Protein AF-A0A961F2M5-F1 (afdb_monomer_lite)

Secondary structure (DSSP, 8-state):
--HHHHHHHHHHHHHHHHHTT--SPPP---S--------SSSSPPPPPEESS-TT-EEEEESSS-GGGGTT-BTTTTB---S-BB---EES---S-SS-PPBP-----EESSSSEE--PPTTSTTTT-GGGS--B---EEE-SSSEEEETTT--EEESSSGGG--B-HHHHHHHHTT--GGG----BPPPHHHHHHTB-TT-BGGGTB-SB-TTTS------GGGT--TT--EEEEEEE-SS-BTTTB--EEEEETTTTEEEEE-SB-TTSPBP-BB---EES-S-TT---EEE-SSSEEEETTTS-EEESB--SS-B-HHHHHHHHHT--BTTB---BPPPHHHHHHTB-TT--TT-SSGGG-S-SB-TTSB-S-SS-EEEEEEEES---TTS-GGGEEEEEESS--EE------

Sequence (416 aa):
MKTKKNFSRMLFVLIAALMLGIDCMPPEAEENAPPLFPFGPEGPPRELHNVHGAGAQRSDPKTGNPADYAFGFGPQGDDIRIYNYARCVRGSSAPANDYTIVDTGVSTFYDNADTIGAPVSGADFYGQDATYSGNAPDYTDNGDGTVTDNNTGLMWQKTPNSNVKVSYADAVNGAATQTTGGYSDWRLPTVKELYSLMDFNGSSQSEIGYIDTTYFDFQFGNEAAGERLIDSQYWTATEYVGTVMDNRSAVFGVNFADGRIKGYPDSLPDGSRKLNFVRYVRGTAGYGINDFTDNGDGTISDNATGLMWMQADNGGAISWQGALAYCENLSFAGQSDWRLPDPKELHSIVDYTRAPDASDPDKQTAAIDPIFTVTETESYFWTGTTLLEAPPFLASGSHAVYIAFGRAMGFGPSFP

Structure (mmCIF, N/CA/C/O backbone):
data_AF-A0A961F2M5-F1
#
_entry.id   AF-A0A961F2M5-F1
#
loop_
_atom_site.group_PDB
_atom_site.id
_atom_site.type_symbol
_atom_site.label_atom_id
_atom_site.label_alt_id
_atom_site.label_comp_id
_atom_site.label_asym_id
_atom_site.label_entity_id
_atom_site.label_seq_id
_atom_site.pdbx_PDB_ins_code
_atom_site.Cartn_x
_atom_site.Cartn_y
_atom_site.Cartn_z
_atom_site.occupancy
_atom_site.B_iso_or_equiv
_atom_site.auth_seq_id
_atom_site.auth_comp_id
_atom_site.auth_asym_id
_atom_site.auth_atom_id
_atom_site.pdbx_PDB_model_num
ATOM 1 N N . MET A 1 1 ? -1.742 30.264 27.195 1.00 39.69 1 MET A N 1
ATOM 2 C CA . MET A 1 1 ? -2.496 30.571 25.953 1.00 39.69 1 MET A CA 1
ATOM 3 C C . MET A 1 1 ? -2.694 29.361 25.022 1.00 39.69 1 MET A C 1
ATOM 5 O O . MET A 1 1 ? -3.499 29.468 24.109 1.00 39.69 1 MET A O 1
ATOM 9 N N . LYS A 1 2 ? -2.047 28.204 25.268 1.00 35.59 2 LYS A N 1
ATOM 10 C CA . LYS A 1 2 ? -2.239 26.952 24.500 1.00 35.59 2 LYS A CA 1
ATOM 11 C C . LYS A 1 2 ? -3.469 26.118 24.918 1.00 35.59 2 LYS A C 1
ATOM 13 O O . LYS A 1 2 ? -4.011 25.390 24.104 1.00 35.59 2 LYS A O 1
ATOM 18 N N . THR A 1 3 ? -3.986 26.295 26.133 1.00 34.78 3 THR A N 1
ATOM 19 C CA . THR A 1 3 ? -5.098 25.494 26.687 1.00 34.78 3 THR A CA 1
ATOM 20 C C . THR A 1 3 ? -6.490 25.841 26.142 1.00 34.78 3 THR A C 1
ATOM 22 O O . THR A 1 3 ? -7.372 24.993 26.145 1.00 34.78 3 THR A O 1
ATOM 25 N N . LYS A 1 4 ? -6.706 27.053 25.608 1.00 32.34 4 LYS A N 1
ATOM 26 C CA . LYS A 1 4 ? -8.015 27.452 25.046 1.00 32.34 4 LYS A CA 1
ATOM 27 C C . LYS A 1 4 ? -8.252 26.972 23.606 1.00 32.34 4 LYS A C 1
ATOM 29 O O . LYS A 1 4 ? -9.402 26.868 23.199 1.00 32.34 4 LYS A O 1
ATOM 34 N N . LYS A 1 5 ? -7.192 26.666 22.843 1.00 37.50 5 LYS A N 1
ATOM 35 C CA . LYS A 1 5 ? -7.313 26.190 21.450 1.00 37.50 5 LYS A CA 1
ATOM 36 C C . LYS A 1 5 ? -7.726 24.711 21.386 1.00 37.50 5 LYS A C 1
ATOM 38 O O . LYS A 1 5 ? -8.573 24.367 20.569 1.00 37.50 5 LYS A O 1
ATOM 43 N N . ASN A 1 6 ? -7.222 23.885 22.306 1.00 35.88 6 ASN A N 1
ATOM 44 C CA . ASN A 1 6 ? -7.578 22.461 22.392 1.00 35.88 6 ASN A CA 1
ATOM 45 C C . ASN A 1 6 ? -9.010 22.257 22.904 1.00 35.88 6 ASN A C 1
ATOM 47 O O . ASN A 1 6 ? -9.742 21.445 22.353 1.00 35.88 6 ASN A O 1
ATOM 51 N N . PHE A 1 7 ? -9.455 23.077 23.864 1.00 34.91 7 PHE A N 1
ATOM 52 C CA . PHE A 1 7 ? -10.832 23.018 24.368 1.00 34.91 7 PHE A CA 1
ATOM 53 C C . PHE A 1 7 ? -11.870 23.362 23.285 1.00 34.91 7 PHE A C 1
ATOM 55 O O . PHE A 1 7 ? -12.947 22.784 23.249 1.00 34.91 7 PHE A O 1
ATOM 62 N N . SER A 1 8 ? -11.532 24.268 22.360 1.00 38.81 8 SER A N 1
ATOM 63 C CA . SER A 1 8 ? -12.416 24.624 21.245 1.00 38.81 8 SER A CA 1
ATOM 64 C C . SER A 1 8 ? -12.462 23.550 20.152 1.00 38.81 8 SER A C 1
ATOM 66 O O . SER A 1 8 ? -13.502 23.402 19.526 1.00 38.81 8 SER A O 1
ATOM 68 N N . ARG A 1 9 ? -11.370 22.805 19.914 1.00 47.03 9 ARG A N 1
ATOM 69 C CA . ARG A 1 9 ? -11.332 21.703 18.931 1.00 47.03 9 ARG A CA 1
ATOM 70 C C . ARG A 1 9 ? -12.075 20.465 19.433 1.00 47.03 9 ARG A C 1
ATOM 72 O O . ARG A 1 9 ? -12.901 19.923 18.712 1.00 47.03 9 ARG A O 1
ATOM 79 N N . MET A 1 10 ? -11.861 20.103 20.695 1.00 39.03 10 MET A N 1
ATOM 80 C CA . MET A 1 10 ? -12.570 19.008 21.360 1.00 39.03 10 MET A CA 1
ATOM 81 C C . MET A 1 10 ? -14.079 19.282 21.443 1.00 39.03 10 MET A C 1
ATOM 83 O O . MET A 1 10 ? -14.878 18.374 21.258 1.00 39.03 10 MET A O 1
ATOM 87 N N . LEU A 1 11 ? -14.479 20.549 21.615 1.00 37.25 11 LEU A N 1
ATOM 88 C CA . LEU A 1 11 ? -15.882 20.964 21.570 1.00 37.25 11 LEU A CA 1
ATOM 89 C C . LEU A 1 11 ? -16.490 20.869 20.158 1.00 37.25 11 LEU A C 1
ATOM 91 O O . LEU A 1 11 ? -17.663 20.546 20.047 1.00 37.25 11 LEU A O 1
ATOM 95 N N . PHE A 1 12 ? -15.727 21.104 19.084 1.00 42.25 12 PHE A N 1
ATOM 96 C CA . PHE A 1 12 ? -16.218 20.923 17.708 1.00 42.25 12 PHE A CA 1
ATOM 97 C C . PHE A 1 12 ? -16.430 19.444 17.362 1.00 42.25 12 PHE A C 1
ATOM 99 O O . PHE A 1 12 ? -17.456 19.109 16.777 1.00 42.25 12 PHE A O 1
ATOM 106 N N . VAL A 1 13 ? -15.517 18.565 17.788 1.00 41.75 13 VAL A N 1
ATOM 107 C CA . VAL A 1 13 ? -15.667 17.107 17.638 1.00 41.75 13 VAL A CA 1
ATOM 108 C C . VAL A 1 13 ? -16.830 16.590 18.494 1.00 41.75 13 VAL A C 1
ATOM 110 O O . VAL A 1 13 ? -17.653 15.827 17.999 1.00 41.75 13 VAL A O 1
ATOM 113 N N . LEU A 1 14 ? -16.985 17.077 19.735 1.00 40.22 14 LEU A N 1
ATOM 114 C CA . LEU A 1 14 ? -18.137 16.736 20.580 1.00 40.22 14 LEU A CA 1
ATOM 115 C C . LEU A 1 14 ? -19.464 17.234 19.998 1.00 40.22 14 LEU A C 1
ATOM 117 O O . LEU A 1 14 ? -20.456 16.520 20.068 1.00 40.22 14 LEU A O 1
ATOM 121 N N . ILE A 1 15 ? -19.510 18.453 19.451 1.00 42.88 15 ILE A N 1
ATOM 122 C CA . ILE A 1 15 ? -20.731 19.014 18.856 1.00 42.88 15 ILE A CA 1
ATOM 123 C C . ILE A 1 15 ? -21.092 18.264 17.568 1.00 42.88 15 ILE A C 1
ATOM 125 O O . ILE A 1 15 ? -22.269 17.989 17.361 1.00 42.88 15 ILE A O 1
ATOM 129 N N . ALA A 1 16 ? -20.114 17.872 16.746 1.00 42.03 16 ALA A N 1
ATOM 130 C CA . ALA A 1 16 ? -20.356 17.015 15.586 1.00 42.03 16 ALA A CA 1
ATOM 131 C C . ALA A 1 16 ? -20.870 15.624 16.006 1.00 42.03 16 ALA A C 1
ATOM 133 O O . ALA A 1 16 ? -21.863 15.154 15.458 1.00 42.03 16 ALA A O 1
ATOM 134 N N . ALA A 1 17 ? -20.285 15.015 17.045 1.00 41.97 17 ALA A N 1
ATOM 135 C CA . ALA A 1 17 ? -20.734 13.727 17.577 1.00 41.97 17 ALA A CA 1
ATOM 136 C C . ALA A 1 17 ? -22.152 13.781 18.188 1.00 41.97 17 ALA A C 1
ATOM 138 O O . ALA A 1 17 ? -22.964 12.886 17.959 1.00 41.97 17 ALA A O 1
ATOM 139 N N . LEU A 1 18 ? -22.487 14.866 18.899 1.00 41.50 18 LEU A N 1
ATOM 140 C CA . LEU A 1 18 ? -23.822 15.108 19.466 1.00 41.50 18 LEU A CA 1
ATOM 141 C C . LEU A 1 18 ? -24.882 15.456 18.408 1.00 41.50 18 LEU A C 1
ATOM 143 O O . LEU A 1 18 ? -26.060 15.188 18.634 1.00 41.50 18 LEU A O 1
ATOM 147 N N . MET A 1 19 ? -24.498 16.047 17.271 1.00 42.31 19 MET A N 1
ATOM 148 C CA . MET A 1 19 ? -25.428 16.350 16.172 1.00 42.31 19 MET A CA 1
ATOM 149 C C . MET A 1 19 ? -25.662 15.166 15.218 1.00 42.31 19 MET A C 1
ATOM 151 O O . MET A 1 19 ? -26.666 15.176 14.511 1.00 42.31 19 MET A O 1
ATOM 155 N N . LEU A 1 20 ? -24.789 14.150 15.220 1.00 47.22 20 LEU A N 1
ATOM 156 C CA . LEU A 1 20 ? -24.846 12.988 14.316 1.00 47.22 20 LEU A CA 1
ATOM 157 C C . LEU A 1 20 ? -25.327 11.681 14.979 1.00 47.22 20 LEU A C 1
ATOM 159 O O . LEU A 1 20 ? -25.345 10.642 14.329 1.00 47.22 20 LEU A O 1
ATOM 163 N N . GLY A 1 2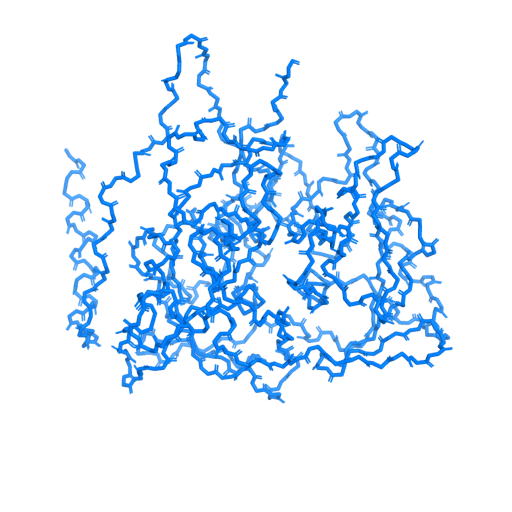1 ? -25.743 11.709 16.251 1.00 38.38 21 GLY A N 1
ATOM 164 C CA . GLY A 1 21 ? -26.285 10.521 16.929 1.00 38.38 21 GLY A CA 1
ATOM 165 C C . GLY A 1 21 ? -25.258 9.403 17.146 1.00 38.38 21 GLY A C 1
ATOM 166 O O . GLY A 1 21 ? -25.615 8.229 17.107 1.00 38.38 21 GLY A O 1
ATOM 167 N N . ILE A 1 22 ? -23.985 9.760 17.348 1.00 48.03 22 ILE A N 1
ATOM 168 C CA . ILE A 1 22 ? -22.902 8.801 17.587 1.00 48.03 22 ILE A CA 1
ATOM 169 C C . ILE A 1 22 ? -23.016 8.275 19.025 1.00 48.03 22 ILE A C 1
ATOM 171 O O . ILE A 1 22 ? -22.654 8.975 19.968 1.00 48.03 22 ILE A O 1
ATOM 175 N N . ASP A 1 23 ? -23.503 7.043 19.198 1.00 42.47 23 ASP A N 1
ATOM 176 C CA . ASP A 1 23 ? -23.617 6.375 20.512 1.00 42.47 23 ASP A CA 1
ATOM 177 C C . ASP A 1 23 ? -22.275 5.808 21.028 1.00 42.47 23 ASP A C 1
ATOM 179 O O . ASP A 1 23 ? -22.208 5.224 22.110 1.00 42.47 23 ASP A O 1
ATOM 183 N N . CYS A 1 24 ? -21.180 6.012 20.290 1.00 46.06 24 CYS A N 1
ATOM 184 C CA . CYS A 1 24 ? -19.834 5.623 20.695 1.00 46.06 24 CYS A CA 1
ATOM 185 C C . CYS A 1 24 ? -18.967 6.875 20.871 1.00 46.06 24 CYS A C 1
ATOM 187 O O . CYS A 1 24 ? -18.689 7.592 19.908 1.00 46.06 24 CYS A O 1
ATOM 189 N N . MET A 1 25 ? -18.530 7.164 22.102 1.00 44.09 25 MET A N 1
ATOM 190 C CA . MET A 1 25 ? -17.482 8.169 22.302 1.00 44.09 25 MET A CA 1
ATOM 191 C C . MET A 1 25 ? -16.250 7.756 21.478 1.00 44.09 25 MET A C 1
ATOM 193 O O . MET A 1 25 ? -15.928 6.563 21.464 1.00 44.09 25 MET A O 1
ATOM 197 N N . PRO A 1 26 ? -15.553 8.693 20.799 1.00 48.09 26 PRO A N 1
ATOM 198 C CA . PRO A 1 26 ? -14.232 8.382 20.271 1.00 48.09 26 PRO A CA 1
ATOM 199 C C . PRO A 1 26 ? -13.386 7.835 21.431 1.00 48.09 26 PRO A C 1
ATOM 201 O O . PRO A 1 26 ? -13.516 8.356 22.548 1.00 48.09 26 PRO A O 1
ATOM 204 N N . PRO A 1 27 ? -12.587 6.774 21.216 1.00 50.53 27 PRO A N 1
ATOM 205 C CA . PRO A 1 27 ? -11.728 6.247 22.266 1.00 50.53 27 PRO A CA 1
ATOM 206 C C . PRO A 1 27 ? -10.911 7.404 22.843 1.00 50.53 27 PRO A C 1
ATOM 208 O O . PRO A 1 27 ? -10.477 8.285 22.093 1.00 50.53 27 PRO A O 1
ATOM 211 N N . GLU A 1 28 ? -10.747 7.443 24.170 1.00 46.16 28 GLU A N 1
ATOM 212 C CA . GLU A 1 28 ? -9.814 8.392 24.773 1.00 46.16 28 GLU A CA 1
ATOM 213 C C . GLU A 1 28 ? -8.473 8.184 24.069 1.00 46.16 28 GLU A C 1
ATOM 215 O O . GLU A 1 28 ? -7.915 7.087 24.118 1.00 46.16 28 GLU A O 1
ATOM 220 N N . ALA A 1 29 ? -8.004 9.205 23.341 1.00 51.09 29 ALA A N 1
ATOM 221 C CA . ALA A 1 29 ? -6.658 9.191 22.794 1.00 51.09 29 ALA A CA 1
ATOM 222 C C . ALA A 1 29 ? -5.735 8.847 23.961 1.00 51.09 29 ALA A C 1
ATOM 224 O O . ALA A 1 29 ? -5.799 9.540 24.980 1.00 51.09 29 ALA A O 1
ATOM 225 N N . GLU A 1 30 ? -4.947 7.773 23.848 1.00 48.41 30 GLU A N 1
ATOM 226 C CA . GLU A 1 30 ? -4.031 7.400 24.923 1.00 48.41 30 GLU A CA 1
ATOM 227 C C . GLU A 1 30 ? -3.145 8.621 25.203 1.00 48.41 30 GLU A C 1
ATOM 229 O O . GLU A 1 30 ? -2.412 9.108 24.337 1.00 48.41 30 GLU A O 1
ATOM 234 N N . GLU A 1 31 ? -3.364 9.225 26.375 1.00 38.72 31 GLU A N 1
ATOM 235 C CA . GLU A 1 31 ? -2.962 10.596 26.651 1.00 38.72 31 GLU A CA 1
ATOM 236 C C . GLU A 1 31 ? -1.430 10.674 26.621 1.00 38.72 31 GLU A C 1
ATOM 238 O O . GLU A 1 31 ? -0.746 10.233 27.544 1.00 38.72 31 GLU A O 1
ATOM 243 N N . ASN A 1 32 ? -0.907 11.308 25.569 1.00 37.62 32 ASN A N 1
ATOM 244 C CA . ASN A 1 32 ? 0.507 11.574 25.301 1.00 37.62 32 ASN A CA 1
ATOM 245 C C . ASN A 1 32 ? 1.318 10.371 24.785 1.00 37.62 32 ASN A C 1
ATOM 247 O O . ASN A 1 32 ? 2.141 9.810 25.507 1.00 37.62 32 ASN A O 1
ATOM 251 N N . ALA A 1 33 ? 1.297 10.152 23.467 1.00 39.41 33 ALA A N 1
ATOM 252 C CA . ALA A 1 33 ? 2.589 10.001 22.802 1.00 39.41 33 ALA A CA 1
ATOM 253 C C . ALA A 1 33 ? 3.332 11.334 23.028 1.00 39.41 33 ALA A C 1
ATOM 255 O O . ALA A 1 33 ? 2.863 12.374 22.543 1.00 39.41 33 ALA A O 1
ATOM 256 N N . PRO A 1 34 ? 4.402 11.385 23.844 1.00 33.12 34 PRO A N 1
ATOM 257 C CA . PRO A 1 34 ? 5.150 12.621 23.989 1.00 33.12 34 PRO A CA 1
ATOM 258 C C . PRO A 1 34 ? 5.610 13.051 22.588 1.00 33.12 34 PRO A C 1
ATOM 260 O O . PRO A 1 34 ? 5.965 12.188 21.783 1.00 33.12 34 PRO A O 1
ATOM 263 N N . PRO A 1 35 ? 5.631 14.356 22.258 1.00 38.06 35 PRO A N 1
ATOM 264 C CA . PRO A 1 35 ? 6.434 14.796 21.124 1.00 38.06 35 PRO A CA 1
ATOM 265 C C . PRO A 1 35 ? 7.821 14.167 21.277 1.00 38.06 35 PRO A C 1
ATOM 267 O O . PRO A 1 35 ? 8.398 14.247 22.366 1.00 38.06 35 PRO A O 1
ATOM 270 N N . LEU A 1 36 ? 8.307 13.508 20.222 1.00 42.84 36 LEU A N 1
ATOM 271 C CA . LEU A 1 36 ? 9.654 12.950 20.146 1.00 42.84 36 LEU A CA 1
ATOM 272 C C . LEU A 1 36 ? 10.647 14.089 20.418 1.00 42.84 36 LEU A C 1
ATOM 274 O O . LEU A 1 36 ? 11.032 14.840 19.525 1.00 42.84 36 LEU A O 1
ATOM 278 N N . PHE A 1 37 ? 10.992 14.291 21.688 1.00 38.09 37 PHE A N 1
ATOM 279 C CA . PHE A 1 37 ? 12.021 15.226 22.097 1.00 38.09 37 PHE A CA 1
ATOM 280 C C . PHE A 1 37 ? 13.345 14.459 22.119 1.00 38.09 37 PHE A C 1
ATOM 282 O O . PHE A 1 37 ? 13.445 13.431 22.792 1.00 38.09 37 PHE A O 1
ATOM 289 N N . PRO A 1 38 ? 14.373 14.946 21.410 1.00 41.97 38 PRO A N 1
ATOM 290 C CA . PRO A 1 38 ? 15.635 14.249 21.268 1.00 41.97 38 PRO A CA 1
ATOM 291 C C . PRO A 1 38 ? 16.466 14.523 22.514 1.00 41.97 38 PRO A C 1
ATOM 293 O O . PRO A 1 38 ? 17.204 15.501 22.573 1.00 41.97 38 PRO A O 1
ATOM 296 N N . PHE A 1 39 ? 16.333 13.688 23.537 1.00 38.88 39 PHE A N 1
ATOM 297 C CA . PHE A 1 39 ? 17.234 13.737 24.684 1.00 38.88 39 PHE A CA 1
ATOM 298 C C . PHE A 1 39 ? 17.711 12.328 25.042 1.00 38.88 39 PHE A C 1
ATOM 300 O O . PHE A 1 39 ? 17.288 11.734 26.027 1.00 38.88 39 PHE A O 1
ATOM 307 N N . GLY A 1 40 ? 18.632 11.814 24.222 1.00 38.41 40 GLY A N 1
ATOM 308 C CA . GLY A 1 40 ? 19.710 10.930 24.673 1.00 38.41 40 GLY A CA 1
ATOM 309 C C . GLY A 1 40 ? 20.962 11.769 24.987 1.00 38.41 40 GLY A C 1
ATOM 310 O O . GLY A 1 40 ? 21.071 12.893 24.488 1.00 38.41 40 GLY A O 1
ATOM 311 N N . PRO A 1 41 ? 21.883 11.292 25.844 1.00 42.59 41 PRO A N 1
ATOM 312 C CA . PRO A 1 41 ? 22.985 12.102 26.345 1.00 42.59 41 PRO A CA 1
ATOM 313 C C . PRO A 1 41 ? 23.981 12.416 25.218 1.00 42.59 41 PRO A C 1
ATOM 315 O O . PRO A 1 41 ? 24.507 11.517 24.575 1.00 42.59 41 PRO A O 1
ATOM 318 N N . GLU A 1 42 ? 24.221 13.711 25.018 1.00 43.88 42 GLU A N 1
ATOM 319 C CA . GLU A 1 42 ? 25.260 14.319 24.172 1.00 43.88 42 GLU A CA 1
ATOM 320 C C . GLU A 1 42 ? 25.223 14.004 22.662 1.00 43.88 42 GLU A C 1
ATOM 322 O O . GLU A 1 42 ? 26.013 13.238 22.120 1.00 43.88 42 GLU A O 1
ATOM 327 N N . GLY A 1 43 ? 24.350 14.726 21.954 1.00 48.00 43 GLY A N 1
ATOM 328 C CA . GLY A 1 43 ? 24.393 14.943 20.505 1.00 48.00 43 GLY A CA 1
ATOM 329 C C . GLY A 1 43 ? 23.399 16.042 20.097 1.00 48.00 43 GLY A C 1
ATOM 330 O O . GLY A 1 43 ? 22.461 16.307 20.855 1.00 48.00 43 GLY A O 1
ATOM 331 N N . PRO A 1 44 ? 23.581 16.740 18.956 1.00 45.28 44 PRO A N 1
ATOM 332 C CA . PRO A 1 44 ? 22.567 17.672 18.469 1.00 45.28 44 PRO A CA 1
ATOM 333 C C . PRO A 1 44 ? 21.249 16.928 18.160 1.00 45.28 44 PRO A C 1
ATOM 335 O O . PRO A 1 44 ? 21.293 15.747 17.808 1.00 45.28 44 PRO A O 1
ATOM 338 N N . PRO A 1 45 ? 20.084 17.599 18.259 1.00 53.25 45 PRO A N 1
ATOM 339 C CA . PRO A 1 45 ? 18.798 17.056 17.818 1.00 53.25 45 PRO A CA 1
ATOM 340 C C . PRO A 1 45 ? 18.902 16.470 16.403 1.00 53.25 45 PRO A C 1
ATOM 342 O O . PRO A 1 45 ? 19.298 17.193 15.489 1.00 53.25 45 PRO A O 1
ATOM 345 N N . ARG A 1 46 ? 18.552 15.191 16.200 1.00 65.00 46 ARG A N 1
ATOM 346 C CA . ARG A 1 46 ? 18.346 14.668 14.839 1.00 65.00 46 ARG A CA 1
ATOM 347 C C . ARG A 1 46 ? 17.000 15.158 14.320 1.00 65.00 46 ARG A C 1
ATOM 349 O O . ARG A 1 46 ? 15.989 15.050 15.010 1.00 65.00 46 ARG A O 1
ATOM 356 N N . GLU A 1 47 ? 17.017 15.715 13.120 1.00 79.56 47 GLU A N 1
ATOM 357 C CA . GLU A 1 47 ? 15.830 16.211 12.434 1.00 79.56 47 GLU A CA 1
ATOM 358 C C . GLU A 1 47 ? 15.112 15.047 11.735 1.00 79.56 47 GLU A C 1
ATOM 360 O O . GLU A 1 47 ? 15.747 14.126 11.220 1.00 79.56 47 GLU A O 1
ATOM 365 N N . LEU A 1 48 ? 13.778 15.055 11.767 1.00 86.69 48 LEU A N 1
ATOM 366 C CA . LEU A 1 48 ? 12.970 14.111 11.002 1.00 86.69 48 LEU A CA 1
ATOM 367 C C . LEU A 1 48 ? 12.845 14.617 9.565 1.00 86.69 48 LEU A C 1
ATOM 369 O O . LEU A 1 48 ? 12.452 15.759 9.324 1.00 86.69 48 LEU A O 1
ATOM 373 N N . HIS A 1 49 ? 13.102 13.732 8.612 1.00 90.31 49 HIS A N 1
ATOM 374 C CA . HIS A 1 49 ? 13.003 13.981 7.183 1.00 90.31 49 HIS A CA 1
ATOM 375 C C . HIS A 1 49 ? 11.955 13.067 6.559 1.00 90.31 49 HIS A C 1
ATOM 377 O O . HIS A 1 49 ? 11.758 11.937 7.000 1.00 90.31 49 HIS A O 1
ATOM 383 N N . ASN A 1 50 ? 11.316 13.532 5.489 1.00 93.94 50 ASN A N 1
ATOM 384 C CA . ASN A 1 50 ? 10.508 12.663 4.647 1.00 93.94 50 ASN A CA 1
ATOM 385 C C . ASN A 1 50 ? 11.434 11.672 3.925 1.00 93.94 50 ASN A C 1
ATOM 387 O O . ASN A 1 50 ? 12.285 12.086 3.134 1.00 93.94 50 ASN A O 1
ATOM 391 N N . VAL A 1 51 ? 11.314 10.378 4.214 1.00 94.06 51 VAL A N 1
ATOM 392 C CA . VAL A 1 51 ? 12.206 9.342 3.664 1.00 94.06 51 VAL A CA 1
ATOM 393 C C . VAL A 1 51 ? 11.500 8.404 2.691 1.00 94.06 51 VAL A C 1
ATOM 395 O O . VAL A 1 51 ? 12.177 7.866 1.820 1.00 94.06 51 VAL A O 1
ATOM 398 N N . HIS A 1 52 ? 10.168 8.256 2.772 1.00 95.81 52 HIS A N 1
ATOM 399 C CA . HIS A 1 52 ? 9.411 7.391 1.846 1.00 95.81 52 HIS A CA 1
ATOM 400 C C . HIS A 1 52 ? 8.254 8.079 1.112 1.00 95.81 52 HIS A C 1
ATOM 402 O O . HIS A 1 52 ? 7.706 7.463 0.205 1.00 95.81 52 HIS A O 1
ATOM 408 N N . GLY A 1 53 ? 7.898 9.322 1.444 1.00 97.50 53 GLY A N 1
ATOM 409 C CA . GLY A 1 53 ? 6.800 10.055 0.804 1.00 97.50 53 GLY A CA 1
ATOM 410 C C . GLY A 1 53 ? 5.419 9.764 1.400 1.00 97.50 53 GLY A C 1
ATOM 411 O O . GLY A 1 53 ? 5.189 8.713 2.000 1.00 97.50 53 GLY A O 1
ATOM 412 N N . ALA A 1 54 ? 4.494 10.713 1.246 1.00 98.44 54 ALA A N 1
ATOM 413 C CA . ALA A 1 54 ? 3.081 10.514 1.563 1.00 98.44 54 ALA A CA 1
ATOM 414 C C . ALA A 1 54 ? 2.406 9.602 0.528 1.00 98.44 54 ALA A C 1
ATOM 416 O O . ALA A 1 54 ? 2.572 9.786 -0.673 1.00 98.44 54 ALA A O 1
ATOM 417 N N . GLY A 1 55 ? 1.676 8.600 1.006 1.00 98.31 55 GLY A N 1
ATOM 418 C CA . GLY A 1 55 ? 1.168 7.459 0.244 1.00 98.31 55 GLY A CA 1
ATOM 419 C C . GLY A 1 55 ? 2.035 6.199 0.365 1.00 98.31 55 GLY A C 1
ATOM 420 O O . GLY A 1 55 ? 1.773 5.208 -0.318 1.00 98.31 55 GLY A O 1
ATOM 421 N N . ALA A 1 56 ? 3.079 6.206 1.202 1.00 98.50 56 ALA A N 1
ATOM 422 C CA . ALA A 1 56 ? 3.879 5.014 1.475 1.00 98.50 56 ALA A CA 1
ATOM 423 C C . ALA A 1 56 ? 3.120 3.996 2.344 1.00 98.50 56 ALA A C 1
ATOM 425 O O . ALA A 1 56 ? 2.392 4.360 3.270 1.00 98.50 56 ALA A O 1
ATOM 426 N N . GLN A 1 57 ? 3.378 2.712 2.093 1.00 98.06 57 GLN A N 1
ATOM 427 C CA . GLN A 1 57 ? 2.972 1.610 2.961 1.00 98.06 57 GLN A CA 1
ATOM 428 C C . GLN A 1 57 ? 4.158 1.165 3.796 1.00 98.06 57 GLN A C 1
ATOM 430 O O . GLN A 1 57 ? 5.204 0.786 3.258 1.00 98.06 57 GLN A O 1
ATOM 435 N N . ARG A 1 58 ? 3.956 1.121 5.107 1.00 96.31 58 ARG A N 1
ATOM 436 C CA . ARG A 1 58 ? 4.967 0.757 6.092 1.00 96.31 58 ARG A CA 1
ATOM 437 C C . ARG A 1 58 ? 4.345 -0.159 7.150 1.00 96.31 58 ARG A C 1
ATOM 439 O O . ARG A 1 58 ? 3.258 -0.697 6.969 1.00 96.31 58 ARG A O 1
ATOM 446 N N . SER A 1 59 ? 5.074 -0.380 8.232 1.00 96.88 59 SER A N 1
ATOM 447 C CA . SER A 1 59 ? 4.640 -1.226 9.332 1.00 96.88 59 SER A CA 1
ATOM 448 C C . SER A 1 59 ? 5.241 -0.736 10.632 1.00 96.88 59 SER A C 1
ATOM 450 O O . SER A 1 59 ? 6.402 -0.327 10.626 1.00 96.88 59 SER A O 1
ATOM 452 N N . ASP A 1 60 ? 4.494 -0.874 11.716 1.00 97.31 60 ASP A N 1
ATOM 453 C CA . ASP A 1 60 ? 4.927 -0.547 13.073 1.00 97.31 60 ASP A CA 1
ATOM 454 C C . ASP A 1 60 ? 4.667 -1.741 14.005 1.00 97.31 60 ASP A C 1
ATOM 456 O O . ASP A 1 60 ? 3.789 -2.561 13.705 1.00 97.31 60 ASP A O 1
ATOM 460 N N . PRO A 1 61 ? 5.389 -1.851 15.138 1.00 97.62 61 PRO A N 1
ATOM 461 C CA . PRO A 1 61 ? 5.040 -2.783 16.201 1.00 97.62 61 PRO A CA 1
ATOM 462 C C . PRO A 1 61 ? 3.597 -2.564 16.670 1.00 97.62 61 PRO A C 1
ATOM 464 O O . PRO A 1 61 ? 3.154 -1.426 16.825 1.00 97.62 61 PRO A O 1
ATOM 467 N N . LYS A 1 62 ? 2.870 -3.650 16.942 1.00 97.88 62 LYS A N 1
ATOM 468 C CA . LYS A 1 62 ? 1.468 -3.603 17.403 1.00 97.88 62 LYS A CA 1
ATOM 469 C C . LYS A 1 62 ? 1.305 -3.058 18.827 1.00 97.88 62 LYS A C 1
ATOM 471 O O . LYS A 1 62 ? 0.224 -2.600 19.195 1.00 97.88 62 LYS A O 1
ATOM 476 N N . THR A 1 63 ? 2.370 -3.139 19.622 1.00 96.69 63 THR A N 1
ATOM 477 C CA . THR A 1 63 ? 2.444 -2.731 21.029 1.00 96.69 63 THR A CA 1
ATOM 478 C C . THR A 1 63 ? 3.870 -2.297 21.380 1.00 96.69 63 THR A C 1
ATOM 480 O O . THR A 1 63 ? 4.821 -2.642 20.673 1.00 96.69 63 THR A O 1
ATOM 483 N N . GLY A 1 64 ? 4.036 -1.570 22.484 1.00 93.75 64 GLY A N 1
ATOM 484 C CA . GLY A 1 64 ? 5.332 -1.130 23.001 1.00 93.75 64 GLY A CA 1
ATOM 485 C C . GLY A 1 64 ? 5.354 0.356 23.341 1.00 93.75 64 GLY A C 1
ATOM 486 O O . GLY A 1 64 ? 4.313 1.003 23.423 1.00 93.75 64 GLY A O 1
ATOM 487 N N . ASN A 1 65 ? 6.555 0.899 23.546 1.00 92.50 65 ASN A N 1
ATOM 488 C CA . ASN A 1 65 ? 6.760 2.314 23.832 1.00 92.50 65 ASN A CA 1
ATOM 489 C C . ASN A 1 65 ? 7.537 2.983 22.682 1.00 92.50 65 ASN A C 1
ATOM 491 O O . ASN A 1 65 ? 8.674 2.587 22.421 1.00 92.50 65 ASN A O 1
ATOM 495 N N . PRO A 1 66 ? 6.992 4.022 22.019 1.00 90.00 66 PRO A N 1
ATOM 496 C CA . PRO A 1 66 ? 7.693 4.728 20.939 1.00 90.00 66 PRO A CA 1
ATOM 497 C C . PRO A 1 66 ? 9.052 5.298 21.364 1.00 90.00 66 PRO A C 1
ATOM 499 O O . PRO A 1 66 ? 9.965 5.414 20.551 1.00 90.00 66 PRO A O 1
ATOM 502 N N . ALA A 1 67 ? 9.225 5.607 22.656 1.00 88.31 67 ALA A N 1
ATOM 503 C CA . ALA A 1 67 ? 10.494 6.087 23.197 1.00 88.31 67 ALA A CA 1
ATOM 504 C C . ALA A 1 67 ? 11.641 5.066 23.070 1.00 88.31 67 ALA A C 1
ATOM 506 O O . ALA A 1 67 ? 12.803 5.472 23.022 1.00 88.31 67 ALA A O 1
ATOM 507 N N . ASP A 1 68 ? 11.337 3.769 22.954 1.00 87.94 68 ASP A N 1
ATOM 508 C CA . ASP A 1 68 ? 12.339 2.720 22.718 1.00 87.94 68 ASP A CA 1
ATOM 509 C C . ASP A 1 68 ? 12.944 2.812 21.302 1.00 87.94 68 ASP A C 1
ATOM 511 O O . ASP A 1 68 ? 14.009 2.256 21.033 1.00 87.94 68 ASP A O 1
ATOM 515 N N . TYR A 1 69 ? 12.306 3.581 20.416 1.00 87.88 69 TYR A N 1
ATOM 516 C CA . TYR A 1 69 ? 12.709 3.830 19.035 1.00 87.88 69 TYR A CA 1
ATOM 517 C C . TYR A 1 69 ? 13.080 5.299 18.802 1.00 87.88 69 TYR A C 1
ATOM 519 O O . TYR A 1 69 ? 12.892 5.828 17.709 1.00 87.88 69 TYR A O 1
ATOM 527 N N . ALA A 1 70 ? 13.666 5.969 19.801 1.00 84.81 70 ALA A N 1
ATOM 528 C CA . ALA A 1 70 ? 14.046 7.386 19.720 1.00 84.81 70 ALA A CA 1
ATOM 529 C C . ALA A 1 70 ? 14.980 7.752 18.540 1.00 84.81 70 ALA A C 1
ATOM 531 O O . ALA A 1 70 ? 15.157 8.933 18.244 1.00 84.81 70 ALA A O 1
ATOM 532 N N . PHE A 1 71 ? 15.585 6.760 17.876 1.00 81.94 71 PHE A N 1
ATOM 533 C CA . PHE A 1 71 ? 16.454 6.922 16.703 1.00 81.94 71 PHE A CA 1
ATOM 534 C C . PHE A 1 71 ? 15.891 6.286 15.422 1.00 81.94 71 PHE A C 1
ATOM 536 O O . PHE A 1 71 ? 16.603 6.200 14.418 1.00 81.94 71 PHE A O 1
ATOM 543 N N . GLY A 1 72 ? 14.633 5.846 15.457 1.00 88.31 72 GLY A N 1
ATOM 544 C CA . GLY A 1 72 ? 13.982 5.106 14.386 1.00 88.31 72 GLY A CA 1
ATOM 545 C C . GLY A 1 72 ? 14.564 3.708 14.185 1.00 88.31 72 GLY A C 1
ATOM 546 O O . GLY A 1 72 ? 15.395 3.230 14.963 1.00 88.31 72 GLY A O 1
ATOM 547 N N . PHE A 1 73 ? 14.122 3.036 13.125 1.00 87.44 73 PHE A N 1
ATOM 548 C CA . PHE A 1 73 ? 14.570 1.691 12.783 1.00 87.44 73 PHE A CA 1
ATOM 549 C C . PHE A 1 73 ? 14.921 1.550 11.297 1.00 87.44 73 PHE A C 1
ATOM 551 O O . PHE A 1 73 ? 14.295 2.132 10.414 1.00 87.44 73 PHE A O 1
ATOM 558 N N . GLY A 1 74 ? 15.926 0.726 11.006 1.00 86.19 74 GLY A N 1
ATOM 559 C CA . GLY A 1 74 ? 16.361 0.448 9.642 1.00 86.19 74 GLY A CA 1
ATOM 560 C C . GLY A 1 74 ? 17.267 1.529 9.033 1.00 86.19 74 GLY A C 1
ATOM 561 O O . GLY A 1 74 ? 17.649 2.488 9.702 1.00 86.19 74 GLY A O 1
ATOM 562 N N . PRO A 1 75 ? 17.656 1.369 7.754 1.00 83.00 75 PRO A N 1
ATOM 563 C CA . PRO A 1 75 ? 18.727 2.162 7.140 1.00 83.00 75 PRO A CA 1
ATOM 564 C C . PRO A 1 75 ? 18.445 3.665 7.043 1.00 83.00 75 PRO A C 1
ATOM 566 O O . PRO A 1 75 ? 19.381 4.459 7.041 1.00 83.00 75 PRO A O 1
ATOM 569 N N . GLN A 1 76 ? 17.172 4.051 6.933 1.00 86.44 76 GLN A N 1
ATOM 570 C CA . GLN A 1 76 ? 16.724 5.445 6.865 1.00 86.44 76 GLN A CA 1
ATOM 571 C C . GLN A 1 76 ? 16.277 5.998 8.233 1.00 86.44 76 GLN A C 1
ATOM 573 O O . GLN A 1 76 ? 15.770 7.120 8.296 1.00 86.44 76 GLN A O 1
ATOM 578 N N . GLY A 1 77 ? 16.454 5.217 9.310 1.00 89.31 77 GLY A N 1
ATOM 579 C CA . GLY A 1 77 ? 15.994 5.568 10.651 1.00 89.31 77 GLY A CA 1
ATOM 580 C C . GLY A 1 77 ? 14.493 5.821 10.672 1.00 89.31 77 GLY A C 1
ATOM 581 O O . GLY A 1 77 ? 14.072 6.886 11.111 1.00 89.31 77 GLY A O 1
ATOM 582 N N . ASP A 1 78 ? 13.704 4.891 10.136 1.00 91.69 78 ASP A N 1
ATOM 583 C CA . ASP A 1 78 ? 12.262 5.057 9.969 1.00 91.69 78 ASP A CA 1
ATOM 584 C C . ASP A 1 78 ? 11.604 5.308 11.321 1.00 91.69 78 ASP A C 1
ATOM 586 O O . ASP A 1 78 ? 11.877 4.600 12.291 1.00 91.69 78 ASP A O 1
ATOM 590 N N . ASP A 1 79 ? 10.771 6.340 11.384 1.00 93.12 79 ASP A N 1
ATOM 591 C CA . ASP A 1 79 ? 10.086 6.728 12.609 1.00 93.12 79 ASP A CA 1
ATOM 592 C C . ASP A 1 79 ? 9.061 5.656 13.009 1.00 93.12 79 ASP A C 1
ATOM 594 O O . ASP A 1 79 ? 8.256 5.236 12.172 1.00 93.12 79 ASP A O 1
ATOM 598 N N . ILE A 1 80 ? 9.099 5.225 14.272 1.00 93.62 80 ILE A N 1
ATOM 599 C CA . ILE A 1 80 ? 8.259 4.152 14.818 1.00 93.62 80 ILE A CA 1
ATOM 600 C C . ILE A 1 80 ? 7.287 4.763 15.821 1.00 93.62 80 ILE A C 1
ATOM 602 O O . ILE A 1 80 ? 7.693 5.274 16.866 1.00 93.62 80 ILE A O 1
ATOM 606 N N . ARG A 1 81 ? 5.992 4.706 15.505 1.00 91.94 81 ARG A N 1
ATOM 607 C CA . ARG A 1 81 ? 4.944 5.414 16.249 1.00 91.94 81 ARG A CA 1
ATOM 608 C C . ARG A 1 81 ? 4.197 4.513 17.206 1.00 91.94 81 ARG A C 1
ATOM 610 O O . ARG A 1 81 ? 3.765 5.020 18.234 1.00 91.94 81 ARG A O 1
ATOM 617 N N . ILE A 1 82 ? 4.003 3.230 16.870 1.00 96.12 82 ILE A N 1
ATOM 618 C CA . ILE A 1 82 ? 3.213 2.216 17.622 1.00 96.12 82 ILE A CA 1
ATOM 619 C C . ILE A 1 82 ? 1.719 2.574 17.769 1.00 96.12 82 ILE A C 1
ATOM 621 O O . ILE A 1 82 ? 0.867 1.707 17.935 1.00 96.12 82 ILE A O 1
ATOM 625 N N . TYR A 1 83 ? 1.378 3.851 17.662 1.00 97.06 83 TYR A N 1
ATOM 626 C CA . TYR A 1 83 ? 0.044 4.401 17.708 1.00 97.06 83 TYR A CA 1
ATOM 627 C C . TYR A 1 83 ? -0.227 5.095 16.379 1.00 97.06 83 TYR A C 1
ATOM 629 O O . TYR A 1 83 ? 0.473 6.036 16.001 1.00 97.06 83 TYR A O 1
ATOM 637 N N . ASN A 1 84 ? -1.262 4.642 15.682 1.00 98.25 84 ASN A N 1
ATOM 638 C CA . ASN A 1 84 ? -1.691 5.181 14.396 1.00 98.25 84 ASN A CA 1
ATOM 639 C C . ASN A 1 84 ? -3.210 5.420 14.434 1.00 98.25 84 ASN A C 1
ATOM 641 O O . ASN A 1 84 ? -3.914 4.920 15.313 1.00 98.25 84 ASN A O 1
ATOM 645 N N . TYR A 1 85 ? -3.719 6.240 13.522 1.00 98.62 85 TYR A N 1
ATOM 646 C CA . TYR A 1 85 ? -5.147 6.527 13.395 1.00 98.62 85 TYR A CA 1
ATOM 647 C C . TYR A 1 85 ? -5.900 5.324 12.819 1.00 98.62 85 TYR A C 1
ATOM 649 O O . TYR A 1 85 ? -5.309 4.417 12.231 1.00 98.62 85 TYR A O 1
ATOM 657 N N . ALA A 1 86 ? -7.221 5.340 12.949 1.00 98.62 86 ALA A N 1
ATOM 658 C CA . ALA A 1 86 ? -8.106 4.375 12.316 1.00 98.62 86 ALA A CA 1
ATOM 659 C C . ALA A 1 86 ? -9.170 5.094 11.482 1.00 98.62 86 ALA A C 1
ATOM 661 O O . ALA A 1 86 ? -9.702 6.135 11.877 1.00 98.62 86 ALA A O 1
ATOM 662 N N . ARG A 1 87 ? -9.497 4.510 10.328 1.00 98.62 87 ARG A N 1
ATOM 663 C CA . ARG A 1 87 ? -10.644 4.887 9.501 1.00 98.62 87 ARG A CA 1
ATOM 664 C C . ARG A 1 87 ? -11.381 3.614 9.141 1.00 98.62 87 ARG A C 1
ATOM 666 O O . ARG A 1 87 ? -10.826 2.770 8.448 1.00 98.62 87 ARG A O 1
ATOM 673 N N . CYS A 1 88 ? -12.604 3.487 9.631 1.00 98.75 88 CYS A N 1
ATOM 674 C CA . CYS A 1 88 ? -13.380 2.280 9.416 1.00 98.75 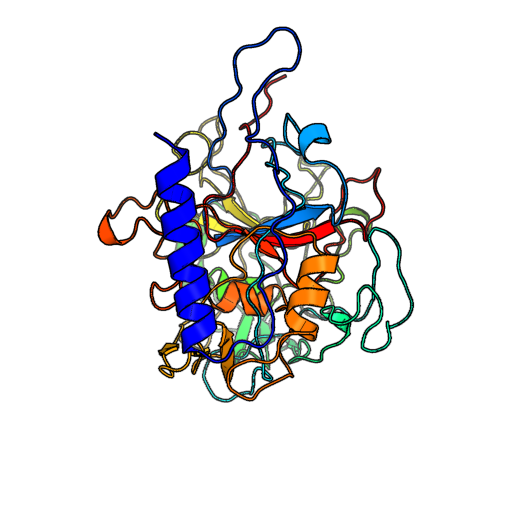88 CYS A CA 1
ATOM 675 C C . CYS A 1 88 ? -14.001 2.269 8.020 1.00 98.75 88 CYS A C 1
ATOM 677 O O . CYS A 1 88 ? -14.392 3.310 7.476 1.00 98.75 88 CYS A O 1
ATOM 679 N N . VAL A 1 89 ? -14.102 1.067 7.475 1.00 98.50 89 VAL A N 1
ATOM 680 C CA . VAL A 1 89 ? -14.723 0.756 6.193 1.00 98.50 89 VAL A CA 1
ATOM 681 C C . VAL A 1 89 ? -15.831 -0.263 6.415 1.00 98.50 89 VAL A C 1
ATOM 683 O O . VAL A 1 89 ? -15.871 -0.937 7.445 1.00 98.50 89 VAL A O 1
ATOM 686 N N . ARG A 1 90 ? -16.742 -0.381 5.456 1.00 96.00 90 ARG A N 1
ATOM 687 C CA . ARG A 1 90 ? -17.743 -1.442 5.416 1.00 96.00 90 ARG A CA 1
ATOM 688 C C . ARG A 1 90 ? -18.088 -1.829 3.985 1.00 96.00 90 ARG A C 1
ATOM 690 O O . ARG A 1 90 ? -17.790 -1.105 3.033 1.00 96.00 90 ARG A O 1
ATOM 697 N N . GLY A 1 91 ? -18.792 -2.951 3.871 1.00 90.00 91 GLY A N 1
ATOM 698 C CA . GLY A 1 91 ? -19.154 -3.566 2.602 1.00 90.00 91 GLY A CA 1
ATOM 699 C C . GLY A 1 91 ? -18.096 -4.549 2.100 1.00 90.00 91 GLY A C 1
ATOM 700 O O . GLY A 1 91 ? -17.023 -4.719 2.685 1.00 90.00 91 GLY A O 1
ATOM 701 N N . SER A 1 92 ? -18.449 -5.225 1.015 1.00 72.00 92 SER A N 1
ATOM 702 C CA . SER A 1 92 ? -17.542 -6.038 0.210 1.00 72.00 92 SER A CA 1
ATOM 703 C C . SER A 1 92 ? -17.182 -5.249 -1.039 1.00 72.00 92 SER A C 1
ATOM 705 O O . SER A 1 92 ? -18.082 -4.646 -1.631 1.00 72.00 92 SER A O 1
ATOM 707 N N . SER A 1 93 ? -15.927 -5.309 -1.482 1.00 61.31 93 SER A N 1
ATOM 708 C CA . SER A 1 93 ? -15.534 -4.808 -2.798 1.00 61.31 93 SER A CA 1
ATOM 709 C C . SER A 1 93 ? -16.211 -5.650 -3.888 1.00 61.31 93 SER A C 1
ATOM 711 O O . SER A 1 93 ? -15.707 -6.682 -4.329 1.00 61.31 93 SER A O 1
ATOM 713 N N . ALA A 1 94 ? -17.438 -5.280 -4.255 1.00 57.38 94 ALA A N 1
ATOM 714 C CA . ALA A 1 94 ? -18.200 -5.978 -5.278 1.00 57.38 94 ALA A CA 1
ATOM 715 C C . ALA A 1 94 ? -17.609 -5.668 -6.667 1.00 57.38 94 ALA A C 1
ATOM 717 O O . ALA A 1 94 ? -17.135 -4.554 -6.880 1.00 57.38 94 ALA A O 1
ATOM 718 N N . PRO A 1 95 ? -17.711 -6.582 -7.651 1.00 55.19 95 PRO A N 1
ATOM 719 C CA . PRO A 1 95 ? -17.243 -6.371 -9.027 1.00 55.19 95 PRO A CA 1
ATOM 720 C C . PRO A 1 95 ? -18.144 -5.413 -9.832 1.00 55.19 95 PRO A C 1
ATOM 722 O O . PRO A 1 95 ? -18.439 -5.630 -11.008 1.00 55.19 95 PRO A O 1
ATOM 725 N N . ALA A 1 96 ? -18.644 -4.359 -9.196 1.00 48.38 96 ALA A N 1
ATOM 726 C CA . ALA A 1 96 ? -19.311 -3.266 -9.868 1.00 48.38 96 ALA A CA 1
ATOM 727 C C . ALA A 1 96 ? -18.276 -2.149 -10.033 1.00 48.38 96 ALA A C 1
ATOM 729 O O . ALA A 1 96 ? -18.067 -1.394 -9.093 1.00 48.38 96 ALA A O 1
ATOM 730 N N . ASN A 1 97 ? -17.674 -2.078 -11.231 1.00 64.31 97 ASN A N 1
ATOM 731 C CA . ASN A 1 97 ? -16.754 -1.049 -11.763 1.00 64.31 97 ASN A CA 1
ATOM 732 C C . ASN A 1 97 ? -15.283 -1.492 -11.937 1.00 64.31 97 ASN A C 1
ATOM 734 O O . ASN A 1 97 ? -14.859 -2.541 -11.459 1.00 64.31 97 ASN A O 1
ATOM 738 N N . ASP A 1 98 ? -14.517 -0.696 -12.698 1.00 79.81 98 ASP A N 1
ATOM 739 C CA . ASP A 1 98 ? -13.155 -0.983 -13.197 1.00 79.81 98 ASP A CA 1
ATOM 740 C C . ASP A 1 98 ? -12.057 -1.069 -12.100 1.00 79.81 98 ASP A C 1
ATOM 742 O O . ASP A 1 98 ? -10.872 -1.136 -12.431 1.00 79.81 98 ASP A O 1
ATOM 746 N N . TYR A 1 99 ? -12.411 -1.059 -10.803 1.00 91.50 99 TYR A N 1
ATOM 747 C CA . TYR 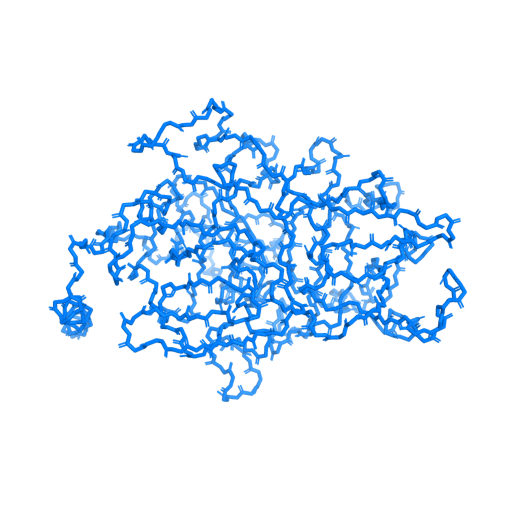A 1 99 ? -11.468 -1.069 -9.674 1.00 91.50 99 TYR A CA 1
ATOM 748 C C . TYR A 1 99 ? -11.820 -2.120 -8.599 1.00 91.50 99 TYR A C 1
ATOM 750 O O . TYR A 1 99 ? -12.038 -1.816 -7.427 1.00 91.50 99 TYR A O 1
ATOM 758 N N . THR A 1 100 ? -11.827 -3.394 -8.996 1.00 93.56 100 THR A N 1
ATOM 759 C CA . THR A 1 100 ? -11.987 -4.522 -8.060 1.00 93.56 100 THR A CA 1
ATOM 760 C C . THR A 1 100 ? -10.731 -4.706 -7.207 1.00 93.56 100 THR A C 1
ATOM 762 O O . THR A 1 100 ? -9.663 -5.019 -7.728 1.00 93.56 100 THR A O 1
ATOM 765 N N . ILE A 1 101 ? -10.851 -4.546 -5.888 1.00 95.38 101 ILE A N 1
ATOM 766 C CA . ILE A 1 101 ? -9.731 -4.740 -4.959 1.00 95.38 101 ILE A CA 1
ATOM 767 C C . ILE A 1 101 ? -9.479 -6.237 -4.768 1.00 95.38 101 ILE A C 1
ATOM 769 O O . ILE A 1 101 ? -10.361 -6.964 -4.304 1.00 95.38 101 ILE A O 1
ATOM 773 N N . VAL A 1 102 ? -8.271 -6.675 -5.125 1.00 95.88 102 VAL A N 1
ATOM 774 C CA . VAL A 1 102 ? -7.767 -8.031 -4.867 1.00 95.88 102 VAL A CA 1
ATOM 775 C C . VAL A 1 102 ? -7.478 -8.180 -3.377 1.00 95.88 102 VAL A C 1
ATOM 777 O O . VAL A 1 102 ? -6.851 -7.304 -2.798 1.00 95.88 102 VAL A O 1
ATOM 780 N N . ASP A 1 103 ? -7.883 -9.289 -2.774 1.00 95.38 103 ASP A N 1
ATOM 781 C CA . ASP A 1 103 ? -7.654 -9.614 -1.364 1.00 95.38 103 ASP A CA 1
ATOM 782 C C . ASP A 1 103 ? -6.156 -9.763 -1.032 1.00 95.38 103 ASP A C 1
ATOM 784 O O . ASP A 1 103 ? -5.308 -9.944 -1.917 1.00 95.38 103 ASP A O 1
ATOM 788 N N . THR A 1 104 ? -5.801 -9.668 0.247 1.00 96.56 104 THR A N 1
ATOM 789 C CA . THR A 1 104 ? -4.418 -9.816 0.726 1.00 96.56 104 THR A CA 1
ATOM 790 C C . THR A 1 104 ? -3.950 -11.272 0.766 1.00 96.56 104 THR A C 1
ATOM 792 O O . THR A 1 104 ? -2.740 -11.511 0.778 1.00 96.56 104 THR A O 1
ATOM 795 N N . GLY A 1 105 ? -4.887 -12.226 0.790 1.00 94.44 105 GLY A N 1
ATOM 796 C CA . GLY A 1 105 ? -4.646 -13.657 0.950 1.00 94.44 105 GLY A CA 1
ATOM 797 C C . GLY A 1 105 ? -4.387 -14.086 2.396 1.00 94.44 105 GLY A C 1
ATOM 798 O O . GLY A 1 105 ? -4.075 -15.256 2.633 1.00 94.44 105 GLY A O 1
ATOM 799 N N . VAL A 1 106 ? -4.461 -13.179 3.374 1.00 95.88 106 VAL A N 1
ATOM 800 C CA . VAL A 1 106 ? -4.118 -13.490 4.768 1.00 95.88 106 VAL A CA 1
ATOM 801 C C . VAL A 1 106 ? -5.239 -14.280 5.428 1.00 95.88 106 VAL A C 1
ATOM 803 O O . VAL A 1 106 ? -6.355 -13.807 5.577 1.00 95.88 106 VAL A O 1
ATOM 806 N N . SER A 1 107 ? -4.915 -15.478 5.914 1.00 96.19 107 SER A N 1
ATOM 807 C CA . SER A 1 107 ? -5.848 -16.325 6.675 1.00 96.19 107 SER A CA 1
ATOM 808 C C . SER A 1 107 ? -5.383 -16.626 8.103 1.00 96.19 107 SER A C 1
ATOM 810 O O . SER A 1 107 ? -6.045 -17.365 8.833 1.00 96.19 107 SER A O 1
ATOM 812 N N . THR A 1 108 ? -4.208 -16.127 8.492 1.00 97.25 108 THR A N 1
ATOM 813 C CA . THR A 1 108 ? -3.601 -16.396 9.803 1.00 97.25 108 THR A CA 1
ATOM 814 C C . THR A 1 108 ? -3.889 -15.246 10.759 1.00 97.25 108 THR A C 1
ATOM 816 O O . THR A 1 108 ? -3.669 -14.085 10.423 1.00 97.25 108 THR A O 1
ATOM 819 N N . PHE A 1 109 ? -4.343 -15.577 11.966 1.00 98.38 109 PHE A N 1
ATOM 820 C CA . PHE A 1 109 ? -4.605 -14.604 13.021 1.00 98.38 109 PHE A CA 1
ATOM 821 C C . PHE A 1 109 ? -3.393 -14.445 13.926 1.00 98.38 109 PHE A C 1
ATOM 823 O O . PHE A 1 109 ? -2.706 -15.421 14.239 1.00 98.38 109 PHE A O 1
ATOM 830 N N . TYR A 1 110 ? -3.178 -13.222 14.396 1.00 98.31 110 TYR A N 1
ATOM 831 C CA . TYR A 1 110 ? -2.096 -12.899 15.315 1.00 98.31 110 TYR A CA 1
ATOM 832 C C . TYR A 1 110 ? -2.611 -12.087 16.500 1.00 98.31 110 TYR A C 1
ATOM 834 O O . TYR A 1 110 ? -3.540 -11.292 16.355 1.00 98.31 110 TYR A O 1
ATOM 842 N N . ASP A 1 111 ? -1.980 -12.257 17.657 1.00 98.06 111 ASP A N 1
ATOM 843 C CA . ASP A 1 111 ? -2.055 -11.263 18.724 1.00 98.06 111 ASP A CA 1
ATOM 844 C C . ASP A 1 111 ? -1.003 -10.156 18.481 1.00 98.06 111 ASP A C 1
ATOM 846 O O . ASP A 1 111 ? -0.718 -9.779 17.335 1.00 98.06 111 ASP A O 1
ATOM 850 N N . ASN A 1 112 ? -0.419 -9.613 19.549 1.00 97.62 112 ASN A N 1
ATOM 851 C CA . ASN A 1 112 ? 0.668 -8.643 19.480 1.00 97.62 112 ASN A CA 1
ATOM 852 C C . ASN A 1 112 ? 1.994 -9.203 18.940 1.00 97.62 112 ASN A C 1
ATOM 854 O O . ASN A 1 112 ? 2.878 -8.403 18.642 1.00 97.62 112 ASN A O 1
ATOM 858 N N . ALA A 1 113 ? 2.172 -10.522 18.848 1.00 96.44 113 ALA A N 1
ATOM 859 C CA . ALA A 1 113 ? 3.423 -11.150 18.429 1.00 96.44 113 ALA A CA 1
ATOM 860 C C . ALA A 1 113 ? 3.236 -12.533 17.787 1.00 96.44 113 ALA A C 1
ATOM 862 O O . ALA A 1 113 ? 3.874 -12.825 16.772 1.00 96.44 113 ALA A O 1
ATOM 863 N N . ASP A 1 114 ? 2.380 -13.367 18.368 1.00 97.19 114 ASP A N 1
ATOM 864 C CA . ASP A 1 114 ? 2.272 -14.792 18.087 1.00 97.19 114 ASP A CA 1
ATOM 865 C C . ASP A 1 114 ? 1.022 -15.118 17.265 1.00 97.19 114 ASP A C 1
ATOM 867 O O . ASP A 1 114 ? 0.028 -14.389 17.257 1.00 97.19 114 ASP A O 1
ATOM 871 N N . THR A 1 115 ? 1.067 -16.247 16.556 1.00 97.69 115 THR A N 1
ATOM 872 C CA . THR A 1 115 ? -0.111 -16.798 15.880 1.00 97.69 115 THR A CA 1
ATOM 873 C C . THR A 1 115 ? -1.128 -17.288 16.907 1.00 97.69 115 THR A C 1
ATOM 875 O O . THR A 1 115 ? -0.787 -18.021 17.836 1.00 97.69 115 THR A O 1
ATOM 878 N N . ILE A 1 116 ? -2.396 -16.952 16.688 1.00 98.38 116 ILE A N 1
ATOM 879 C CA . ILE A 1 116 ? -3.526 -17.372 17.520 1.00 98.38 116 ILE A CA 1
ATOM 880 C C . ILE A 1 116 ? -4.575 -18.116 16.686 1.00 98.38 116 ILE A C 1
ATOM 882 O O . ILE A 1 116 ? -4.568 -18.088 15.456 1.00 98.38 116 ILE A O 1
ATOM 886 N N . GLY A 1 117 ? -5.492 -18.811 17.362 1.00 98.25 117 GLY A N 1
ATOM 887 C CA . GLY A 1 117 ? -6.708 -19.301 16.709 1.00 98.25 117 GLY A CA 1
ATOM 888 C C . GLY A 1 117 ? -7.640 -18.143 16.343 1.00 98.25 117 GLY A C 1
ATOM 889 O O . GLY A 1 117 ? -7.539 -17.074 16.939 1.00 98.25 117 GLY A O 1
ATOM 890 N N . ALA A 1 118 ? -8.564 -18.375 15.404 1.00 98.25 118 ALA A N 1
ATOM 891 C CA . ALA A 1 118 ? -9.560 -17.383 14.996 1.00 98.25 118 ALA A CA 1
ATOM 892 C C . ALA A 1 118 ? -10.299 -16.802 16.222 1.00 98.25 118 ALA A C 1
ATOM 894 O O . ALA A 1 118 ? -11.000 -17.555 16.914 1.00 98.25 118 ALA A O 1
ATOM 895 N N . PRO A 1 119 ? -10.140 -15.498 16.519 1.00 98.12 119 PRO A N 1
ATOM 896 C CA . PRO A 1 119 ? -10.839 -14.860 17.622 1.00 98.12 119 PRO A CA 1
ATOM 897 C C . PRO A 1 119 ? -12.348 -14.889 17.386 1.00 98.12 119 PRO A C 1
ATOM 899 O O . PRO A 1 119 ? -12.825 -14.801 16.255 1.00 98.12 119 PRO A O 1
ATOM 902 N N . VAL A 1 120 ? -13.117 -15.008 18.463 1.00 97.19 120 VAL A N 1
ATOM 903 C CA . VAL A 1 120 ? -14.576 -14.868 18.405 1.00 97.19 120 VAL A CA 1
ATOM 904 C C . VAL A 1 120 ? -14.967 -13.393 18.477 1.00 97.19 120 VAL A C 1
ATOM 906 O O . VAL A 1 120 ? -14.247 -12.595 19.072 1.00 97.19 120 VAL A O 1
ATOM 909 N N . SER A 1 121 ? -16.122 -13.033 17.914 1.00 96.19 121 SER A N 1
ATOM 910 C CA . SER A 1 121 ? -16.642 -11.661 17.980 1.00 96.19 121 SER A CA 1
ATOM 911 C C . SER A 1 121 ? -16.676 -11.133 19.421 1.00 96.19 121 SER A C 1
ATOM 913 O O . SER A 1 121 ? -17.129 -11.826 20.336 1.00 96.19 121 SER A O 1
ATOM 915 N N . GLY A 1 122 ? -16.155 -9.918 19.615 1.00 93.44 122 GLY A N 1
ATOM 916 C CA . GLY A 1 122 ? -16.015 -9.260 20.917 1.00 93.44 122 GLY A CA 1
ATOM 917 C C . GLY A 1 122 ? -14.781 -9.667 21.735 1.00 93.44 122 GLY A C 1
ATOM 918 O O . GLY A 1 122 ? -14.556 -9.082 22.792 1.00 93.44 122 GLY A O 1
ATOM 919 N N . ALA A 1 123 ? -13.985 -10.643 21.284 1.00 97.69 123 ALA A N 1
ATOM 920 C CA . ALA A 1 123 ? -12.692 -10.953 21.891 1.00 97.69 123 ALA A CA 1
ATOM 921 C C . ALA A 1 123 ? -11.584 -10.022 21.374 1.00 97.69 123 ALA A C 1
ATOM 923 O O . ALA A 1 123 ? -11.695 -9.426 20.301 1.00 97.69 123 ALA A O 1
ATOM 924 N N . ASP A 1 124 ? -10.484 -9.953 22.124 1.00 97.94 124 ASP A N 1
ATOM 925 C CA . ASP A 1 124 ? -9.275 -9.261 21.684 1.00 97.94 124 ASP A CA 1
ATOM 926 C C . ASP A 1 124 ? -8.805 -9.786 20.322 1.00 97.94 124 ASP A C 1
ATOM 928 O O . ASP A 1 124 ? -8.840 -10.989 20.049 1.00 97.94 124 ASP A O 1
ATOM 932 N N . PHE A 1 125 ? -8.348 -8.860 19.478 1.00 98.38 125 PHE A N 1
ATOM 933 C CA . PHE A 1 125 ? -7.853 -9.122 18.125 1.00 98.38 125 PHE A CA 1
ATOM 934 C C . PHE A 1 125 ? -8.886 -9.695 17.135 1.00 98.38 125 PHE A C 1
ATOM 936 O O . PHE A 1 125 ? -8.503 -10.099 16.037 1.00 98.38 125 PHE A O 1
ATOM 943 N N . TYR A 1 126 ? -10.180 -9.722 17.466 1.00 98.50 126 TYR A N 1
ATOM 944 C CA . TYR A 1 126 ? -11.233 -9.923 16.464 1.00 98.50 126 TYR A CA 1
ATOM 945 C C . TYR A 1 126 ? -11.283 -8.741 15.479 1.00 98.50 126 TYR A C 1
ATOM 947 O O . TYR A 1 126 ? -10.967 -7.617 15.861 1.00 98.50 126 TYR A O 1
ATOM 955 N N . GLY A 1 127 ? -11.667 -8.990 14.222 1.00 97.75 127 GLY A N 1
ATOM 956 C CA . GLY A 1 127 ? -11.755 -7.948 13.188 1.00 97.75 127 GLY A CA 1
ATOM 957 C C . GLY A 1 127 ? -10.469 -7.721 12.387 1.00 97.75 127 GLY A C 1
ATOM 958 O O . GLY A 1 127 ? -10.354 -6.737 11.662 1.00 97.75 127 GLY A O 1
ATOM 959 N N . GLN A 1 128 ? -9.478 -8.609 12.523 1.00 98.12 128 GLN A N 1
ATOM 960 C CA . GLN A 1 128 ? -8.302 -8.637 11.643 1.00 98.12 128 GLN A CA 1
ATOM 961 C C . GLN A 1 128 ? -8.706 -8.928 10.198 1.00 98.12 128 GLN A C 1
ATOM 963 O O . GLN A 1 128 ? -9.764 -9.504 9.964 1.00 98.12 128 GLN A O 1
ATOM 968 N N . ASP A 1 129 ? -7.804 -8.646 9.265 1.00 97.56 129 ASP A N 1
ATOM 969 C CA . ASP A 1 129 ? -7.907 -8.995 7.843 1.00 97.56 129 ASP A CA 1
ATOM 970 C C . ASP A 1 129 ? -8.384 -10.443 7.624 1.00 97.56 129 ASP A C 1
ATOM 972 O O . ASP A 1 129 ? -9.426 -10.671 7.021 1.00 97.56 129 ASP A O 1
ATOM 976 N N . ALA A 1 130 ? -7.755 -11.408 8.311 1.00 97.44 130 ALA A N 1
ATOM 977 C CA . ALA A 1 130 ? -8.119 -12.831 8.267 1.00 97.44 130 ALA A CA 1
ATOM 978 C C . ALA A 1 130 ? -9.563 -13.168 8.705 1.00 97.44 130 ALA A C 1
ATOM 980 O O . ALA A 1 130 ? -10.018 -14.298 8.515 1.00 97.44 130 ALA A O 1
ATOM 981 N N . THR A 1 131 ? -10.284 -12.231 9.332 1.00 97.25 131 THR A N 1
ATOM 982 C CA . THR A 1 131 ? -11.710 -12.377 9.686 1.00 97.25 131 THR A CA 1
ATOM 983 C C . THR A 1 131 ? -12.601 -12.259 8.450 1.00 97.25 131 THR A C 1
ATOM 985 O O . THR A 1 131 ? -13.690 -12.835 8.411 1.00 97.25 131 THR A O 1
ATOM 988 N N . TYR A 1 132 ? -12.152 -11.489 7.463 1.00 95.00 132 TYR A N 1
ATOM 989 C CA . TYR A 1 132 ? -12.923 -11.061 6.311 1.00 95.00 132 TYR A CA 1
ATOM 990 C C . TYR A 1 132 ? -12.523 -11.846 5.065 1.00 95.00 132 TYR A C 1
ATOM 992 O O . TYR A 1 132 ? -11.474 -12.476 4.998 1.00 95.00 132 TYR A O 1
ATOM 1000 N N . SER A 1 133 ? -13.418 -11.880 4.084 1.00 89.44 133 SER A N 1
ATOM 1001 C CA . SER A 1 133 ? -13.144 -12.493 2.787 1.00 89.44 133 SER A CA 1
ATOM 1002 C C . SER A 1 133 ? -13.310 -11.432 1.714 1.00 89.44 133 SER A C 1
ATOM 1004 O O . SER A 1 133 ? -14.404 -10.882 1.573 1.00 89.44 133 SER A O 1
ATOM 1006 N N . GLY A 1 134 ? -12.247 -11.156 0.969 1.00 90.12 134 GLY A N 1
ATOM 1007 C CA . GLY A 1 134 ? -12.280 -10.338 -0.234 1.00 90.12 134 GLY A CA 1
ATOM 1008 C C . GLY A 1 134 ? -12.219 -11.169 -1.516 1.00 90.12 134 GLY A C 1
ATOM 1009 O O . GLY A 1 134 ? -12.476 -12.378 -1.540 1.00 90.12 134 GLY A O 1
ATOM 1010 N N . ASN A 1 135 ? -11.866 -10.498 -2.611 1.00 93.62 135 ASN A N 1
ATOM 1011 C CA . ASN A 1 135 ? -11.657 -11.132 -3.910 1.00 93.62 135 ASN A CA 1
ATOM 1012 C C . ASN A 1 135 ? -10.294 -11.833 -3.927 1.00 93.62 135 ASN A C 1
ATOM 1014 O O . ASN A 1 135 ? -9.285 -11.213 -4.270 1.00 93.62 135 ASN A O 1
ATOM 1018 N N . ALA A 1 136 ? -10.259 -13.105 -3.518 1.00 94.25 136 ALA A N 1
ATOM 1019 C CA . ALA A 1 136 ? -9.038 -13.912 -3.504 1.00 94.25 136 ALA A CA 1
ATOM 1020 C C . ALA A 1 136 ? -8.250 -13.759 -4.823 1.00 94.25 136 ALA A C 1
ATOM 1022 O O . ALA A 1 136 ? -8.880 -13.723 -5.887 1.00 94.25 136 ALA A O 1
ATOM 1023 N N . PRO A 1 137 ? -6.904 -13.669 -4.786 1.00 95.62 137 PRO A N 1
ATOM 1024 C CA . PRO A 1 137 ? -6.102 -13.582 -6.001 1.00 95.62 137 PRO A CA 1
ATOM 1025 C C . PRO A 1 137 ? -6.460 -14.696 -6.992 1.00 95.62 137 PRO A C 1
ATOM 1027 O O . PRO A 1 137 ? -6.451 -15.876 -6.640 1.00 95.62 137 PRO A O 1
ATOM 1030 N N . ASP A 1 138 ? -6.788 -14.315 -8.225 1.00 97.00 138 ASP A N 1
ATOM 1031 C CA . ASP A 1 138 ? -7.179 -15.237 -9.288 1.00 97.00 138 ASP A CA 1
ATOM 1032 C C . ASP A 1 138 ? -6.426 -14.872 -10.568 1.00 97.00 138 ASP A C 1
ATOM 1034 O O . ASP A 1 138 ? -6.588 -13.783 -11.125 1.00 97.00 138 ASP A O 1
ATOM 1038 N N . TYR A 1 139 ? -5.569 -15.788 -11.012 1.00 98.56 139 TYR A N 1
ATOM 1039 C CA . TYR A 1 139 ? -4.634 -15.564 -12.103 1.00 98.56 139 TYR A CA 1
ATOM 1040 C C . TYR A 1 139 ? -4.735 -16.665 -13.157 1.00 98.56 139 TYR A C 1
ATOM 1042 O O . TYR A 1 139 ? -4.890 -17.847 -12.853 1.00 98.56 139 TYR A O 1
ATOM 1050 N N . THR A 1 140 ? -4.560 -16.279 -14.419 1.00 98.69 140 THR A N 1
ATOM 1051 C CA . THR A 1 140 ? -4.429 -17.197 -15.553 1.00 98.69 140 THR A CA 1
ATOM 1052 C C . THR A 1 140 ? -3.048 -17.033 -16.181 1.00 98.69 140 THR A C 1
ATOM 1054 O O . THR A 1 140 ? -2.750 -15.979 -16.740 1.00 98.69 140 THR A O 1
ATOM 1057 N N . ASP A 1 141 ? -2.205 -18.069 -16.137 1.00 98.62 141 ASP A N 1
ATOM 1058 C CA . ASP A 1 141 ? -0.997 -18.129 -16.972 1.00 98.62 141 ASP A CA 1
ATOM 1059 C C . ASP A 1 141 ? -1.406 -18.426 -18.421 1.00 98.62 141 ASP A C 1
ATOM 1061 O O . ASP A 1 141 ? -1.968 -19.484 -18.717 1.00 98.62 141 ASP A O 1
ATOM 1065 N N . ASN A 1 142 ? -1.133 -17.491 -19.331 1.00 98.56 142 ASN A N 1
ATOM 1066 C CA . ASN A 1 142 ? -1.532 -17.603 -20.734 1.00 98.56 142 ASN A CA 1
ATOM 1067 C C . ASN A 1 142 ? -0.576 -18.488 -21.559 1.00 98.56 142 ASN A C 1
ATOM 1069 O O . ASN A 1 142 ? -0.831 -18.748 -22.736 1.00 98.56 142 ASN A O 1
ATOM 1073 N N . GLY A 1 143 ? 0.533 -18.957 -20.973 1.00 98.19 143 GLY A N 1
ATOM 1074 C CA . GLY A 1 143 ? 1.509 -19.825 -21.638 1.00 98.19 143 GLY A CA 1
ATOM 1075 C C . GLY A 1 143 ? 2.374 -19.125 -22.694 1.00 98.19 143 GLY A C 1
ATOM 1076 O O . GLY A 1 143 ? 3.124 -19.786 -23.412 1.00 98.19 143 GLY A O 1
ATOM 1077 N N . ASP A 1 144 ? 2.294 -17.798 -22.792 1.00 97.94 144 ASP A N 1
ATOM 1078 C CA . ASP A 1 144 ? 2.996 -16.956 -23.772 1.00 97.94 144 ASP A CA 1
ATOM 1079 C C . ASP A 1 144 ? 3.936 -15.919 -23.117 1.00 97.94 144 ASP A C 1
ATOM 1081 O O . ASP A 1 144 ? 4.418 -14.983 -23.765 1.00 97.94 144 ASP A O 1
ATOM 1085 N N . GLY A 1 145 ? 4.206 -16.095 -21.819 1.00 97.69 145 GLY A N 1
ATOM 1086 C CA . GLY A 1 145 ? 4.972 -15.160 -20.994 1.00 97.69 145 GLY A CA 1
ATOM 1087 C C . GLY A 1 145 ? 4.128 -14.060 -20.345 1.00 97.69 145 GLY A C 1
ATOM 1088 O O . GLY A 1 145 ? 4.700 -13.152 -19.736 1.00 97.69 145 GLY A O 1
ATOM 1089 N N . THR A 1 146 ? 2.797 -14.124 -20.452 1.00 98.62 146 THR A N 1
ATOM 1090 C CA . THR A 1 146 ? 1.868 -13.212 -19.774 1.00 98.62 146 THR A CA 1
ATOM 1091 C C . THR A 1 146 ? 0.992 -13.925 -18.742 1.00 98.62 146 THR A C 1
ATOM 1093 O O . THR A 1 146 ? 0.717 -15.119 -18.854 1.00 98.62 146 THR A O 1
ATOM 1096 N N . VAL A 1 147 ? 0.541 -13.169 -17.742 1.00 98.81 147 VAL A N 1
ATOM 1097 C CA . VAL A 1 147 ? -0.417 -13.601 -16.718 1.00 98.81 147 VAL A CA 1
ATOM 1098 C C . VAL A 1 147 ? -1.592 -12.633 -16.723 1.00 98.81 147 VAL A C 1
ATOM 1100 O O . VAL A 1 147 ? -1.387 -11.424 -16.633 1.00 98.81 147 VAL A O 1
ATOM 1103 N N . THR A 1 148 ? -2.814 -13.141 -16.826 1.00 98.44 148 THR A N 1
ATOM 1104 C CA . THR A 1 148 ? -4.034 -12.345 -16.641 1.00 98.44 148 THR A CA 1
ATOM 1105 C C . THR A 1 148 ? -4.444 -12.381 -15.175 1.00 98.44 148 THR A C 1
ATOM 1107 O O . THR A 1 148 ? -4.532 -13.459 -14.599 1.00 98.44 148 THR A O 1
ATOM 1110 N N . ASP A 1 149 ? -4.714 -11.220 -14.590 1.00 97.75 149 ASP A N 1
ATOM 1111 C CA . ASP A 1 149 ? -5.393 -11.073 -13.304 1.00 97.75 149 ASP A CA 1
ATOM 1112 C C . ASP A 1 149 ? -6.903 -11.001 -13.560 1.00 97.75 149 ASP A C 1
ATOM 1114 O O . ASP A 1 149 ? -7.406 -10.052 -14.169 1.00 97.75 149 ASP A O 1
ATOM 1118 N N . ASN A 1 150 ? -7.618 -12.046 -13.146 1.00 96.06 150 ASN A N 1
ATOM 1119 C CA . ASN A 1 150 ? -9.042 -12.219 -13.423 1.00 96.06 150 ASN A CA 1
ATOM 1120 C C . ASN A 1 150 ? -9.919 -11.286 -12.567 1.00 96.06 150 ASN A C 1
ATOM 1122 O O . ASN A 1 150 ? -11.064 -11.035 -12.942 1.00 96.06 150 ASN A O 1
ATOM 1126 N N . ASN A 1 151 ? -9.387 -10.740 -11.466 1.00 94.50 151 ASN A N 1
ATOM 1127 C CA . ASN A 1 151 ? -10.091 -9.770 -10.627 1.00 94.50 151 ASN A CA 1
ATOM 1128 C C . ASN A 1 151 ? -10.002 -8.363 -11.223 1.00 94.50 151 ASN A C 1
ATOM 1130 O O . ASN A 1 151 ? -11.008 -7.669 -11.345 1.00 94.50 151 ASN A O 1
ATOM 1134 N N . THR A 1 152 ? -8.798 -7.933 -11.607 1.00 94.88 152 THR A N 1
ATOM 1135 C CA . THR A 1 152 ? -8.568 -6.558 -12.087 1.00 94.88 152 THR A CA 1
ATOM 1136 C C . THR A 1 152 ? -8.784 -6.402 -13.593 1.00 94.88 152 THR A C 1
ATOM 1138 O O . THR A 1 152 ? -8.915 -5.285 -14.095 1.00 94.88 152 THR A O 1
ATOM 1141 N N . GLY A 1 153 ? -8.794 -7.511 -14.339 1.00 94.44 153 GLY A N 1
ATOM 1142 C CA . GLY A 1 153 ? -8.817 -7.512 -15.802 1.00 94.44 153 GLY A CA 1
ATOM 1143 C C . GLY A 1 153 ? -7.505 -7.031 -16.436 1.00 94.44 153 GLY A C 1
ATOM 1144 O O . GLY A 1 153 ? -7.436 -6.857 -17.658 1.00 94.44 153 GLY A O 1
ATOM 1145 N N . LEU A 1 154 ? -6.466 -6.793 -15.630 1.00 97.19 154 LEU A N 1
ATOM 1146 C CA . LEU A 1 154 ? -5.135 -6.432 -16.099 1.00 97.19 154 LEU A CA 1
ATOM 1147 C C . LEU A 1 154 ? -4.381 -7.677 -16.566 1.00 97.19 154 LEU A C 1
ATOM 1149 O O . LEU A 1 154 ? -4.550 -8.780 -16.052 1.00 97.19 154 LEU A O 1
ATOM 1153 N N . MET A 1 155 ? -3.500 -7.488 -17.540 1.00 98.44 155 MET A N 1
ATOM 1154 C CA . MET A 1 155 ? -2.578 -8.519 -17.998 1.00 98.44 155 MET A CA 1
ATOM 1155 C C . MET A 1 155 ? -1.148 -8.041 -17.790 1.00 98.44 155 MET A C 1
ATOM 1157 O O . MET A 1 155 ? -0.778 -6.918 -18.130 1.00 98.44 155 MET A O 1
ATOM 1161 N N . TRP A 1 156 ? -0.333 -8.927 -17.248 1.00 98.50 156 TRP A N 1
ATOM 1162 C CA . TRP A 1 156 ? 0.994 -8.647 -16.737 1.00 98.50 156 TRP A CA 1
ATOM 1163 C C . TRP A 1 156 ? 2.035 -9.470 -17.474 1.00 98.50 156 TRP A C 1
ATOM 1165 O O . TRP A 1 156 ? 1.772 -10.586 -17.924 1.00 98.50 156 TRP A O 1
ATOM 1175 N N . GLN A 1 157 ? 3.260 -8.959 -17.547 1.00 98.25 157 GLN A N 1
ATOM 1176 C CA . GLN A 1 157 ? 4.396 -9.829 -17.835 1.00 98.25 157 GLN A CA 1
ATOM 1177 C C . GLN A 1 157 ? 4.574 -10.849 -16.707 1.00 98.25 157 GLN A C 1
ATOM 1179 O O . GLN A 1 157 ? 4.520 -10.475 -15.534 1.00 98.25 157 GLN A O 1
ATOM 1184 N N . LYS A 1 158 ? 4.863 -12.109 -17.054 1.00 98.19 158 LYS A N 1
ATOM 1185 C CA . LYS A 1 158 ? 5.202 -13.171 -16.092 1.00 98.19 158 LYS A CA 1
ATOM 1186 C C . LYS A 1 158 ? 6.589 -12.990 -15.473 1.00 98.19 158 LYS A C 1
ATOM 1188 O O . LYS A 1 158 ? 6.739 -13.118 -14.259 1.00 98.19 158 LYS A O 1
ATOM 1193 N N . THR A 1 159 ? 7.579 -12.619 -16.280 1.00 96.88 159 THR A N 1
ATOM 1194 C CA . THR A 1 159 ? 8.962 -12.371 -15.841 1.00 96.88 159 THR A CA 1
ATOM 1195 C C . THR A 1 159 ? 9.273 -10.874 -15.872 1.00 96.88 159 THR A C 1
ATOM 1197 O O . THR A 1 159 ? 9.043 -10.238 -16.905 1.00 96.88 159 THR A O 1
ATOM 1200 N N . PRO A 1 160 ? 9.828 -10.279 -14.803 1.00 91.69 160 PRO A N 1
ATOM 1201 C CA . PRO A 1 160 ? 10.124 -8.851 -14.786 1.00 91.69 160 PRO A CA 1
ATOM 1202 C C . PRO A 1 160 ? 11.379 -8.520 -15.599 1.00 91.69 160 PRO A C 1
ATOM 1204 O O . PRO A 1 160 ? 12.483 -8.876 -15.200 1.00 91.69 160 PRO A O 1
ATOM 1207 N N . ASN A 1 161 ? 11.225 -7.838 -16.740 1.00 83.12 161 ASN A N 1
ATOM 1208 C CA . ASN A 1 161 ? 12.309 -7.340 -17.605 1.00 83.12 161 ASN A CA 1
ATOM 1209 C C . ASN A 1 161 ? 13.503 -8.312 -17.775 1.00 83.12 161 ASN A C 1
ATOM 1211 O O . ASN A 1 161 ? 14.663 -7.948 -17.574 1.00 83.12 161 ASN A O 1
ATOM 1215 N N . SER A 1 162 ? 13.221 -9.577 -18.110 1.00 79.44 162 SER A N 1
ATOM 1216 C CA . SER A 1 162 ? 14.239 -10.641 -18.232 1.00 79.44 162 SER A CA 1
ATOM 1217 C C . SER A 1 162 ? 15.147 -10.792 -16.998 1.00 79.44 162 SER A C 1
ATOM 1219 O O . SER A 1 162 ? 16.313 -11.159 -17.126 1.00 79.44 162 SER A O 1
ATOM 1221 N N . ASN A 1 163 ? 14.624 -10.490 -15.809 1.00 80.19 163 ASN A N 1
ATOM 1222 C CA . ASN A 1 163 ? 15.320 -10.505 -14.523 1.00 80.19 163 ASN A CA 1
ATOM 1223 C C . ASN A 1 163 ? 16.480 -9.498 -14.405 1.00 80.19 163 ASN A C 1
ATOM 1225 O O . ASN A 1 163 ? 17.384 -9.684 -13.590 1.00 80.19 163 ASN A O 1
ATOM 1229 N N . VAL A 1 164 ? 16.443 -8.399 -15.170 1.00 89.69 164 VAL A N 1
ATOM 1230 C CA . VAL A 1 164 ? 17.453 -7.329 -15.129 1.00 89.69 164 VAL A CA 1
ATOM 1231 C C . VAL A 1 164 ? 16.858 -6.031 -14.581 1.00 89.69 164 VAL A C 1
ATOM 1233 O O . VAL A 1 164 ? 15.816 -5.557 -15.043 1.00 89.69 164 VAL A O 1
ATOM 1236 N N . LYS A 1 165 ? 17.554 -5.423 -13.614 1.00 95.38 165 LYS A N 1
ATOM 1237 C CA . LYS A 1 165 ? 17.213 -4.099 -13.077 1.00 95.38 165 LYS A CA 1
ATOM 1238 C C . LYS A 1 165 ? 17.613 -2.998 -14.053 1.00 95.38 165 LYS A C 1
ATOM 1240 O O . LYS A 1 165 ? 18.679 -3.057 -14.662 1.00 95.38 165 LYS A O 1
ATOM 1245 N N . VAL A 1 166 ? 16.785 -1.969 -14.159 1.00 96.69 166 VAL A N 1
ATOM 1246 C CA . VAL A 1 166 ? 16.988 -0.835 -15.067 1.00 96.69 166 VAL A CA 1
ATOM 1247 C C . VAL A 1 166 ? 16.746 0.492 -14.358 1.00 96.69 166 VAL A C 1
ATOM 1249 O O . VAL A 1 166 ? 16.135 0.546 -13.286 1.00 96.69 166 VAL A O 1
ATOM 1252 N N . SER A 1 167 ? 17.255 1.577 -14.943 1.00 97.31 167 SER A N 1
ATOM 1253 C CA . SER A 1 167 ? 16.964 2.924 -14.451 1.00 97.31 167 SER A CA 1
ATOM 1254 C C . SER A 1 167 ? 15.505 3.297 -14.719 1.00 97.31 167 SER A C 1
ATOM 1256 O O . SER A 1 167 ? 14.870 2.709 -15.594 1.00 97.31 167 SER A O 1
ATOM 1258 N N . TYR A 1 168 ? 14.968 4.287 -14.002 1.00 97.50 168 TYR A N 1
ATOM 1259 C CA . TYR A 1 168 ? 13.588 4.735 -14.222 1.00 97.50 168 TYR A CA 1
ATOM 1260 C C . TYR A 1 168 ? 13.354 5.212 -15.667 1.00 97.50 168 TYR A C 1
ATOM 1262 O O . TYR A 1 168 ? 12.380 4.819 -16.302 1.00 97.50 168 TYR A O 1
ATOM 1270 N N . ALA A 1 169 ? 14.297 5.963 -16.244 1.00 96.38 169 ALA A N 1
ATOM 1271 C CA . ALA A 1 169 ? 14.210 6.397 -17.640 1.00 96.38 169 ALA A CA 1
ATOM 1272 C C . ALA A 1 169 ? 14.158 5.212 -18.624 1.00 96.38 169 ALA A C 1
ATOM 1274 O O . ALA A 1 169 ? 13.394 5.234 -19.589 1.00 96.38 169 ALA A O 1
ATOM 1275 N N . ASP A 1 170 ? 14.942 4.161 -18.375 1.00 97.00 170 ASP A N 1
ATOM 1276 C CA . ASP A 1 170 ? 14.927 2.951 -19.203 1.00 97.00 170 ASP A CA 1
ATOM 1277 C C . ASP A 1 170 ? 13.640 2.136 -18.993 1.00 97.00 170 ASP A C 1
ATOM 1279 O O . ASP A 1 170 ? 13.146 1.539 -19.945 1.00 97.00 170 ASP A O 1
ATOM 1283 N N . ALA A 1 171 ? 13.059 2.152 -17.787 1.00 97.12 171 ALA A N 1
ATOM 1284 C CA . ALA A 1 171 ? 11.750 1.564 -17.503 1.00 97.12 171 ALA A CA 1
ATOM 1285 C C . ALA A 1 171 ? 10.630 2.259 -18.295 1.00 97.12 171 ALA A C 1
ATOM 1287 O O . ALA A 1 171 ? 9.811 1.609 -18.934 1.00 97.12 171 ALA A O 1
ATOM 1288 N N . VAL A 1 172 ? 10.612 3.593 -18.312 1.00 96.69 172 VAL A N 1
ATOM 1289 C CA . VAL A 1 172 ? 9.616 4.359 -19.077 1.00 96.69 172 VAL A CA 1
ATOM 1290 C C . VAL A 1 172 ? 9.762 4.094 -20.579 1.00 96.69 172 VAL A C 1
ATOM 1292 O O . VAL A 1 172 ? 8.784 3.776 -21.254 1.00 96.69 172 VAL A O 1
ATOM 1295 N N . ASN A 1 173 ? 10.987 4.163 -21.107 1.00 95.88 173 ASN A N 1
ATOM 1296 C CA . ASN A 1 173 ? 11.245 3.944 -22.533 1.00 95.88 173 ASN A CA 1
ATOM 1297 C C . ASN A 1 173 ? 11.033 2.483 -22.959 1.00 95.88 173 ASN A C 1
ATOM 1299 O O . ASN A 1 173 ? 10.612 2.215 -24.086 1.00 95.88 173 ASN A O 1
ATOM 1303 N N . GLY A 1 174 ? 11.320 1.534 -22.067 1.00 94.81 174 GLY A N 1
ATOM 1304 C CA . GLY A 1 174 ? 11.239 0.108 -22.345 1.00 94.81 174 GLY A CA 1
ATOM 1305 C C . GLY A 1 174 ? 9.814 -0.374 -22.607 1.00 94.81 174 GLY A C 1
ATOM 1306 O O . GLY A 1 174 ? 9.653 -1.298 -23.407 1.00 94.81 174 GLY A O 1
ATOM 1307 N N . ALA A 1 175 ? 8.797 0.277 -22.027 1.00 94.62 175 ALA A N 1
ATOM 1308 C CA . ALA A 1 175 ? 7.384 -0.060 -22.218 1.00 94.62 175 ALA A CA 1
ATOM 1309 C C . ALA A 1 175 ? 6.985 -0.103 -23.704 1.00 94.62 175 ALA A C 1
ATOM 1311 O O . ALA A 1 175 ? 6.451 -1.103 -24.177 1.00 94.62 175 ALA A O 1
ATOM 1312 N N . ALA A 1 176 ? 7.358 0.930 -24.469 1.00 93.94 176 ALA A N 1
ATOM 1313 C CA . ALA A 1 176 ? 7.025 1.060 -25.891 1.00 93.94 176 ALA A CA 1
ATOM 1314 C C . ALA A 1 176 ? 7.700 0.009 -26.795 1.00 93.94 176 ALA A C 1
ATOM 1316 O O . ALA A 1 176 ? 7.343 -0.127 -27.964 1.00 93.94 176 ALA A O 1
ATOM 1317 N N . THR A 1 177 ? 8.695 -0.714 -26.275 1.00 93.75 177 THR A N 1
ATOM 1318 C CA . THR A 1 177 ? 9.443 -1.745 -27.015 1.00 93.75 177 THR A CA 1
ATOM 1319 C C . THR A 1 177 ? 9.036 -3.170 -26.646 1.00 93.75 177 THR A C 1
ATOM 1321 O O . THR A 1 177 ? 9.514 -4.121 -27.267 1.00 93.75 177 THR A O 1
ATOM 1324 N N . GLN A 1 178 ? 8.171 -3.342 -25.642 1.00 95.25 178 GLN A N 1
ATOM 1325 C CA . GLN A 1 178 ? 7.760 -4.669 -25.204 1.00 95.25 178 GLN A CA 1
ATOM 1326 C C . GLN A 1 178 ? 6.877 -5.354 -26.240 1.00 95.25 178 GLN A C 1
ATOM 1328 O O . GLN A 1 178 ? 5.999 -4.744 -26.845 1.00 95.25 178 GLN A O 1
ATOM 1333 N N . THR A 1 179 ? 7.116 -6.654 -26.399 1.00 96.44 179 THR A N 1
ATOM 1334 C CA . THR A 1 179 ? 6.382 -7.536 -27.318 1.00 96.44 179 THR A CA 1
ATOM 1335 C C . THR A 1 179 ? 5.963 -8.855 -26.661 1.00 96.44 179 THR A C 1
ATOM 1337 O O . THR A 1 179 ? 5.604 -9.809 -27.351 1.00 96.44 179 THR A O 1
ATOM 1340 N N . THR A 1 180 ? 6.019 -8.943 -25.324 1.00 96.31 180 THR A N 1
ATOM 1341 C CA . THR A 1 180 ? 5.642 -10.145 -24.559 1.00 96.31 180 THR A CA 1
ATOM 1342 C C . THR A 1 180 ? 4.219 -10.582 -24.920 1.00 96.31 180 THR A C 1
ATOM 1344 O O . THR A 1 180 ? 3.340 -9.734 -25.084 1.00 96.31 180 THR A O 1
ATOM 1347 N N . GLY A 1 181 ? 4.001 -11.887 -25.119 1.00 96.94 181 GLY A N 1
ATOM 1348 C CA . GLY A 1 181 ? 2.722 -12.431 -25.599 1.00 96.94 181 GLY A CA 1
ATOM 1349 C C . GLY A 1 181 ? 2.298 -11.972 -27.005 1.00 96.94 181 GLY A C 1
ATOM 1350 O O . GLY A 1 181 ? 1.168 -12.203 -27.416 1.00 96.94 181 GLY A O 1
ATOM 1351 N N . GLY A 1 182 ? 3.170 -11.294 -27.764 1.00 97.62 182 GLY A N 1
ATOM 1352 C CA . GLY A 1 182 ? 2.835 -10.710 -29.069 1.00 97.62 182 GLY A CA 1
ATOM 1353 C C . GLY A 1 182 ? 2.087 -9.371 -29.002 1.00 97.62 182 GLY A C 1
ATOM 1354 O O . GLY A 1 182 ? 1.640 -8.881 -30.040 1.00 97.62 182 GLY A O 1
ATOM 1355 N N . TYR A 1 183 ? 1.960 -8.765 -27.818 1.00 97.38 183 TYR A N 1
ATOM 1356 C CA . TYR A 1 183 ? 1.269 -7.487 -27.609 1.00 97.38 183 TYR A CA 1
ATOM 1357 C C . TYR A 1 183 ? 2.226 -6.296 -27.637 1.00 97.38 183 TYR A C 1
ATOM 1359 O O . TYR A 1 183 ? 3.366 -6.427 -27.213 1.00 97.38 183 TYR A O 1
ATOM 1367 N N . SER A 1 184 ? 1.761 -5.127 -28.087 1.00 96.25 184 SER A N 1
ATOM 1368 C CA . SER A 1 184 ? 2.580 -3.908 -28.241 1.00 96.25 184 SER A CA 1
ATOM 1369 C C . SER A 1 184 ? 2.035 -2.684 -27.493 1.00 96.25 184 SER A C 1
ATOM 1371 O O . SER A 1 184 ? 2.494 -1.569 -27.714 1.00 96.25 184 SER A O 1
ATOM 1373 N N . ASP A 1 185 ? 1.014 -2.870 -26.663 1.00 96.38 185 ASP A N 1
ATOM 1374 C CA . ASP A 1 185 ? 0.307 -1.849 -25.878 1.00 96.38 185 ASP A CA 1
ATOM 1375 C C . ASP A 1 185 ? 0.708 -1.881 -24.392 1.00 96.38 185 ASP A C 1
ATOM 1377 O O . ASP A 1 185 ? -0.058 -1.488 -23.513 1.00 96.38 185 ASP A O 1
ATOM 1381 N N . TRP A 1 186 ? 1.916 -2.368 -24.107 1.00 97.69 186 TRP A N 1
ATOM 1382 C CA . TRP A 1 186 ? 2.478 -2.424 -22.763 1.00 97.69 186 TRP A CA 1
ATOM 1383 C C . TRP A 1 186 ? 2.775 -1.028 -22.212 1.00 97.69 186 TRP A C 1
ATOM 1385 O O . TRP A 1 186 ? 3.268 -0.141 -22.912 1.00 97.69 186 TRP A O 1
ATOM 1395 N N . ARG A 1 187 ? 2.537 -0.862 -20.913 1.00 97.44 187 ARG A N 1
ATOM 1396 C CA . ARG A 1 187 ? 2.822 0.357 -20.153 1.00 97.44 187 ARG A CA 1
ATOM 1397 C C . ARG A 1 187 ? 3.446 0.025 -18.804 1.00 97.44 187 ARG A C 1
ATOM 1399 O O . ARG A 1 187 ? 3.348 -1.098 -18.308 1.00 97.44 187 ARG A O 1
ATOM 1406 N N . LEU A 1 188 ? 4.106 1.015 -18.212 1.00 97.31 188 LEU A N 1
ATOM 1407 C CA . LEU A 1 188 ? 4.536 0.941 -16.820 1.00 97.31 188 LEU A CA 1
ATOM 1408 C C . LEU A 1 188 ? 3.282 1.007 -15.918 1.00 97.31 188 LEU A C 1
ATOM 1410 O O . LEU A 1 188 ? 2.409 1.838 -16.186 1.00 97.31 188 LEU A O 1
ATOM 1414 N N . PRO A 1 189 ? 3.144 0.137 -14.903 1.00 98.06 189 PRO A N 1
ATOM 1415 C CA . PRO A 1 189 ? 1.983 0.143 -14.020 1.00 98.06 189 PRO A CA 1
ATOM 1416 C C . PRO A 1 189 ? 2.030 1.345 -13.083 1.00 98.06 189 PRO A C 1
ATOM 1418 O O . PRO A 1 189 ? 3.106 1.760 -12.656 1.00 98.06 189 PRO A O 1
ATOM 1421 N N . THR A 1 190 ? 0.877 1.878 -12.702 1.00 98.12 190 THR A N 1
ATOM 1422 C CA . THR A 1 190 ? 0.777 2.748 -11.526 1.00 98.12 190 THR A CA 1
ATOM 1423 C C . THR A 1 190 ? 1.090 1.954 -10.255 1.00 98.12 190 THR A C 1
ATOM 1425 O O . THR A 1 190 ? 1.073 0.720 -10.247 1.00 98.12 190 THR A O 1
ATOM 1428 N N . VAL A 1 191 ? 1.354 2.645 -9.147 1.00 98.50 191 VAL A N 1
ATOM 1429 C CA . VAL A 1 191 ? 1.569 1.976 -7.858 1.00 98.50 191 VAL A CA 1
ATOM 1430 C C . VAL A 1 191 ? 0.332 1.208 -7.386 1.00 98.50 191 VAL A C 1
ATOM 1432 O O . VAL A 1 191 ? 0.498 0.121 -6.852 1.00 98.50 191 VAL A O 1
ATOM 1435 N N . LYS A 1 192 ? -0.891 1.703 -7.643 1.00 97.94 192 LYS A N 1
ATOM 1436 C CA . LYS A 1 192 ? -2.148 0.997 -7.317 1.00 97.94 192 LYS A CA 1
ATOM 1437 C C . LYS A 1 192 ? -2.283 -0.311 -8.094 1.00 97.94 192 LYS A C 1
ATOM 1439 O O . LYS A 1 192 ? -2.656 -1.325 -7.518 1.00 97.94 192 LYS A O 1
ATOM 1444 N N . GLU A 1 193 ? -1.918 -0.306 -9.373 1.00 98.25 193 GLU A N 1
ATOM 1445 C CA . GLU A 1 193 ? -1.926 -1.520 -10.194 1.00 98.25 193 GLU A CA 1
ATOM 1446 C C . GLU A 1 193 ? -0.857 -2.509 -9.745 1.00 98.25 193 GLU A C 1
ATOM 1448 O O . GLU A 1 193 ? -1.163 -3.667 -9.512 1.00 98.25 193 GLU A O 1
ATOM 1453 N N . LEU A 1 194 ? 0.402 -2.085 -9.588 1.00 98.62 194 LEU A N 1
ATOM 1454 C CA . LEU A 1 194 ? 1.461 -3.034 -9.227 1.00 98.62 194 LEU A CA 1
ATOM 1455 C C . LEU A 1 194 ? 1.240 -3.632 -7.833 1.00 98.62 194 LEU A C 1
ATOM 1457 O O . LEU A 1 194 ? 1.571 -4.790 -7.587 1.00 98.62 194 LEU A O 1
ATOM 1461 N N . TYR A 1 195 ? 0.673 -2.843 -6.927 1.00 98.56 195 TYR A N 1
ATOM 1462 C CA . TYR A 1 195 ? 0.364 -3.265 -5.573 1.00 98.56 195 TYR A CA 1
ATOM 1463 C C . TYR A 1 195 ? -0.833 -4.233 -5.490 1.00 98.56 195 TYR A C 1
ATOM 1465 O O . TYR A 1 195 ? -0.918 -4.988 -4.521 1.00 98.56 195 TYR A O 1
ATOM 1473 N N . SER A 1 196 ? -1.696 -4.315 -6.517 1.00 97.88 196 SER A N 1
ATOM 1474 C CA . SER A 1 196 ? -2.779 -5.317 -6.556 1.00 97.88 196 SER A CA 1
ATOM 1475 C C . SER A 1 196 ? -2.241 -6.753 -6.498 1.00 97.88 196 SER A C 1
ATOM 1477 O O . SER A 1 196 ? -2.883 -7.620 -5.904 1.00 97.88 196 SER A O 1
ATOM 1479 N N . LEU A 1 197 ? -1.027 -6.972 -7.021 1.00 98.56 197 LEU A N 1
ATOM 1480 C CA . LEU A 1 197 ? -0.328 -8.261 -7.030 1.00 98.56 197 LEU A CA 1
ATOM 1481 C C . LEU A 1 197 ? 0.275 -8.668 -5.674 1.00 98.56 197 LEU A C 1
ATOM 1483 O O . LEU A 1 197 ? 0.780 -9.783 -5.554 1.00 98.56 197 LEU A O 1
ATOM 1487 N N . MET A 1 198 ? 0.285 -7.778 -4.675 1.00 98.19 198 MET A N 1
ATOM 1488 C CA . MET A 1 198 ? 0.905 -8.047 -3.373 1.00 98.19 198 MET A CA 1
ATOM 1489 C C . MET A 1 198 ? 0.170 -9.179 -2.638 1.00 98.19 198 MET A C 1
ATOM 1491 O O . MET A 1 198 ? -1.025 -9.069 -2.381 1.00 98.19 198 MET A O 1
ATOM 1495 N N . ASP A 1 199 ? 0.880 -10.234 -2.257 1.00 96.31 199 ASP A N 1
ATOM 1496 C CA . ASP A 1 199 ? 0.398 -11.299 -1.367 1.00 96.31 199 ASP A CA 1
ATOM 1497 C C . ASP A 1 199 ? 1.016 -11.100 0.017 1.00 96.31 199 ASP A C 1
ATOM 1499 O O . ASP A 1 199 ? 2.237 -11.057 0.157 1.00 96.31 199 ASP A O 1
ATOM 1503 N N . PHE A 1 200 ? 0.190 -10.963 1.050 1.00 96.75 200 PHE A N 1
ATOM 1504 C CA . PHE A 1 200 ? 0.646 -10.639 2.402 1.00 96.75 200 PHE A CA 1
ATOM 1505 C C . PHE A 1 200 ? 1.139 -11.837 3.224 1.00 96.75 200 PHE A C 1
ATOM 1507 O O . PHE A 1 200 ? 1.500 -11.667 4.389 1.00 96.75 200 PHE A O 1
ATOM 1514 N N . ASN A 1 201 ? 1.249 -13.020 2.616 1.00 94.38 201 ASN A N 1
ATOM 1515 C CA . ASN A 1 201 ? 1.857 -14.201 3.234 1.00 94.38 201 ASN A CA 1
ATOM 1516 C C . ASN A 1 201 ? 3.384 -14.309 3.017 1.00 94.38 201 ASN A C 1
ATOM 1518 O O . ASN A 1 201 ? 4.002 -15.284 3.452 1.00 94.38 201 ASN A O 1
ATOM 1522 N N . GLY A 1 202 ? 4.007 -13.322 2.361 1.00 95.06 202 GLY A N 1
ATOM 1523 C CA . GLY A 1 202 ? 5.459 -13.258 2.170 1.00 95.06 202 GLY A CA 1
ATOM 1524 C C . GLY A 1 202 ? 6.250 -12.891 3.434 1.00 95.06 202 GLY A C 1
ATOM 1525 O O . GLY A 1 202 ? 5.704 -12.397 4.422 1.00 95.06 202 GLY A O 1
ATOM 1526 N N . SER A 1 203 ? 7.564 -13.121 3.395 1.00 94.81 203 SER A N 1
ATOM 1527 C CA . SER A 1 203 ? 8.566 -12.596 4.334 1.00 94.81 203 SER A CA 1
ATOM 1528 C C . SER A 1 203 ? 9.972 -12.826 3.779 1.00 94.81 203 SER A C 1
ATOM 1530 O O . SER A 1 203 ? 10.288 -13.919 3.298 1.00 94.81 203 SER A O 1
ATOM 1532 N N . SER A 1 204 ? 10.856 -11.835 3.911 1.00 93.94 204 SER A N 1
ATOM 1533 C CA . SER A 1 204 ? 12.269 -12.005 3.560 1.00 93.94 204 SER A CA 1
ATOM 1534 C C . SER A 1 204 ? 12.971 -13.019 4.471 1.00 93.94 204 SER A C 1
ATOM 1536 O O . SER A 1 204 ? 13.893 -13.701 4.034 1.00 93.94 204 SER A O 1
ATOM 1538 N N . GLN A 1 205 ? 12.498 -13.190 5.712 1.00 91.06 205 GLN A N 1
ATOM 1539 C CA . GLN A 1 205 ? 13.076 -14.133 6.675 1.00 91.06 205 GLN A CA 1
ATOM 1540 C C . GLN A 1 205 ? 12.853 -15.598 6.281 1.00 91.06 205 GLN A C 1
ATOM 1542 O O . GLN A 1 205 ? 13.673 -16.453 6.607 1.00 91.06 205 GLN A O 1
ATOM 1547 N N . SER A 1 206 ? 11.741 -15.892 5.601 1.00 92.19 206 SER A N 1
ATOM 1548 C CA . SER A 1 206 ? 11.433 -17.218 5.057 1.00 92.19 206 SER A CA 1
ATOM 1549 C C . SER A 1 206 ? 11.730 -17.336 3.562 1.00 92.19 206 SER A C 1
ATOM 1551 O O . SER A 1 206 ? 11.431 -18.376 2.981 1.00 92.19 206 SER A O 1
ATOM 1553 N N . GLU A 1 207 ? 12.300 -16.294 2.946 1.00 94.38 207 GLU A N 1
ATOM 1554 C CA . GLU A 1 207 ? 12.536 -16.204 1.501 1.00 94.38 207 GLU A CA 1
ATOM 1555 C C . GLU A 1 207 ? 11.270 -16.500 0.673 1.00 94.38 207 GLU A C 1
ATOM 1557 O O . GLU A 1 207 ? 11.313 -17.133 -0.382 1.00 94.38 207 GLU A O 1
ATOM 1562 N N . ILE A 1 208 ? 10.119 -16.016 1.147 1.00 95.81 208 ILE A N 1
ATOM 1563 C CA . ILE A 1 208 ? 8.850 -16.064 0.415 1.00 95.81 208 ILE A CA 1
ATOM 1564 C C . ILE A 1 208 ? 8.534 -14.646 -0.049 1.00 95.81 208 ILE A C 1
ATOM 1566 O O . ILE A 1 208 ? 8.381 -13.738 0.766 1.00 95.81 208 ILE A O 1
ATOM 1570 N N . GLY A 1 209 ? 8.464 -14.437 -1.363 1.00 96.75 209 GLY A N 1
ATOM 1571 C CA . GLY A 1 209 ? 8.072 -13.144 -1.917 1.00 96.75 209 GLY A CA 1
ATOM 1572 C C . GLY A 1 209 ? 6.623 -12.810 -1.568 1.00 96.75 209 GLY A C 1
ATOM 1573 O O . GLY A 1 209 ? 5.770 -13.689 -1.519 1.00 96.75 209 GLY A O 1
ATOM 1574 N N . TYR A 1 210 ? 6.333 -11.528 -1.388 1.00 97.81 210 TYR A N 1
ATOM 1575 C CA . TYR A 1 210 ? 4.984 -10.989 -1.241 1.00 97.81 210 TYR A CA 1
ATOM 1576 C C . TYR A 1 210 ? 4.236 -10.942 -2.590 1.00 97.81 210 TYR A C 1
ATOM 1578 O O . TYR A 1 210 ? 3.659 -9.926 -2.968 1.00 97.81 210 TYR A O 1
ATOM 1586 N N . ILE A 1 211 ? 4.323 -12.009 -3.380 1.00 97.94 211 ILE A N 1
ATOM 1587 C CA . ILE A 1 211 ? 3.695 -12.163 -4.695 1.00 97.94 211 ILE A CA 1
ATOM 1588 C C . ILE A 1 211 ? 3.504 -13.658 -4.966 1.00 97.94 211 ILE A C 1
ATOM 1590 O O . ILE A 1 211 ? 4.364 -14.462 -4.601 1.00 97.94 211 ILE A O 1
ATOM 1594 N N . ASP A 1 212 ? 2.414 -14.039 -5.632 1.00 97.69 212 ASP A N 1
ATOM 1595 C CA . ASP A 1 212 ? 2.156 -15.444 -5.960 1.00 97.69 212 ASP A CA 1
ATOM 1596 C C . ASP A 1 212 ? 3.164 -15.972 -6.996 1.00 97.69 212 ASP A C 1
ATOM 1598 O O . ASP A 1 212 ? 3.043 -15.773 -8.211 1.00 97.69 212 ASP A O 1
ATOM 1602 N N . THR A 1 213 ? 4.176 -16.679 -6.492 1.00 96.88 213 THR A N 1
ATOM 1603 C CA . THR A 1 213 ? 5.264 -17.254 -7.297 1.00 96.88 213 THR A CA 1
ATOM 1604 C C . THR A 1 213 ? 4.850 -18.460 -8.143 1.00 96.88 213 THR A C 1
ATOM 1606 O O . THR A 1 213 ? 5.637 -18.934 -8.962 1.00 96.88 213 THR A O 1
ATOM 1609 N N . THR A 1 214 ? 3.609 -18.935 -8.013 1.00 97.25 214 THR A N 1
ATOM 1610 C CA . THR A 1 214 ? 3.034 -19.923 -8.938 1.00 97.25 214 THR A CA 1
ATOM 1611 C C . THR A 1 214 ? 2.831 -19.311 -10.323 1.00 97.25 214 THR A C 1
ATOM 1613 O O . THR A 1 214 ? 3.047 -19.975 -11.341 1.00 97.25 214 THR A O 1
ATOM 1616 N N . TYR A 1 215 ? 2.444 -18.032 -10.368 1.00 98.44 215 TYR A N 1
ATOM 1617 C CA . TYR A 1 215 ? 2.132 -17.317 -11.604 1.00 98.44 215 TYR A CA 1
ATOM 1618 C C . TYR A 1 215 ? 3.213 -16.325 -12.007 1.00 98.44 215 TYR A C 1
ATOM 1620 O O . TYR A 1 215 ? 3.470 -16.177 -13.200 1.00 98.44 215 TYR A O 1
ATOM 1628 N N . PHE A 1 216 ? 3.864 -15.664 -11.051 1.00 98.38 216 PHE A N 1
ATOM 1629 C CA . PHE A 1 216 ? 4.832 -14.609 -11.327 1.00 98.38 216 PHE A CA 1
ATOM 1630 C C . PHE A 1 216 ? 6.251 -15.034 -10.978 1.00 98.38 216 PHE A C 1
ATOM 1632 O O . PHE A 1 216 ? 6.543 -15.399 -9.842 1.00 98.38 216 PHE A O 1
ATOM 1639 N N . ASP A 1 217 ? 7.174 -14.878 -11.926 1.00 97.81 217 ASP A N 1
ATOM 1640 C CA . ASP A 1 217 ? 8.585 -15.045 -11.604 1.00 97.81 217 ASP A CA 1
ATOM 1641 C C . ASP A 1 217 ? 9.019 -13.895 -10.693 1.00 97.81 217 ASP A C 1
ATOM 1643 O O . ASP A 1 217 ? 8.748 -12.716 -10.966 1.00 97.81 217 ASP A O 1
ATOM 1647 N N . PHE A 1 218 ? 9.719 -14.243 -9.621 1.00 96.44 218 PHE A N 1
ATOM 1648 C CA . PHE A 1 218 ? 10.225 -13.315 -8.627 1.00 96.44 218 PHE A CA 1
ATOM 1649 C C . PHE A 1 218 ? 11.649 -13.707 -8.238 1.00 96.44 218 PHE A C 1
ATOM 1651 O O . PHE A 1 218 ? 12.002 -14.885 -8.218 1.00 96.44 218 PHE A O 1
ATOM 1658 N N . GLN A 1 219 ? 12.466 -12.706 -7.926 1.00 94.12 219 GLN A N 1
ATOM 1659 C CA . GLN A 1 219 ? 13.807 -12.910 -7.402 1.00 94.12 219 GLN A CA 1
ATOM 1660 C C . GLN A 1 219 ? 14.088 -11.919 -6.279 1.00 94.12 219 GLN A C 1
ATOM 1662 O O . GLN A 1 219 ? 13.748 -10.737 -6.387 1.00 94.12 219 GLN A O 1
ATOM 1667 N N . PHE A 1 220 ? 14.736 -12.424 -5.233 1.00 95.62 220 PHE A N 1
ATOM 1668 C CA . PHE A 1 220 ? 15.370 -11.608 -4.209 1.00 95.62 220 PHE A CA 1
ATOM 1669 C C . PHE A 1 220 ? 16.641 -10.932 -4.751 1.00 95.62 220 PHE A C 1
ATOM 1671 O O . PHE A 1 220 ? 17.101 -11.215 -5.863 1.00 95.62 220 PHE A O 1
ATOM 1678 N N . GLY A 1 221 ? 17.215 -10.024 -3.961 1.00 94.19 221 GLY A N 1
ATOM 1679 C CA . GLY A 1 221 ? 18.471 -9.364 -4.293 1.00 94.19 221 GLY A CA 1
ATOM 1680 C C . GLY A 1 221 ? 19.634 -10.353 -4.351 1.00 94.19 221 GLY A C 1
ATOM 1681 O O . GLY A 1 221 ? 19.668 -11.356 -3.639 1.00 94.19 221 GLY A O 1
ATOM 1682 N N . ASN A 1 222 ? 20.603 -10.068 -5.216 1.00 91.69 222 ASN A N 1
ATOM 1683 C CA . ASN A 1 222 ? 21.764 -10.916 -5.442 1.00 91.69 222 ASN A CA 1
ATOM 1684 C C . ASN A 1 222 ? 22.912 -10.563 -4.482 1.00 91.69 222 ASN A C 1
ATOM 1686 O O . ASN A 1 222 ? 23.739 -9.692 -4.767 1.00 91.69 222 ASN A O 1
ATOM 1690 N N . GLU A 1 223 ? 23.013 -11.292 -3.373 1.00 92.31 223 GLU A N 1
ATOM 1691 C CA . GLU A 1 223 ? 24.072 -11.089 -2.373 1.00 92.31 223 GLU A CA 1
ATOM 1692 C C . GLU A 1 223 ? 25.481 -11.359 -2.918 1.00 92.31 223 GLU A C 1
ATOM 1694 O O . GLU A 1 223 ? 26.439 -10.689 -2.528 1.00 92.31 223 GLU A O 1
ATOM 1699 N N . ALA A 1 224 ? 25.624 -12.258 -3.900 1.00 93.12 224 ALA A N 1
ATOM 1700 C CA . ALA A 1 224 ? 26.904 -12.488 -4.573 1.00 93.12 224 ALA A CA 1
ATOM 1701 C C . ALA A 1 224 ? 27.351 -11.281 -5.424 1.00 93.12 224 ALA A C 1
ATOM 1703 O O . ALA A 1 224 ? 28.538 -11.148 -5.725 1.00 93.12 224 ALA A O 1
ATOM 1704 N N . ALA A 1 225 ? 26.420 -10.394 -5.786 1.00 90.12 225 ALA A N 1
ATOM 1705 C CA . ALA A 1 225 ? 26.686 -9.110 -6.431 1.00 90.12 225 ALA A CA 1
ATOM 1706 C C . ALA A 1 225 ? 26.740 -7.930 -5.436 1.00 90.12 225 ALA A C 1
ATOM 1708 O O . ALA A 1 225 ? 26.847 -6.782 -5.865 1.00 90.12 225 ALA A O 1
ATOM 1709 N N . GLY A 1 226 ? 26.698 -8.195 -4.124 1.00 91.12 226 GLY A N 1
ATOM 1710 C CA . GLY A 1 226 ? 26.764 -7.179 -3.069 1.00 91.12 226 GLY A CA 1
ATOM 1711 C C . GLY A 1 226 ? 25.429 -6.507 -2.736 1.00 91.12 226 GLY A C 1
ATOM 1712 O O . GLY A 1 226 ? 25.420 -5.495 -2.037 1.00 91.12 226 GLY A O 1
ATOM 1713 N N . GLU A 1 227 ? 24.312 -7.039 -3.230 1.00 92.75 227 GLU A N 1
ATOM 1714 C CA . GLU A 1 227 ? 22.972 -6.569 -2.875 1.00 92.75 227 GLU A CA 1
ATOM 1715 C C . GLU A 1 227 ? 22.514 -7.185 -1.547 1.00 92.75 227 GLU A C 1
ATOM 1717 O O . GLU A 1 227 ? 22.994 -8.238 -1.141 1.00 92.75 227 GLU A O 1
ATOM 1722 N N . ARG A 1 228 ? 21.559 -6.561 -0.859 1.00 93.00 228 ARG A N 1
ATOM 1723 C CA . ARG A 1 228 ? 20.837 -7.214 0.243 1.00 93.00 228 ARG A CA 1
ATOM 1724 C C . ARG A 1 228 ? 19.721 -8.076 -0.331 1.00 93.00 228 ARG A C 1
ATOM 1726 O O . ARG A 1 228 ? 19.155 -7.722 -1.362 1.00 93.00 228 ARG A O 1
ATOM 1733 N N . LEU A 1 229 ? 19.291 -9.100 0.402 1.00 93.75 229 LEU A N 1
ATOM 1734 C CA . LEU A 1 229 ? 18.144 -9.941 0.030 1.00 93.75 229 LEU A CA 1
ATOM 1735 C C . LEU A 1 229 ? 16.894 -9.120 -0.367 1.00 93.75 229 LEU A C 1
ATOM 1737 O O . LEU A 1 229 ? 16.221 -9.405 -1.356 1.00 93.75 229 LEU A O 1
ATOM 1741 N N . ILE A 1 230 ? 16.627 -8.027 0.349 1.00 93.56 230 ILE A N 1
ATOM 1742 C CA . ILE A 1 230 ? 15.473 -7.145 0.115 1.00 93.56 230 ILE A CA 1
ATOM 1743 C C . ILE A 1 230 ? 15.650 -6.126 -1.022 1.00 93.56 230 ILE A C 1
ATOM 1745 O O . ILE A 1 230 ? 14.745 -5.321 -1.257 1.00 93.56 230 ILE A O 1
ATOM 1749 N N . ASP A 1 231 ? 16.785 -6.108 -1.728 1.00 94.56 231 ASP A N 1
ATOM 1750 C CA . ASP A 1 231 ? 17.049 -5.168 -2.824 1.00 94.56 231 ASP A CA 1
ATOM 1751 C C . ASP A 1 231 ? 16.317 -5.558 -4.120 1.00 94.56 231 ASP A C 1
ATOM 1753 O O . ASP A 1 231 ? 16.919 -5.673 -5.181 1.00 94.56 231 ASP A O 1
ATOM 1757 N N . SER A 1 232 ? 14.993 -5.717 -4.042 1.00 95.81 232 SER A N 1
ATOM 1758 C CA . SER A 1 232 ? 14.126 -6.215 -5.122 1.00 95.81 232 SER A CA 1
ATOM 1759 C C . SER A 1 232 ? 12.971 -5.266 -5.427 1.00 95.81 232 SER A C 1
ATOM 1761 O O . SER A 1 232 ? 11.835 -5.677 -5.642 1.00 95.81 232 SER A O 1
ATOM 1763 N N . GLN A 1 233 ? 13.261 -3.968 -5.420 1.00 95.88 233 GLN A N 1
ATOM 1764 C CA . GLN A 1 233 ? 12.277 -2.928 -5.701 1.00 95.88 233 GLN A CA 1
ATOM 1765 C C . GLN A 1 233 ? 11.825 -2.958 -7.167 1.00 95.88 233 GLN A C 1
ATOM 1767 O O . GLN A 1 233 ? 12.620 -3.292 -8.047 1.00 95.88 233 GLN A O 1
ATOM 1772 N N . TYR A 1 234 ? 10.587 -2.539 -7.430 1.00 98.38 234 TYR A N 1
ATOM 1773 C CA . TYR A 1 234 ? 9.999 -2.419 -8.763 1.00 98.38 234 TYR A CA 1
ATOM 1774 C C . TYR A 1 234 ? 9.578 -0.976 -9.039 1.00 98.38 234 TYR A C 1
ATOM 1776 O O . TYR A 1 234 ? 8.938 -0.345 -8.196 1.00 98.38 234 TYR A O 1
ATOM 1784 N N . TRP A 1 235 ? 9.911 -0.462 -10.225 1.00 98.44 235 TRP A N 1
ATOM 1785 C CA . TRP A 1 235 ? 9.433 0.842 -10.680 1.00 98.44 235 TRP A CA 1
ATOM 1786 C C . TRP A 1 235 ? 7.936 0.820 -10.996 1.00 98.44 235 TRP A C 1
ATOM 1788 O O . TRP A 1 235 ? 7.414 -0.159 -11.531 1.00 98.44 235 TRP A O 1
ATOM 1798 N N . THR A 1 236 ? 7.279 1.946 -10.725 1.00 98.38 236 THR A N 1
ATOM 1799 C CA . THR A 1 236 ? 5.911 2.251 -11.159 1.00 98.38 236 THR A CA 1
ATOM 1800 C C . THR A 1 236 ? 5.916 3.564 -11.942 1.00 98.38 236 THR A C 1
ATOM 1802 O O . THR A 1 236 ? 6.930 4.255 -11.987 1.00 98.38 236 THR A O 1
ATOM 1805 N N . ALA A 1 237 ? 4.790 3.924 -12.549 1.00 97.75 237 ALA A N 1
ATOM 1806 C CA . ALA A 1 237 ? 4.563 5.207 -13.206 1.00 97.75 237 ALA A CA 1
ATOM 1807 C C . ALA A 1 237 ? 4.120 6.319 -12.235 1.00 97.75 237 ALA A C 1
ATOM 1809 O O . ALA A 1 237 ? 3.814 7.426 -12.672 1.00 97.75 237 ALA A O 1
ATOM 1810 N N . THR A 1 238 ? 4.014 6.034 -10.933 1.00 98.31 238 THR A N 1
ATOM 1811 C CA . THR A 1 238 ? 3.493 6.988 -9.950 1.00 98.31 238 THR A CA 1
ATOM 1812 C C . THR A 1 238 ? 4.630 7.788 -9.326 1.00 98.31 238 THR A C 1
ATOM 1814 O O . THR A 1 238 ? 5.328 7.320 -8.426 1.00 98.31 238 THR A O 1
ATOM 1817 N N . GLU A 1 239 ? 4.808 9.015 -9.803 1.00 97.81 239 GLU A N 1
ATOM 1818 C CA . GLU A 1 239 ? 5.785 9.964 -9.268 1.00 97.81 239 GLU A CA 1
ATOM 1819 C C . GLU A 1 239 ? 5.295 10.590 -7.957 1.00 97.81 239 GLU A C 1
ATOM 1821 O O . GLU A 1 239 ? 4.100 10.822 -7.768 1.00 97.81 239 GLU A O 1
ATOM 1826 N N . TYR A 1 240 ? 6.219 10.864 -7.036 1.00 98.19 240 TYR A N 1
ATOM 1827 C CA . TYR A 1 240 ? 5.909 11.594 -5.813 1.00 98.19 240 TYR A CA 1
ATOM 1828 C C . TYR A 1 240 ? 5.881 13.100 -6.083 1.00 98.19 240 TYR A C 1
ATOM 1830 O O . TYR A 1 240 ? 6.801 13.647 -6.687 1.00 98.19 240 TYR A O 1
ATOM 1838 N N . VAL A 1 241 ? 4.843 13.783 -5.598 1.00 97.94 241 VAL A N 1
ATOM 1839 C CA . VAL A 1 241 ? 4.629 15.224 -5.840 1.00 97.94 241 VAL A CA 1
ATOM 1840 C C . VAL A 1 241 ? 5.425 16.151 -4.910 1.00 97.94 241 VAL A C 1
ATOM 1842 O O . VAL A 1 241 ? 5.465 17.365 -5.144 1.00 97.94 241 VAL A O 1
ATOM 1845 N N . GLY A 1 242 ? 6.038 15.593 -3.861 1.00 96.31 242 GLY A N 1
ATOM 1846 C CA . GLY A 1 242 ? 6.964 16.268 -2.948 1.00 96.31 242 GLY A CA 1
ATOM 1847 C C . GLY A 1 242 ? 8.410 15.799 -3.140 1.00 96.31 242 GLY A C 1
ATOM 1848 O O . GLY A 1 242 ? 8.814 15.411 -4.238 1.00 96.31 242 GLY A O 1
ATOM 1849 N N . THR A 1 243 ? 9.203 15.798 -2.067 1.00 95.31 243 THR A N 1
ATOM 1850 C CA . THR A 1 243 ? 10.584 15.290 -2.092 1.00 95.31 243 THR A CA 1
ATOM 1851 C C . THR A 1 243 ? 10.879 14.350 -0.926 1.00 95.31 243 THR A C 1
ATOM 1853 O O . THR A 1 243 ? 10.256 14.410 0.130 1.00 95.31 243 THR A O 1
ATOM 1856 N N . VAL A 1 244 ? 11.846 13.454 -1.115 1.00 93.88 244 VAL A N 1
ATOM 1857 C CA . VAL A 1 244 ? 12.318 12.517 -0.085 1.00 93.88 244 VAL A CA 1
ATOM 1858 C C . VAL A 1 244 ? 13.835 12.599 0.052 1.00 93.88 244 VAL A C 1
ATOM 1860 O O . VAL A 1 244 ? 14.503 13.091 -0.853 1.00 93.88 244 VAL A O 1
ATOM 1863 N N . MET A 1 245 ? 14.381 12.096 1.164 1.00 88.75 245 MET A N 1
ATOM 1864 C CA . MET A 1 245 ? 15.816 11.847 1.394 1.00 88.75 245 MET A CA 1
ATOM 1865 C C . MET A 1 245 ? 16.739 12.923 0.787 1.00 88.75 245 MET A C 1
ATOM 1867 O O . MET A 1 245 ? 17.286 12.721 -0.299 1.00 88.75 245 MET A O 1
ATOM 1871 N N . ASP A 1 246 ? 16.928 14.038 1.495 1.00 83.31 246 ASP A N 1
ATOM 1872 C CA . ASP A 1 246 ? 17.739 15.187 1.052 1.00 83.31 246 ASP A CA 1
ATOM 1873 C C . ASP A 1 246 ? 17.134 15.966 -0.129 1.00 83.31 246 ASP A C 1
ATOM 1875 O O . ASP A 1 246 ? 17.828 16.377 -1.058 1.00 83.31 246 ASP A O 1
ATOM 1879 N N . ASN A 1 247 ? 15.818 16.199 -0.074 1.00 88.56 247 ASN A N 1
ATOM 1880 C CA . ASN A 1 247 ? 15.075 17.017 -1.038 1.00 88.56 247 ASN A CA 1
ATOM 1881 C C . ASN A 1 247 ? 15.179 16.514 -2.494 1.00 88.56 247 ASN A C 1
ATOM 1883 O O . ASN A 1 247 ? 15.237 17.306 -3.437 1.00 88.56 247 ASN A O 1
ATOM 1887 N N . ARG A 1 248 ? 15.206 15.191 -2.681 1.00 92.00 248 ARG A N 1
ATOM 1888 C CA . ARG A 1 248 ? 15.248 14.546 -3.996 1.00 92.00 248 ARG A CA 1
ATOM 1889 C C . ARG A 1 248 ? 13.847 14.197 -4.484 1.00 92.00 248 ARG A C 1
ATOM 1891 O O . ARG A 1 248 ? 13.013 13.719 -3.714 1.00 92.00 248 ARG A O 1
ATOM 1898 N N . SER A 1 249 ? 13.607 14.398 -5.777 1.00 94.69 249 SER A N 1
ATOM 1899 C CA . SER A 1 249 ? 12.444 13.832 -6.466 1.00 94.69 249 SER A CA 1
ATOM 1900 C C . SER A 1 249 ? 12.463 12.309 -6.366 1.00 94.69 249 SER A C 1
ATOM 1902 O O . SER A 1 249 ? 13.533 11.699 -6.294 1.00 94.69 249 SER A O 1
ATOM 1904 N N . ALA A 1 250 ? 11.284 11.696 -6.360 1.00 96.56 250 ALA A N 1
ATOM 1905 C CA . ALA A 1 250 ? 11.154 10.257 -6.208 1.00 96.56 250 ALA A CA 1
ATOM 1906 C C . ALA A 1 250 ? 9.971 9.696 -6.988 1.00 96.56 250 ALA A C 1
ATOM 1908 O O . ALA A 1 250 ? 9.021 10.401 -7.316 1.00 96.56 250 ALA A O 1
ATOM 1909 N N . VAL A 1 251 ? 10.036 8.392 -7.228 1.00 97.94 251 VAL A N 1
ATOM 1910 C CA . VAL A 1 251 ? 8.974 7.588 -7.827 1.00 97.94 251 VAL A CA 1
ATOM 1911 C C . VAL A 1 251 ? 8.586 6.509 -6.831 1.00 97.94 251 VAL A C 1
ATOM 1913 O O . VAL A 1 251 ? 9.464 5.886 -6.224 1.00 97.94 251 VAL A O 1
ATOM 1916 N N . PHE A 1 252 ? 7.291 6.273 -6.636 1.00 98.50 252 PHE A N 1
ATOM 1917 C CA . PHE A 1 252 ? 6.858 5.162 -5.802 1.00 98.50 252 PHE A CA 1
ATOM 1918 C C . PHE A 1 252 ? 7.227 3.835 -6.452 1.00 98.50 252 PHE A C 1
ATOM 1920 O O . PHE A 1 252 ? 7.030 3.619 -7.649 1.00 98.50 252 PHE A O 1
ATOM 1927 N N . GLY A 1 253 ? 7.758 2.930 -5.645 1.00 98.12 253 GLY A N 1
ATOM 1928 C CA . GLY A 1 253 ? 7.998 1.554 -6.035 1.00 98.12 253 GLY A CA 1
ATOM 1929 C C . GLY A 1 253 ? 7.356 0.588 -5.058 1.00 98.12 253 GLY A C 1
ATOM 1930 O O . GLY A 1 253 ? 7.167 0.907 -3.882 1.00 98.12 253 GLY A O 1
ATOM 1931 N N . VAL A 1 254 ? 7.061 -0.604 -5.564 1.00 98.50 254 VAL A N 1
ATOM 1932 C CA . VAL A 1 254 ? 6.601 -1.751 -4.777 1.00 98.50 254 VAL A CA 1
ATOM 1933 C C . VAL A 1 254 ? 7.784 -2.690 -4.584 1.00 98.50 254 VAL A C 1
ATOM 1935 O O . VAL A 1 254 ? 8.558 -2.913 -5.515 1.00 98.50 254 VAL A O 1
ATOM 1938 N N . ASN A 1 255 ? 7.961 -3.237 -3.388 1.00 97.56 255 ASN A N 1
ATOM 1939 C CA . ASN A 1 255 ? 9.012 -4.210 -3.125 1.00 97.56 255 ASN A CA 1
ATOM 1940 C C . ASN A 1 255 ? 8.413 -5.507 -2.587 1.00 97.56 255 ASN A C 1
ATOM 1942 O O . ASN A 1 255 ? 8.097 -5.618 -1.404 1.00 97.56 255 ASN A O 1
ATOM 1946 N N . PHE A 1 256 ? 8.298 -6.500 -3.467 1.00 98.00 256 PHE A N 1
ATOM 1947 C CA . PHE A 1 256 ? 7.772 -7.817 -3.116 1.00 98.00 256 PHE A CA 1
ATOM 1948 C C . PHE A 1 256 ? 8.739 -8.642 -2.252 1.00 98.00 256 PHE A C 1
ATOM 1950 O O . PHE A 1 256 ? 8.357 -9.700 -1.778 1.00 98.00 256 PHE A O 1
ATOM 1957 N N . ALA A 1 257 ? 9.975 -8.191 -2.005 1.00 97.19 257 ALA A N 1
ATOM 1958 C CA . ALA A 1 257 ? 10.849 -8.864 -1.041 1.00 97.19 257 ALA A CA 1
ATOM 1959 C C . ALA A 1 257 ? 10.544 -8.490 0.416 1.00 97.19 257 ALA A C 1
ATOM 1961 O O . ALA A 1 257 ? 10.813 -9.292 1.299 1.00 97.19 257 ALA A O 1
ATOM 1962 N N . ASP A 1 258 ? 10.031 -7.279 0.672 1.00 95.00 258 ASP A N 1
ATOM 1963 C CA . ASP A 1 258 ? 9.836 -6.753 2.034 1.00 95.00 258 ASP A CA 1
ATOM 1964 C C . ASP A 1 258 ? 8.426 -6.181 2.286 1.00 95.00 258 ASP A C 1
ATOM 1966 O O . ASP A 1 258 ? 8.190 -5.565 3.324 1.00 95.00 258 ASP A O 1
ATOM 1970 N N . GLY A 1 259 ? 7.497 -6.359 1.340 1.00 96.31 259 GLY A N 1
ATOM 1971 C CA . GLY A 1 259 ? 6.071 -6.061 1.501 1.00 96.31 259 GLY A CA 1
ATOM 1972 C C . GLY A 1 259 ? 5.733 -4.572 1.620 1.00 96.31 259 GLY A C 1
ATOM 1973 O O . GLY A 1 259 ? 4.786 -4.206 2.319 1.00 96.31 259 GLY A O 1
ATOM 1974 N N . ARG A 1 260 ? 6.516 -3.675 1.002 1.00 96.62 260 ARG A N 1
ATOM 1975 C CA . ARG A 1 260 ? 6.392 -2.215 1.207 1.00 96.62 260 ARG A CA 1
ATOM 1976 C C . ARG A 1 260 ? 6.242 -1.411 -0.080 1.00 96.62 260 ARG A C 1
ATOM 1978 O O . ARG A 1 260 ? 6.732 -1.799 -1.141 1.00 96.62 260 ARG A O 1
ATOM 1985 N N . ILE A 1 261 ? 5.633 -0.234 0.073 1.00 98.44 261 ILE A N 1
ATOM 1986 C CA . ILE A 1 261 ? 5.625 0.851 -0.916 1.00 98.44 261 ILE A CA 1
ATOM 1987 C C . ILE A 1 261 ? 6.495 1.983 -0.376 1.00 98.44 261 ILE A C 1
ATOM 1989 O O . ILE A 1 261 ? 6.296 2.422 0.759 1.00 98.44 261 ILE A O 1
ATOM 1993 N N . LYS A 1 262 ? 7.446 2.471 -1.175 1.00 95.56 262 LYS A N 1
ATOM 1994 C CA . LYS A 1 262 ? 8.324 3.592 -0.796 1.00 95.56 262 LYS A CA 1
ATOM 1995 C C . LYS A 1 262 ? 8.572 4.505 -1.993 1.00 95.56 262 LYS A C 1
ATOM 1997 O O . LYS A 1 262 ? 8.607 4.037 -3.128 1.00 95.56 262 LYS A O 1
ATOM 2002 N N . GLY A 1 263 ? 8.781 5.789 -1.735 1.00 96.69 263 GLY A N 1
ATOM 2003 C CA . GLY A 1 263 ? 9.334 6.734 -2.697 1.00 96.69 263 GLY A CA 1
ATOM 2004 C C . GLY A 1 263 ? 10.837 6.518 -2.854 1.00 96.69 263 GLY A C 1
ATOM 2005 O O . GLY A 1 263 ? 11.596 6.625 -1.891 1.00 96.69 263 GLY A O 1
ATOM 2006 N N . TYR A 1 264 ? 11.275 6.225 -4.074 1.00 94.88 264 TYR A N 1
ATOM 2007 C CA . TYR A 1 264 ? 12.678 6.025 -4.413 1.00 94.88 264 TYR A CA 1
ATOM 2008 C C . TYR A 1 264 ? 13.180 7.157 -5.310 1.00 94.88 264 TYR A C 1
ATOM 2010 O O . TYR A 1 264 ? 12.639 7.351 -6.400 1.00 94.88 264 TYR A O 1
ATOM 2018 N N . PRO A 1 265 ? 14.245 7.867 -4.909 1.00 94.88 265 PRO A N 1
ATOM 2019 C CA . PRO A 1 265 ? 15.021 8.679 -5.824 1.00 94.88 265 PRO A CA 1
ATOM 2020 C C . PRO A 1 265 ? 15.554 7.823 -6.973 1.00 94.88 265 PRO A C 1
ATOM 2022 O O . PRO A 1 265 ? 15.997 6.688 -6.771 1.00 94.88 265 PRO A O 1
ATOM 2025 N N . ASP A 1 266 ? 15.546 8.379 -8.179 1.00 90.62 266 ASP A N 1
ATOM 2026 C CA . ASP A 1 266 ? 16.072 7.733 -9.388 1.00 90.62 266 ASP A CA 1
ATOM 2027 C C . ASP A 1 266 ? 17.615 7.711 -9.446 1.00 90.62 266 ASP A C 1
ATOM 2029 O O . ASP A 1 266 ? 18.220 7.112 -10.341 1.00 90.62 266 ASP A O 1
ATOM 2033 N N . SER A 1 267 ? 18.259 8.325 -8.454 1.00 89.88 267 SER A N 1
ATOM 2034 C CA . SER A 1 267 ? 19.702 8.455 -8.297 1.00 89.88 267 SER A CA 1
ATOM 2035 C C . SER A 1 267 ? 20.144 8.119 -6.871 1.00 89.88 267 SER A C 1
ATOM 2037 O O . SER A 1 267 ? 19.472 8.414 -5.879 1.00 89.88 267 SER A O 1
ATOM 2039 N N . LEU A 1 268 ? 21.304 7.479 -6.767 1.00 87.00 268 LEU A N 1
ATOM 2040 C CA . LEU A 1 268 ? 21.987 7.173 -5.518 1.00 87.00 268 LEU A CA 1
ATOM 2041 C C . LEU A 1 268 ? 22.771 8.401 -5.013 1.00 87.00 268 LEU A C 1
ATOM 2043 O O . LEU A 1 268 ? 23.030 9.324 -5.787 1.00 87.00 268 LEU A O 1
ATOM 2047 N N . PRO A 1 269 ? 23.170 8.440 -3.724 1.00 83.94 269 PRO A N 1
ATOM 2048 C CA . PRO A 1 269 ? 23.927 9.569 -3.170 1.00 83.94 269 PRO A CA 1
ATOM 2049 C C . PRO A 1 269 ? 25.261 9.855 -3.878 1.00 83.94 269 PRO A C 1
ATOM 2051 O O . PRO A 1 269 ? 25.743 10.983 -3.844 1.00 83.94 269 PRO A O 1
ATOM 2054 N N . ASP A 1 270 ? 25.852 8.855 -4.536 1.00 87.12 270 ASP A N 1
ATOM 2055 C CA . ASP A 1 270 ? 27.077 8.994 -5.333 1.00 87.12 270 ASP A CA 1
ATOM 2056 C C . ASP A 1 270 ? 26.832 9.543 -6.756 1.00 87.12 270 ASP A C 1
ATOM 2058 O O . ASP A 1 270 ? 27.768 9.681 -7.544 1.00 87.12 270 ASP A O 1
ATOM 2062 N N . GLY A 1 271 ? 25.577 9.862 -7.094 1.00 86.44 271 GLY A N 1
ATOM 206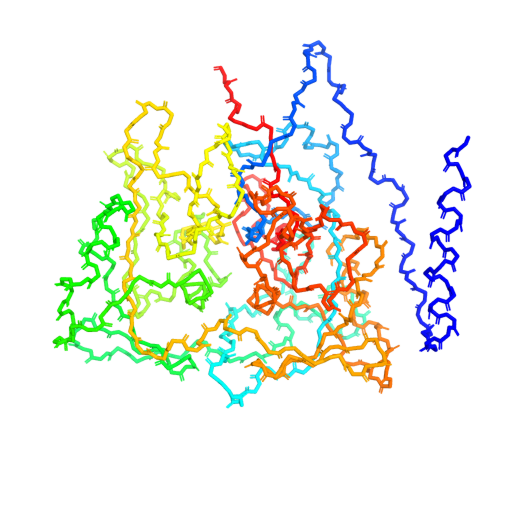3 C CA . GLY A 1 271 ? 25.153 10.366 -8.398 1.00 86.44 271 GLY A CA 1
ATOM 2064 C C . GLY A 1 271 ? 24.925 9.284 -9.456 1.00 86.44 271 GLY A C 1
ATOM 2065 O O . GLY A 1 271 ? 24.508 9.608 -10.571 1.00 86.44 271 GLY A O 1
ATOM 2066 N N . SER A 1 272 ? 25.169 8.008 -9.146 1.00 90.81 272 SER A N 1
ATOM 2067 C CA . SER A 1 272 ? 24.835 6.906 -10.050 1.00 90.81 272 SER A CA 1
ATOM 2068 C C . SER A 1 272 ? 23.319 6.678 -10.111 1.00 90.81 272 SER A C 1
ATOM 2070 O O . SER A 1 272 ? 22.569 7.073 -9.218 1.00 90.81 272 SER A O 1
ATOM 2072 N N . ARG A 1 273 ? 22.826 6.065 -11.195 1.00 94.12 273 ARG A N 1
ATOM 2073 C CA . ARG A 1 273 ? 21.389 5.787 -11.352 1.00 94.12 273 ARG A CA 1
ATOM 2074 C C . ARG A 1 273 ? 20.966 4.660 -10.414 1.00 94.12 273 ARG A C 1
ATOM 2076 O O . ARG A 1 273 ? 21.616 3.615 -10.381 1.00 94.12 273 ARG A O 1
ATOM 2083 N N . LYS A 1 274 ? 19.836 4.824 -9.725 1.00 93.50 274 LYS A N 1
ATOM 2084 C CA . LYS A 1 274 ? 19.189 3.717 -9.017 1.00 93.50 274 LYS A CA 1
ATOM 2085 C C . LYS A 1 274 ? 18.609 2.750 -10.052 1.00 93.50 274 LYS A C 1
ATOM 2087 O O . LYS A 1 274 ? 17.940 3.169 -10.997 1.00 93.50 274 LYS A O 1
ATOM 2092 N N . LEU A 1 275 ? 18.873 1.458 -9.870 1.00 95.38 275 LEU A N 1
ATOM 2093 C CA . LEU A 1 275 ? 18.347 0.391 -10.719 1.00 95.38 275 LEU A CA 1
ATOM 2094 C C . LEU A 1 275 ? 17.340 -0.444 -9.925 1.00 95.38 275 LEU A C 1
ATOM 2096 O O . LEU A 1 275 ? 17.670 -0.904 -8.833 1.00 95.38 275 LEU A O 1
ATOM 2100 N N . ASN A 1 276 ? 16.154 -0.659 -10.494 1.00 96.94 276 ASN A N 1
ATOM 2101 C CA . ASN A 1 276 ? 15.077 -1.480 -9.932 1.00 96.94 276 ASN A CA 1
ATOM 2102 C C . ASN A 1 276 ? 14.489 -2.391 -11.020 1.00 96.94 276 ASN A C 1
ATOM 2104 O O . ASN A 1 276 ? 14.723 -2.185 -12.213 1.00 96.94 276 ASN A O 1
ATOM 2108 N N . PHE A 1 277 ? 13.723 -3.402 -10.620 1.00 97.75 277 PHE A N 1
ATOM 2109 C CA . PHE A 1 277 ? 12.965 -4.239 -11.543 1.00 97.75 277 PHE A CA 1
ATOM 2110 C C . PHE A 1 277 ? 11.815 -3.476 -12.197 1.00 97.75 277 PHE A C 1
ATOM 2112 O O . PHE A 1 277 ? 11.377 -2.426 -11.727 1.00 97.75 277 PHE A O 1
ATOM 2119 N N . VAL A 1 278 ? 11.318 -4.024 -13.303 1.00 97.75 278 VAL A N 1
ATOM 2120 C CA . VAL A 1 278 ? 10.146 -3.510 -14.009 1.00 97.75 278 VAL A CA 1
ATOM 2121 C C . VAL A 1 278 ? 9.300 -4.688 -14.451 1.00 97.75 278 VAL A C 1
ATOM 2123 O O . VAL A 1 278 ? 9.820 -5.645 -15.025 1.00 97.75 278 VAL A O 1
ATOM 2126 N N . ARG A 1 279 ? 7.996 -4.605 -14.198 1.00 98.06 279 ARG A N 1
ATOM 2127 C CA . ARG A 1 279 ? 6.989 -5.521 -14.728 1.00 98.06 279 ARG A CA 1
ATOM 2128 C C . ARG A 1 279 ? 5.958 -4.678 -15.458 1.00 98.06 279 ARG A C 1
ATOM 2130 O O . ARG A 1 279 ? 5.270 -3.884 -14.824 1.00 98.06 279 ARG A O 1
ATOM 2137 N N . TYR A 1 280 ? 5.894 -4.805 -16.778 1.00 98.19 280 TYR A N 1
ATOM 2138 C CA . TYR A 1 280 ? 4.922 -4.049 -17.560 1.00 98.19 280 TYR A CA 1
ATOM 2139 C C . TYR A 1 280 ? 3.531 -4.675 -17.455 1.00 98.19 280 TYR A C 1
ATOM 2141 O O . TYR A 1 280 ? 3.382 -5.882 -17.235 1.00 98.19 280 TYR A O 1
ATOM 2149 N N . VAL A 1 281 ? 2.527 -3.824 -17.635 1.00 98.25 281 VAL A N 1
ATOM 2150 C CA . VAL A 1 281 ? 1.106 -4.164 -17.588 1.00 98.25 281 VAL A CA 1
ATOM 2151 C C . VAL A 1 281 ? 0.414 -3.687 -18.861 1.00 98.25 281 VAL A C 1
ATOM 2153 O O . VAL A 1 281 ? 0.888 -2.771 -19.537 1.00 98.25 281 VAL A O 1
ATOM 2156 N N . ARG A 1 282 ? -0.717 -4.302 -19.186 1.00 96.94 282 ARG A N 1
ATOM 2157 C CA . ARG A 1 282 ? -1.666 -3.878 -20.218 1.00 96.94 282 ARG A CA 1
ATOM 2158 C C . ARG A 1 282 ? -3.097 -4.170 -19.753 1.00 96.94 282 ARG A C 1
ATOM 2160 O O . ARG A 1 282 ? -3.294 -4.896 -18.784 1.00 96.94 282 ARG A O 1
ATOM 2167 N N . GLY A 1 283 ? -4.092 -3.623 -20.448 1.00 91.88 283 GLY A N 1
ATOM 2168 C CA . GLY A 1 283 ? -5.509 -3.746 -20.076 1.00 91.88 283 GLY A CA 1
ATOM 2169 C C . GLY A 1 283 ? -6.145 -2.396 -19.747 1.00 91.88 283 GLY A C 1
ATOM 2170 O O . GLY A 1 283 ? -5.638 -1.356 -20.176 1.00 91.88 283 GLY A O 1
ATOM 2171 N N . THR A 1 284 ? -7.266 -2.415 -19.015 1.00 81.81 284 THR A N 1
ATOM 2172 C CA . THR A 1 284 ? -8.015 -1.195 -18.660 1.00 81.81 284 THR A CA 1
ATOM 2173 C C . THR A 1 284 ? -7.114 -0.156 -17.988 1.00 81.81 284 THR A C 1
ATOM 2175 O O . THR A 1 284 ? -6.230 -0.495 -17.208 1.00 81.81 284 THR A O 1
ATOM 2178 N N . ALA A 1 285 ? -7.308 1.120 -18.320 1.00 78.69 285 ALA A N 1
ATOM 2179 C CA . ALA A 1 285 ? -6.615 2.235 -17.670 1.00 78.69 285 ALA A CA 1
ATOM 2180 C C . ALA A 1 285 ? -7.423 2.820 -16.494 1.00 78.69 285 ALA A C 1
ATOM 2182 O O . ALA A 1 285 ? -6.985 3.793 -15.889 1.00 78.69 285 ALA A O 1
ATOM 2183 N N . GLY A 1 286 ? -8.611 2.266 -16.211 1.00 87.06 286 GLY A N 1
ATOM 2184 C CA . GLY A 1 286 ? -9.519 2.746 -15.164 1.00 87.06 286 GLY A CA 1
ATOM 2185 C C . GLY A 1 286 ? -9.193 2.247 -13.754 1.00 87.06 286 GLY A C 1
ATOM 2186 O O . GLY A 1 286 ? -9.660 2.836 -12.781 1.00 87.06 286 GLY A O 1
ATOM 2187 N N . TYR A 1 287 ? -8.375 1.198 -13.628 1.00 93.12 287 TYR A N 1
ATOM 2188 C CA . TYR A 1 287 ? -8.004 0.641 -12.329 1.00 93.12 287 TYR A CA 1
ATOM 2189 C C . TYR A 1 287 ? -7.240 1.669 -11.487 1.00 93.12 287 TYR A C 1
ATOM 2191 O O . TYR A 1 287 ? -6.284 2.288 -11.959 1.00 93.12 287 TYR A O 1
ATOM 2199 N N . GLY A 1 288 ? -7.628 1.847 -10.224 1.00 93.19 288 GLY A N 1
ATOM 2200 C CA . GLY A 1 288 ? -6.975 2.807 -9.332 1.00 93.19 288 GLY A CA 1
ATOM 2201 C C . GLY A 1 288 ? -7.590 4.210 -9.308 1.00 93.19 288 GLY A C 1
ATOM 2202 O O . GLY A 1 288 ? -7.165 5.029 -8.483 1.00 93.19 288 GLY A O 1
ATOM 2203 N N . ILE A 1 289 ? -8.564 4.502 -10.178 1.00 93.00 289 ILE A N 1
ATOM 2204 C CA . ILE A 1 289 ? -9.264 5.792 -10.212 1.00 93.00 289 ILE A CA 1
ATOM 2205 C C . ILE A 1 289 ? -10.361 5.797 -9.148 1.00 93.00 289 ILE A C 1
ATOM 2207 O O . ILE A 1 289 ? -11.232 4.935 -9.139 1.00 93.00 289 ILE A O 1
ATOM 2211 N N . ASN A 1 290 ? -10.314 6.779 -8.251 1.00 93.12 290 ASN A N 1
ATOM 2212 C CA . ASN A 1 290 ? -11.322 6.946 -7.212 1.00 93.12 290 ASN A CA 1
ATOM 2213 C C . ASN A 1 290 ? -12.585 7.643 -7.734 1.00 93.12 290 ASN A C 1
ATOM 2215 O O . ASN A 1 290 ? -12.495 8.544 -8.568 1.00 93.12 290 ASN A O 1
ATOM 2219 N N . ASP A 1 291 ? -13.742 7.271 -7.183 1.00 94.75 291 ASP A N 1
ATOM 2220 C CA . ASP A 1 291 ? -15.032 7.925 -7.428 1.00 94.75 291 ASP A CA 1
ATOM 2221 C C . ASP A 1 291 ? -15.818 7.992 -6.112 1.00 94.75 291 ASP A C 1
ATOM 2223 O O . ASP A 1 291 ? -16.433 7.015 -5.688 1.00 94.75 291 ASP A O 1
ATOM 2227 N N . PHE A 1 292 ? -15.750 9.140 -5.435 1.00 97.38 292 PHE A N 1
ATOM 2228 C CA . PHE A 1 292 ? -16.325 9.323 -4.105 1.00 97.38 292 PHE A CA 1
ATOM 2229 C C . PHE A 1 292 ? -17.602 10.162 -4.134 1.00 97.38 292 PHE A C 1
ATOM 2231 O O . PHE A 1 292 ? -17.687 11.189 -4.806 1.00 97.38 292 PHE A O 1
ATOM 2238 N N . THR A 1 293 ? -18.584 9.765 -3.331 1.00 97.94 293 THR A N 1
ATOM 2239 C CA . THR A 1 293 ? -19.810 10.528 -3.075 1.00 97.94 293 THR A CA 1
ATOM 2240 C C . THR A 1 293 ? -20.008 10.701 -1.573 1.00 97.94 293 THR A C 1
ATOM 2242 O O . THR A 1 293 ? -20.096 9.718 -0.842 1.00 97.94 293 THR A O 1
ATOM 2245 N N . ASP A 1 294 ? -20.097 11.950 -1.109 1.00 98.44 294 ASP A N 1
ATOM 2246 C CA . ASP A 1 294 ? -20.500 12.261 0.267 1.00 98.44 294 ASP A CA 1
ATOM 2247 C C . ASP A 1 294 ? -22.002 12.001 0.425 1.00 98.44 294 ASP A C 1
ATOM 2249 O O . ASP A 1 294 ? -22.821 12.579 -0.296 1.00 98.44 294 ASP A O 1
ATOM 2253 N N . ASN A 1 295 ? -22.361 11.126 1.363 1.00 98.31 295 ASN A N 1
ATOM 2254 C CA . ASN A 1 295 ? -23.752 10.765 1.626 1.00 98.31 295 ASN A CA 1
ATOM 2255 C C . ASN A 1 295 ? -24.474 11.805 2.507 1.00 98.31 295 ASN A C 1
ATOM 2257 O O . ASN A 1 295 ? -25.693 11.739 2.674 1.00 98.31 295 ASN A O 1
ATOM 2261 N N . GLY A 1 296 ? -23.751 12.785 3.062 1.00 98.00 296 GLY A N 1
ATOM 2262 C CA . GLY A 1 296 ? -24.291 13.852 3.905 1.00 98.00 296 GLY A CA 1
ATOM 2263 C C . GLY A 1 296 ? -24.653 13.414 5.327 1.00 98.00 296 GLY A C 1
ATOM 2264 O O . GLY A 1 296 ? -25.260 14.187 6.068 1.00 98.00 296 GLY A O 1
ATOM 2265 N N . ASP A 1 297 ? -24.289 12.191 5.713 1.00 97.38 297 ASP A N 1
ATOM 2266 C CA . ASP A 1 297 ? -24.543 11.585 7.026 1.00 97.38 297 ASP A CA 1
ATOM 2267 C C . ASP A 1 297 ? -23.250 11.229 7.785 1.00 97.38 297 ASP A C 1
ATOM 2269 O O . ASP A 1 297 ? -23.297 10.572 8.824 1.00 97.38 297 ASP A O 1
ATOM 2273 N N . GLY A 1 298 ? -22.094 11.682 7.285 1.00 97.75 298 GLY A N 1
ATOM 2274 C CA . GLY A 1 298 ? -20.771 11.350 7.817 1.00 97.75 298 GLY A CA 1
ATOM 2275 C C . GLY A 1 298 ? -20.152 10.082 7.221 1.00 97.75 298 GLY A C 1
ATOM 2276 O O . GLY A 1 298 ? -19.119 9.624 7.716 1.00 97.75 298 GLY A O 1
ATOM 2277 N N . THR A 1 299 ? -20.745 9.524 6.161 1.00 98.62 299 THR A N 1
ATOM 2278 C CA . THR A 1 299 ? -20.179 8.421 5.373 1.00 98.62 299 THR A CA 1
ATOM 2279 C C . THR A 1 299 ? -19.880 8.839 3.930 1.00 98.62 299 THR A C 1
ATOM 2281 O O . THR A 1 299 ? -20.539 9.714 3.368 1.00 98.62 299 THR A O 1
ATOM 2284 N N . ILE A 1 300 ? -18.883 8.194 3.320 1.00 98.75 300 ILE A N 1
ATOM 2285 C CA . ILE A 1 300 ? -18.492 8.375 1.918 1.00 98.75 300 ILE A CA 1
ATOM 2286 C C . ILE A 1 300 ? -18.713 7.064 1.170 1.00 98.75 300 ILE A C 1
ATOM 2288 O O . ILE A 1 300 ? -18.170 6.030 1.561 1.00 98.75 300 ILE A O 1
ATOM 2292 N N . SER A 1 301 ? -19.478 7.106 0.084 1.00 97.06 301 SER A N 1
ATOM 2293 C CA . SER A 1 301 ? -19.571 5.997 -0.867 1.00 97.06 301 SER A CA 1
ATOM 2294 C C . SER A 1 301 ? -18.381 6.049 -1.823 1.00 97.06 301 SER A C 1
ATOM 2296 O O . SER A 1 301 ? -18.165 7.074 -2.469 1.00 97.06 301 SER A O 1
ATOM 2298 N N . ASP A 1 302 ? -17.616 4.964 -1.917 1.00 96.25 302 ASP A N 1
ATOM 2299 C CA . ASP A 1 302 ? -16.603 4.759 -2.951 1.00 96.25 302 ASP A CA 1
ATOM 2300 C C . ASP A 1 302 ? -17.219 3.935 -4.081 1.00 96.25 302 ASP A C 1
ATOM 2302 O O . ASP A 1 302 ? -17.268 2.706 -4.044 1.00 96.25 302 ASP A O 1
ATOM 2306 N N . ASN A 1 303 ? -17.731 4.633 -5.089 1.00 93.69 303 ASN A N 1
ATOM 2307 C CA . ASN A 1 303 ? -18.374 4.011 -6.235 1.00 93.69 303 ASN A CA 1
ATOM 2308 C C . ASN A 1 303 ? -17.376 3.198 -7.066 1.00 93.69 303 ASN A C 1
ATOM 2310 O O . ASN A 1 303 ? -17.805 2.282 -7.757 1.00 93.69 303 ASN A O 1
ATOM 2314 N N . ALA A 1 304 ? -16.071 3.486 -7.015 1.00 93.19 304 ALA A N 1
ATOM 2315 C CA . ALA A 1 304 ? -15.086 2.753 -7.807 1.00 93.19 304 ALA A CA 1
ATOM 2316 C C . ALA A 1 304 ? -14.867 1.327 -7.279 1.00 93.19 304 ALA A C 1
ATOM 2318 O O . ALA A 1 304 ? -14.693 0.405 -8.074 1.00 93.19 304 ALA A O 1
ATOM 2319 N N . THR A 1 305 ? -14.896 1.157 -5.954 1.00 93.88 305 THR A N 1
ATOM 2320 C CA . THR A 1 305 ? -14.600 -0.118 -5.276 1.00 93.88 305 THR A CA 1
ATOM 2321 C C . THR A 1 305 ? -15.847 -0.799 -4.707 1.00 93.88 305 THR A C 1
ATOM 2323 O O . THR A 1 305 ? -15.811 -1.982 -4.376 1.00 93.88 305 THR A O 1
ATOM 2326 N N . GLY A 1 306 ? -16.955 -0.064 -4.569 1.00 93.31 306 GLY A N 1
ATOM 2327 C CA . GLY A 1 306 ? -18.182 -0.517 -3.910 1.00 93.31 306 GLY A CA 1
ATOM 2328 C C . GLY A 1 306 ? -18.138 -0.446 -2.378 1.00 93.31 306 GLY A C 1
ATOM 2329 O O . GLY A 1 306 ? -19.098 -0.861 -1.725 1.00 93.31 306 GLY A O 1
ATOM 2330 N N . LEU A 1 307 ? -17.049 0.066 -1.798 1.00 95.94 307 LEU A N 1
ATOM 2331 C CA . LEU A 1 307 ? -16.893 0.230 -0.354 1.00 95.94 307 LEU A CA 1
ATOM 2332 C C . LEU A 1 307 ? -17.592 1.496 0.155 1.00 95.94 307 LEU A C 1
ATOM 2334 O O . LEU A 1 307 ? -17.859 2.447 -0.580 1.00 95.94 307 LEU A O 1
ATOM 2338 N N . MET A 1 308 ? -17.857 1.524 1.457 1.00 97.88 308 MET A N 1
ATOM 2339 C CA . MET A 1 308 ? -18.312 2.722 2.156 1.00 97.88 308 MET A CA 1
ATOM 2340 C C . MET A 1 308 ? -17.387 3.013 3.330 1.00 97.88 308 MET A C 1
ATOM 2342 O O . MET A 1 308 ? -17.043 2.125 4.108 1.00 97.88 308 MET A O 1
ATOM 2346 N N . TRP A 1 309 ? -17.011 4.275 3.470 1.00 98.69 309 TRP A N 1
ATOM 2347 C CA . TRP A 1 309 ? -16.008 4.734 4.417 1.00 98.69 309 TRP A CA 1
ATOM 2348 C C . TRP A 1 309 ? -16.605 5.690 5.440 1.00 98.69 309 TRP A C 1
ATOM 2350 O O . TRP A 1 309 ? -17.470 6.506 5.115 1.00 98.69 309 TRP A O 1
ATOM 2360 N N . MET A 1 310 ? -16.081 5.661 6.664 1.00 98.69 310 MET A N 1
ATOM 2361 C CA . MET A 1 310 ? -16.256 6.783 7.584 1.00 98.69 310 MET A CA 1
ATOM 2362 C C . MET A 1 310 ? -15.607 8.035 6.986 1.00 98.69 310 MET A C 1
ATOM 2364 O O . MET A 1 310 ? -14.451 7.991 6.552 1.00 98.69 310 MET A O 1
ATOM 2368 N N . GLN A 1 311 ? -16.328 9.162 6.973 1.00 98.75 311 GLN A N 1
ATOM 2369 C CA . GLN A 1 311 ? -15.809 10.429 6.445 1.00 98.75 311 GLN A CA 1
ATOM 2370 C C . GLN A 1 311 ? -14.723 11.025 7.344 1.00 98.75 311 GLN A C 1
ATOM 2372 O O . GLN A 1 311 ? -13.734 11.562 6.842 1.00 98.75 311 GLN A O 1
ATOM 2377 N N . ALA A 1 312 ? -14.864 10.913 8.662 1.00 98.19 312 ALA A N 1
ATOM 2378 C CA . ALA A 1 312 ? -13.849 11.316 9.632 1.00 98.19 312 ALA A CA 1
ATOM 2379 C C . ALA A 1 312 ? -13.016 10.114 10.099 1.00 98.19 312 ALA A C 1
ATOM 2381 O O . ALA A 1 312 ? -13.495 8.980 10.102 1.00 98.19 312 ALA A O 1
ATOM 2382 N N . ASP A 1 313 ? -11.769 10.373 10.487 1.00 97.31 313 ASP A N 1
ATOM 2383 C CA . ASP A 1 313 ? -10.989 9.414 11.269 1.00 97.31 313 ASP A CA 1
ATOM 2384 C C . ASP A 1 313 ? -11.453 9.370 12.736 1.00 97.31 313 ASP A C 1
ATOM 2386 O O . ASP A 1 313 ? -12.354 10.100 13.158 1.00 97.31 313 ASP A O 1
ATOM 2390 N N . ASN A 1 314 ? -10.836 8.496 13.526 1.00 96.62 314 ASN A N 1
ATOM 2391 C CA . ASN A 1 314 ? -11.184 8.280 14.927 1.00 96.62 314 ASN A CA 1
ATOM 2392 C C . ASN A 1 314 ? -10.757 9.416 15.886 1.00 96.62 314 ASN A C 1
ATOM 2394 O O . ASN A 1 314 ? -10.964 9.298 17.094 1.00 96.62 314 ASN A O 1
ATOM 2398 N N . GLY A 1 315 ? -10.157 10.504 15.390 1.00 95.44 315 GLY A N 1
ATOM 2399 C CA . GLY A 1 315 ? -9.823 11.688 16.185 1.00 95.44 315 GLY A CA 1
ATOM 2400 C C . GLY A 1 315 ? -8.521 11.617 16.992 1.00 95.44 315 GLY A C 1
ATOM 2401 O O . GLY A 1 315 ? -8.133 12.620 17.593 1.00 95.44 315 GLY A O 1
ATOM 2402 N N . GLY A 1 316 ? -7.826 10.476 17.017 1.00 93.38 316 GLY A N 1
ATOM 2403 C CA . GLY A 1 316 ? -6.572 10.314 17.756 1.00 93.38 316 GLY A CA 1
ATOM 2404 C C . GLY A 1 316 ? -5.875 8.983 17.484 1.00 93.38 316 GLY A C 1
ATOM 2405 O O . GLY A 1 316 ? -6.514 7.987 17.169 1.00 93.38 316 GLY A O 1
ATOM 2406 N N . ALA A 1 317 ? -4.551 8.948 17.612 1.00 95.62 317 ALA A N 1
ATOM 2407 C CA . ALA A 1 317 ? -3.789 7.720 17.407 1.00 95.62 317 ALA A CA 1
ATOM 2408 C C . ALA A 1 317 ? -4.066 6.688 18.520 1.00 95.62 317 ALA A C 1
ATOM 2410 O O . ALA A 1 317 ? -4.145 7.043 19.696 1.00 95.62 317 ALA A O 1
ATOM 2411 N N . ILE A 1 318 ? -4.198 5.416 18.139 1.00 97.75 318 ILE A N 1
ATOM 2412 C CA . ILE A 1 318 ? -4.516 4.281 19.018 1.00 97.75 318 ILE A CA 1
ATOM 2413 C C . ILE A 1 318 ? -3.641 3.068 18.677 1.00 97.75 318 ILE A C 1
ATOM 2415 O O . ILE A 1 318 ? -3.015 3.010 17.614 1.00 97.75 318 ILE A O 1
ATOM 2419 N N . SER A 1 319 ? -3.556 2.104 19.596 1.00 98.50 319 SER A N 1
ATOM 2420 C CA . SER A 1 319 ? -2.841 0.843 19.362 1.00 98.50 319 SER A CA 1
ATOM 2421 C C . SER A 1 319 ? -3.529 0.018 18.271 1.00 98.50 319 SER A C 1
ATOM 2423 O O . SER A 1 319 ? -4.697 0.244 17.949 1.00 98.50 319 SER A O 1
ATOM 2425 N N . TRP A 1 320 ? -2.829 -0.969 17.711 1.00 98.69 320 TRP A N 1
ATOM 2426 C CA . TRP A 1 320 ? -3.410 -1.817 16.667 1.00 98.69 320 TRP A CA 1
ATOM 2427 C C . TRP A 1 320 ? -4.622 -2.621 17.172 1.00 98.69 320 TRP A C 1
ATOM 2429 O O . TRP A 1 320 ? -5.679 -2.601 16.544 1.00 98.69 320 TRP A O 1
ATOM 2439 N N . GLN A 1 321 ? -4.517 -3.236 18.359 1.00 98.56 321 GLN A N 1
ATOM 2440 C CA . GLN A 1 321 ? -5.653 -3.891 19.025 1.00 98.56 321 GLN A CA 1
ATOM 2441 C C . GLN A 1 321 ? -6.809 -2.906 19.265 1.00 98.56 321 GLN A C 1
ATOM 2443 O O . GLN A 1 321 ? -7.971 -3.255 19.058 1.00 98.56 321 GLN A O 1
ATOM 2448 N N . GLY A 1 322 ? -6.494 -1.668 19.663 1.00 98.50 322 GLY A N 1
ATOM 2449 C CA . GLY A 1 322 ? -7.481 -0.606 19.837 1.00 98.50 322 GLY A CA 1
ATOM 2450 C C . GLY A 1 322 ? -8.189 -0.229 18.535 1.00 98.50 322 GLY A C 1
ATOM 2451 O O . GLY A 1 322 ? -9.391 0.004 18.557 1.00 98.50 322 GLY A O 1
ATOM 2452 N N . ALA A 1 323 ? -7.483 -0.203 17.401 1.00 98.81 323 ALA A N 1
ATOM 2453 C CA . ALA A 1 323 ? -8.056 0.108 16.090 1.00 98.81 323 ALA A CA 1
ATOM 2454 C C . ALA A 1 323 ? -9.026 -0.969 15.598 1.00 98.81 323 ALA A C 1
ATOM 2456 O O . ALA A 1 323 ? -10.105 -0.632 15.107 1.00 98.81 323 ALA A O 1
ATOM 2457 N N . LEU A 1 324 ? -8.675 -2.244 15.794 1.00 98.81 324 LEU A N 1
ATOM 2458 C CA . LEU A 1 324 ? -9.578 -3.370 15.550 1.00 98.81 324 LEU A CA 1
ATOM 2459 C C . LEU A 1 324 ? -10.853 -3.212 16.389 1.00 98.81 324 LEU A C 1
ATOM 2461 O O . LEU A 1 324 ? -11.950 -3.098 15.850 1.00 98.81 324 LEU A O 1
ATOM 2465 N N . ALA A 1 325 ? -10.699 -3.086 17.711 1.00 98.62 325 ALA A N 1
ATOM 2466 C CA . ALA A 1 325 ? -11.827 -2.946 18.626 1.00 98.62 325 ALA A CA 1
ATOM 2467 C C . ALA A 1 325 ? -12.673 -1.689 18.354 1.00 98.62 325 ALA A C 1
ATOM 2469 O O . ALA A 1 325 ? -13.891 -1.728 18.516 1.00 98.62 325 ALA A O 1
ATOM 2470 N N . TYR A 1 326 ? -12.056 -0.575 17.952 1.00 98.50 326 TYR A N 1
ATOM 2471 C CA . TYR A 1 326 ? -12.761 0.663 17.625 1.00 98.50 326 TYR A CA 1
ATOM 2472 C C . TYR A 1 326 ? -13.730 0.465 16.460 1.00 98.50 326 TYR A C 1
ATOM 2474 O O . TYR A 1 326 ? -14.896 0.837 16.581 1.00 98.50 326 TYR A O 1
ATOM 2482 N N . CYS A 1 327 ? -13.271 -0.136 15.359 1.00 98.50 327 CYS A N 1
ATOM 2483 C CA . CYS A 1 327 ? -14.128 -0.324 14.197 1.00 98.50 327 CYS A CA 1
ATOM 2484 C C . CYS A 1 327 ? -15.203 -1.390 14.429 1.00 98.50 327 CYS A C 1
ATOM 2486 O O . CYS A 1 327 ? -16.360 -1.119 14.129 1.00 98.50 327 CYS A O 1
ATOM 2488 N N . GLU A 1 328 ? -14.867 -2.525 15.050 1.00 97.94 328 GLU A N 1
ATOM 2489 C CA . GLU A 1 328 ? -15.836 -3.603 15.327 1.00 97.94 328 GLU A CA 1
ATOM 2490 C C . GLU A 1 328 ? -16.982 -3.175 16.254 1.00 97.94 328 GLU A C 1
ATOM 2492 O O . GLU A 1 328 ? -18.092 -3.698 16.174 1.00 97.94 328 GLU A O 1
ATOM 2497 N N . ASN A 1 329 ? -16.727 -2.223 17.156 1.00 97.12 329 ASN A N 1
ATOM 2498 C CA . ASN A 1 329 ? -17.741 -1.711 18.077 1.00 97.12 329 ASN A CA 1
ATOM 2499 C C . ASN A 1 329 ? -18.471 -0.469 17.541 1.00 97.12 329 ASN A C 1
ATOM 2501 O O . ASN A 1 329 ? -19.366 0.056 18.211 1.00 97.12 329 ASN A O 1
ATOM 2505 N N . LEU A 1 330 ? -18.110 0.027 16.353 1.00 97.19 330 LEU A N 1
ATOM 2506 C CA . LEU A 1 330 ? -18.707 1.231 15.797 1.00 97.19 330 LEU A CA 1
ATOM 2507 C C . LEU A 1 330 ? -20.127 0.941 15.298 1.00 97.19 330 LEU A C 1
ATOM 2509 O O . LEU A 1 330 ? -20.348 0.138 14.397 1.00 97.19 330 LEU A O 1
ATOM 2513 N N . SER A 1 331 ? -21.102 1.655 15.861 1.00 97.12 331 SER A N 1
ATOM 2514 C CA . SER A 1 331 ? -22.454 1.771 15.310 1.00 97.12 331 SER A CA 1
ATOM 2515 C C . SER A 1 331 ? -22.678 3.207 14.848 1.00 97.12 331 SER A C 1
ATOM 2517 O O . SER A 1 331 ? -22.748 4.124 15.665 1.00 97.12 331 SER A O 1
ATOM 2519 N N . PHE A 1 332 ? -22.752 3.415 13.535 1.00 96.62 332 PHE A N 1
ATOM 2520 C CA . PHE A 1 332 ? -22.824 4.743 12.921 1.00 96.62 332 PHE A CA 1
ATOM 2521 C C . PHE A 1 332 ? -23.673 4.717 11.646 1.00 96.62 332 PHE A C 1
ATOM 2523 O O . PHE A 1 332 ? -23.678 3.717 10.930 1.00 96.62 332 PHE A O 1
ATOM 2530 N N . ALA A 1 333 ? -24.416 5.799 11.380 1.00 95.06 333 ALA A N 1
ATOM 2531 C CA . ALA A 1 333 ? -25.336 5.927 10.238 1.00 95.06 333 ALA A CA 1
ATOM 2532 C C . ALA A 1 333 ? -26.325 4.743 10.089 1.00 95.06 333 ALA A C 1
ATOM 2534 O O . ALA A 1 333 ? -26.707 4.347 8.989 1.00 95.06 333 ALA A O 1
ATOM 2535 N N . GLY A 1 334 ? -26.741 4.149 11.217 1.00 95.62 334 GLY A N 1
ATOM 2536 C CA . GLY A 1 334 ? -27.639 2.987 11.246 1.00 95.62 334 GLY A CA 1
ATOM 2537 C C . GLY A 1 334 ? -26.984 1.652 10.864 1.00 95.62 334 GLY A C 1
ATOM 2538 O O . GLY A 1 334 ? -27.702 0.693 10.595 1.00 95.62 334 GLY A O 1
ATOM 2539 N N . GLN A 1 335 ? -25.651 1.590 10.831 1.00 96.69 335 GLN A N 1
ATOM 2540 C CA . GLN A 1 335 ? -24.856 0.425 10.436 1.00 96.69 335 GLN A CA 1
ATOM 2541 C C . GLN A 1 335 ? -23.918 0.018 11.572 1.00 96.69 335 GLN A C 1
ATOM 2543 O O . GLN A 1 335 ? -23.429 0.881 12.301 1.00 96.69 335 GLN A O 1
ATOM 2548 N N . SER A 1 336 ? -23.667 -1.281 11.714 1.00 96.12 336 SER A N 1
ATOM 2549 C CA . SER A 1 336 ? -22.868 -1.868 12.803 1.00 96.12 336 SER A CA 1
ATOM 2550 C C . SER A 1 336 ? -21.887 -2.940 12.312 1.00 96.12 336 SER A C 1
ATOM 2552 O O . SER A 1 336 ? -21.461 -3.791 13.081 1.00 96.12 336 SER A O 1
ATOM 2554 N N . ASP A 1 337 ? -21.619 -2.964 11.010 1.00 96.19 337 ASP A N 1
ATOM 2555 C CA . ASP A 1 337 ? -20.715 -3.876 10.301 1.00 96.19 337 ASP A CA 1
ATOM 2556 C C . ASP A 1 337 ? -19.449 -3.137 9.831 1.00 96.19 337 ASP A C 1
ATOM 2558 O O . ASP A 1 337 ? -18.874 -3.448 8.787 1.00 96.19 337 ASP A O 1
ATOM 2562 N N . TRP A 1 338 ? -19.055 -2.105 10.579 1.00 98.25 338 TRP A N 1
ATOM 2563 C CA . TRP A 1 338 ? -17.819 -1.369 10.359 1.00 98.25 338 TR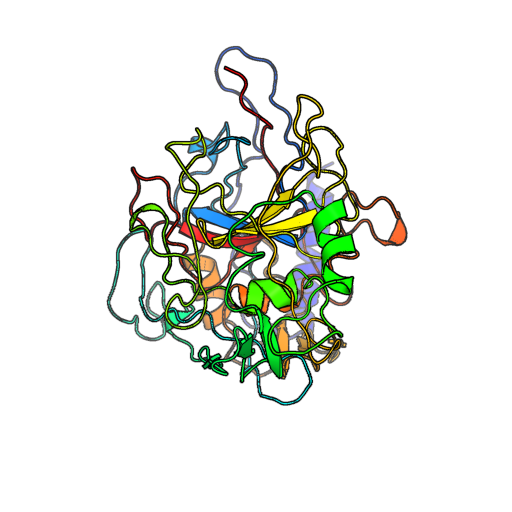P A CA 1
ATOM 2564 C C . TRP A 1 338 ? -16.622 -2.213 10.792 1.00 98.25 338 TRP A C 1
ATOM 2566 O O . TRP A 1 338 ? -16.666 -2.907 11.802 1.00 98.25 338 TRP A O 1
ATOM 2576 N N . ARG A 1 339 ? -15.533 -2.119 10.034 1.00 98.38 339 ARG A N 1
ATOM 2577 C CA . ARG A 1 339 ? -14.295 -2.860 10.284 1.00 98.38 339 ARG A CA 1
ATOM 2578 C C . ARG A 1 339 ? -13.072 -2.029 9.939 1.00 98.38 339 ARG A C 1
ATOM 2580 O O . ARG A 1 339 ? -13.165 -1.022 9.231 1.00 98.38 339 ARG A O 1
ATOM 2587 N N . LEU A 1 340 ? -11.922 -2.443 10.455 1.00 98.75 340 LEU A N 1
ATOM 2588 C CA . LEU A 1 340 ? -10.647 -1.881 10.030 1.00 98.75 340 LEU A CA 1
ATOM 2589 C C . LEU A 1 340 ? -10.345 -2.400 8.606 1.00 98.75 340 LEU A C 1
ATOM 2591 O O . LEU A 1 340 ? -10.513 -3.597 8.366 1.00 98.75 340 LEU A O 1
ATOM 2595 N N . PRO A 1 341 ? -9.955 -1.538 7.651 1.00 98.69 341 PRO A N 1
ATOM 2596 C CA . PRO A 1 341 ? -9.675 -1.954 6.281 1.00 98.69 341 PRO A CA 1
ATOM 2597 C C . PRO A 1 341 ? -8.413 -2.806 6.215 1.00 98.69 341 PRO A C 1
ATOM 2599 O O . PRO A 1 341 ? -7.490 -2.630 7.020 1.00 98.69 341 PRO A O 1
ATOM 2602 N N . ASP A 1 342 ? -8.327 -3.666 5.209 1.00 98.44 342 ASP A N 1
ATOM 2603 C CA . ASP A 1 342 ? -7.047 -4.250 4.825 1.00 98.44 342 ASP A CA 1
ATOM 2604 C C . ASP A 1 342 ? -6.135 -3.183 4.142 1.00 98.44 342 ASP A C 1
ATOM 2606 O O . ASP A 1 342 ? -6.574 -2.069 3.820 1.00 98.44 342 ASP A O 1
ATOM 2610 N N . PRO A 1 343 ? -4.834 -3.457 3.943 1.00 98.69 343 PRO A N 1
ATOM 2611 C CA . PRO A 1 343 ? -3.894 -2.560 3.289 1.00 98.69 343 PRO A CA 1
ATOM 2612 C C . PRO A 1 343 ? -4.263 -2.142 1.873 1.00 98.69 343 PRO A C 1
ATOM 2614 O O . PRO A 1 343 ? -4.003 -0.997 1.513 1.00 98.69 343 PRO A O 1
ATOM 2617 N N . LYS A 1 344 ? -4.853 -3.026 1.068 1.00 98.31 344 LYS A N 1
ATOM 2618 C CA . LYS A 1 344 ? -5.250 -2.746 -0.316 1.00 98.31 344 LYS A CA 1
ATOM 2619 C C . LYS A 1 344 ? -6.513 -1.896 -0.367 1.00 98.31 344 LYS A C 1
ATOM 2621 O O . LYS A 1 344 ? -6.583 -0.969 -1.173 1.00 98.31 344 LYS A O 1
ATOM 2626 N N . GLU A 1 345 ? -7.444 -2.110 0.552 1.00 98.31 345 GLU A N 1
ATOM 2627 C CA . GLU A 1 345 ? -8.590 -1.229 0.769 1.00 98.31 345 GLU A CA 1
ATOM 2628 C C . GLU A 1 345 ? -8.158 0.162 1.215 1.00 98.31 345 GLU A C 1
ATOM 2630 O O . GLU A 1 345 ? -8.545 1.152 0.596 1.00 98.31 345 GLU A O 1
ATOM 2635 N N . LEU A 1 346 ? -7.312 0.275 2.240 1.00 98.81 346 LEU A N 1
ATOM 2636 C CA . LEU A 1 346 ? -6.855 1.581 2.717 1.00 98.81 346 LEU A CA 1
ATOM 2637 C C . LEU A 1 346 ? -5.964 2.297 1.690 1.00 98.81 346 LEU A C 1
ATOM 2639 O O . LEU A 1 346 ? -6.014 3.519 1.560 1.00 98.81 346 LEU A O 1
ATOM 2643 N N . HIS A 1 347 ? -5.165 1.548 0.929 1.00 98.69 347 HIS A N 1
ATOM 2644 C CA . HIS A 1 347 ? -4.385 2.087 -0.184 1.00 98.69 347 HIS A CA 1
ATOM 2645 C C . HIS A 1 347 ? -5.271 2.607 -1.317 1.00 98.69 347 HIS A C 1
ATOM 2647 O O . HIS A 1 347 ? -4.909 3.577 -1.993 1.00 98.69 347 HIS A O 1
ATOM 2653 N N . SER A 1 348 ? -6.456 2.017 -1.503 1.00 97.94 348 SER A N 1
ATOM 2654 C CA . SER A 1 348 ? -7.351 2.394 -2.592 1.00 97.94 348 SER A CA 1
ATOM 2655 C C . SER A 1 348 ? -7.747 3.868 -2.545 1.00 97.94 348 SER A C 1
ATOM 2657 O O . SER A 1 348 ? -7.836 4.485 -3.609 1.00 97.94 348 SER A O 1
ATOM 2659 N N . ILE A 1 349 ? -7.859 4.456 -1.348 1.00 98.50 349 ILE A N 1
ATOM 2660 C CA . ILE A 1 349 ? -8.235 5.860 -1.124 1.00 98.50 349 ILE A CA 1
ATOM 2661 C C . ILE A 1 349 ? -7.045 6.834 -1.064 1.00 98.50 349 ILE A C 1
ATOM 2663 O O . ILE A 1 349 ? -7.236 8.022 -0.805 1.00 98.50 349 ILE A O 1
ATOM 2667 N N . VAL A 1 350 ? -5.814 6.374 -1.316 1.00 98.69 350 VAL A N 1
ATOM 2668 C CA . VAL A 1 350 ? -4.646 7.262 -1.419 1.00 98.69 350 VAL A CA 1
ATOM 2669 C C . VAL A 1 350 ? -4.734 8.104 -2.698 1.00 98.69 350 VAL A C 1
ATOM 2671 O O . VAL A 1 350 ? -4.844 7.569 -3.808 1.00 98.69 350 VAL A O 1
ATOM 2674 N N . ASP A 1 351 ? -4.629 9.426 -2.544 1.00 98.31 351 ASP A N 1
ATOM 2675 C CA . ASP A 1 351 ? -4.495 10.396 -3.636 1.00 98.31 351 ASP A CA 1
ATOM 2676 C C . ASP A 1 351 ? -3.021 10.789 -3.793 1.00 98.31 351 ASP A C 1
ATOM 2678 O O . ASP A 1 351 ? -2.513 11.694 -3.128 1.00 98.31 351 ASP A O 1
ATOM 2682 N N . TYR A 1 352 ? -2.337 10.118 -4.721 1.00 98.19 352 TYR A N 1
ATOM 2683 C CA . TYR A 1 352 ? -0.930 10.372 -5.042 1.00 98.19 352 TYR A CA 1
ATOM 2684 C C . TYR A 1 352 ? -0.667 11.733 -5.709 1.00 98.19 352 TYR A C 1
ATOM 2686 O O . TYR A 1 352 ? 0.490 12.092 -5.916 1.00 98.19 352 TYR A O 1
ATOM 2694 N N . THR A 1 353 ? -1.705 12.516 -6.027 1.00 97.94 353 THR A N 1
ATOM 2695 C CA . THR A 1 353 ? -1.546 13.899 -6.505 1.00 97.94 353 THR A CA 1
ATOM 2696 C C . THR A 1 353 ? -1.385 14.906 -5.366 1.00 97.94 353 THR A C 1
ATOM 2698 O O . THR A 1 353 ? -1.226 16.099 -5.628 1.00 97.94 353 THR A O 1
ATOM 2701 N N . ARG A 1 354 ? -1.437 14.448 -4.108 1.00 98.44 354 ARG A N 1
ATOM 2702 C CA . ARG A 1 354 ? -1.379 15.265 -2.892 1.00 98.44 354 ARG A CA 1
ATOM 2703 C C . ARG A 1 354 ? -0.296 14.767 -1.950 1.00 98.44 354 ARG A C 1
ATOM 2705 O O . ARG A 1 354 ? -0.038 13.573 -1.851 1.00 98.44 354 ARG A O 1
ATOM 2712 N N . ALA A 1 355 ? 0.317 15.699 -1.236 1.00 98.44 355 ALA A N 1
ATOM 2713 C CA . ALA A 1 355 ? 1.244 15.409 -0.151 1.00 98.44 355 ALA A CA 1
ATOM 2714 C C . ALA A 1 355 ? 1.425 16.658 0.720 1.00 98.44 355 ALA A C 1
ATOM 2716 O O . ALA A 1 355 ? 1.308 17.769 0.198 1.00 98.44 355 ALA A O 1
ATOM 2717 N N . PRO A 1 356 ? 1.790 16.529 2.009 1.00 97.88 356 PRO A N 1
ATOM 2718 C CA . PRO A 1 356 ? 2.021 17.691 2.870 1.00 97.88 356 PRO A CA 1
ATOM 2719 C C . PRO A 1 356 ? 3.111 18.637 2.344 1.00 97.88 356 PRO A C 1
ATOM 2721 O O . PRO A 1 356 ? 3.074 19.838 2.598 1.00 97.88 356 PRO A O 1
ATOM 2724 N N . ASP A 1 357 ? 4.077 18.093 1.603 1.00 96.75 357 ASP A N 1
ATOM 2725 C CA . ASP A 1 357 ? 5.182 18.795 0.950 1.00 96.75 357 ASP A CA 1
ATOM 2726 C C . ASP A 1 357 ? 5.049 18.836 -0.580 1.00 96.75 357 ASP A C 1
ATOM 2728 O O . ASP A 1 357 ? 6.052 18.983 -1.279 1.00 96.75 357 ASP A O 1
ATOM 2732 N N . ALA A 1 358 ? 3.829 18.710 -1.115 1.00 97.75 358 ALA A N 1
ATOM 2733 C CA . ALA A 1 358 ? 3.596 18.832 -2.548 1.00 97.75 358 ALA A CA 1
ATOM 2734 C C . ALA A 1 358 ? 4.139 20.166 -3.089 1.00 97.75 358 ALA A C 1
ATOM 2736 O O . ALA A 1 358 ? 4.007 21.225 -2.465 1.00 97.75 358 ALA A O 1
ATOM 2737 N N . SER A 1 359 ? 4.740 20.113 -4.276 1.00 94.94 359 SER A N 1
ATOM 2738 C CA . SER A 1 359 ? 5.257 21.304 -4.961 1.00 94.94 359 SER A CA 1
ATOM 2739 C C . SER A 1 359 ? 4.155 22.291 -5.366 1.00 94.94 359 SER A C 1
ATOM 2741 O O . SER A 1 359 ? 4.394 23.499 -5.370 1.00 94.94 359 SER A O 1
ATOM 2743 N N . ASP A 1 360 ? 2.952 21.791 -5.661 1.00 97.00 360 ASP A N 1
ATOM 2744 C CA . ASP A 1 360 ? 1.746 22.588 -5.891 1.00 97.00 360 ASP A CA 1
ATOM 2745 C C . ASP A 1 360 ? 1.065 22.943 -4.549 1.00 97.00 360 ASP A C 1
ATOM 2747 O O . ASP A 1 360 ? 0.601 22.036 -3.849 1.00 97.00 360 ASP A O 1
ATOM 2751 N N . PRO A 1 361 ? 0.960 24.237 -4.178 1.00 96.31 361 PRO A N 1
ATOM 2752 C CA . PRO A 1 361 ? 0.304 24.672 -2.944 1.00 96.31 361 PRO A CA 1
ATOM 2753 C C . PRO A 1 361 ? -1.153 24.213 -2.791 1.00 96.31 361 PRO A C 1
ATOM 2755 O O . PRO A 1 361 ? -1.583 23.956 -1.669 1.00 96.31 361 PRO A O 1
ATOM 2758 N N . ASP A 1 362 ? -1.905 24.049 -3.886 1.00 96.69 362 ASP A N 1
ATOM 2759 C CA . ASP A 1 362 ? -3.308 23.600 -3.835 1.00 96.69 362 ASP A CA 1
ATOM 2760 C C . ASP A 1 362 ? -3.430 22.094 -3.517 1.00 96.69 362 ASP A C 1
ATOM 2762 O O . ASP A 1 362 ? -4.514 21.564 -3.235 1.00 96.69 362 ASP A O 1
ATOM 2766 N N . LYS A 1 363 ? -2.294 21.391 -3.543 1.00 97.69 363 LYS A N 1
ATOM 2767 C CA . LYS A 1 363 ? -2.147 19.963 -3.252 1.00 97.69 363 LYS A CA 1
ATOM 2768 C C . LYS A 1 363 ? -1.405 19.687 -1.937 1.00 97.69 363 LYS A C 1
ATOM 2770 O O . LYS A 1 363 ? -1.193 18.519 -1.611 1.00 97.69 363 LYS A O 1
ATOM 2775 N N . GLN A 1 364 ? -1.056 20.728 -1.169 1.00 97.56 364 GLN A N 1
ATOM 2776 C CA . GLN A 1 364 ? -0.371 20.631 0.130 1.00 97.56 364 GLN A CA 1
ATOM 2777 C C . GLN A 1 364 ? -1.305 20.183 1.264 1.00 97.56 364 GLN A C 1
ATOM 2779 O O . GLN A 1 364 ? -1.667 20.948 2.160 1.00 97.56 364 GLN A O 1
ATOM 2784 N N . THR A 1 365 ? -1.715 18.920 1.221 1.00 97.44 365 THR A N 1
ATOM 2785 C CA . THR A 1 365 ? -2.620 18.281 2.188 1.00 97.44 365 THR A CA 1
ATOM 2786 C C . THR A 1 365 ? -2.174 16.846 2.466 1.00 97.44 365 THR A C 1
ATOM 2788 O O . THR A 1 365 ? -1.213 16.369 1.871 1.00 97.44 365 THR A O 1
ATOM 2791 N N . ALA A 1 366 ? -2.877 16.125 3.343 1.00 98.19 366 ALA A N 1
ATOM 2792 C CA . ALA A 1 366 ? -2.725 14.672 3.407 1.00 98.19 366 ALA A CA 1
ATOM 2793 C C . ALA A 1 366 ? -2.980 14.054 2.013 1.00 98.19 366 ALA A C 1
ATOM 2795 O O . ALA A 1 366 ? -3.741 14.619 1.218 1.00 98.19 366 ALA A O 1
ATOM 2796 N N . ALA A 1 367 ? -2.338 12.921 1.720 1.00 98.56 367 ALA A N 1
ATOM 2797 C CA . ALA A 1 367 ? -2.410 12.188 0.452 1.00 98.56 367 ALA A CA 1
ATOM 2798 C C . ALA A 1 367 ? -3.744 11.432 0.284 1.00 98.56 367 ALA A C 1
ATOM 2800 O O . ALA A 1 367 ? -3.776 10.219 0.091 1.00 98.56 367 ALA A O 1
ATOM 2801 N N . ILE A 1 368 ? -4.859 12.146 0.427 1.00 98.50 368 ILE A N 1
ATOM 2802 C CA . ILE A 1 368 ? -6.237 11.650 0.369 1.00 98.50 368 ILE A CA 1
ATOM 2803 C C . ILE A 1 368 ? -7.138 12.733 -0.228 1.00 98.50 368 ILE A C 1
ATOM 2805 O O . ILE A 1 368 ? -6.828 13.926 -0.138 1.00 98.50 368 ILE A O 1
ATOM 2809 N N . ASP A 1 369 ? -8.257 12.330 -0.828 1.00 98.31 369 ASP A N 1
ATOM 2810 C CA . ASP A 1 369 ? -9.254 13.280 -1.316 1.00 98.31 369 ASP A CA 1
ATOM 2811 C C . ASP A 1 369 ? -9.801 14.158 -0.159 1.00 98.31 369 ASP A C 1
ATOM 2813 O O . ASP A 1 369 ? -10.147 13.623 0.899 1.00 98.31 369 ASP A O 1
ATOM 2817 N N . PRO A 1 370 ? -9.908 15.495 -0.320 1.00 97.38 370 PRO A N 1
ATOM 2818 C CA . PRO A 1 370 ? -10.421 16.400 0.713 1.00 97.38 370 PRO A CA 1
ATOM 2819 C C . PRO A 1 370 ? -11.868 16.153 1.165 1.00 97.38 370 PRO A C 1
ATOM 2821 O O . PRO A 1 370 ? -12.301 16.776 2.135 1.00 97.38 370 PRO A O 1
ATOM 2824 N N . ILE A 1 371 ? -12.623 15.282 0.487 1.00 98.25 371 ILE A N 1
ATOM 2825 C CA . ILE A 1 371 ? -13.927 14.801 0.959 1.00 98.25 371 ILE A CA 1
ATOM 2826 C C . ILE A 1 371 ? -13.809 14.046 2.292 1.00 98.25 371 ILE A C 1
ATOM 2828 O O . ILE A 1 371 ? -14.752 14.035 3.087 1.00 98.25 371 ILE A O 1
ATOM 2832 N N . PHE A 1 372 ? -12.639 13.457 2.563 1.00 98.62 372 PHE A N 1
ATOM 2833 C CA . PHE A 1 372 ? -12.311 12.829 3.833 1.00 98.62 372 PHE A CA 1
ATOM 2834 C C . PHE A 1 372 ? -11.772 13.862 4.821 1.00 98.62 372 PHE A C 1
ATOM 2836 O O . PHE A 1 372 ? -10.817 14.593 4.557 1.00 98.62 372 PHE A O 1
ATOM 2843 N N . THR A 1 373 ? -12.343 13.871 6.021 1.00 97.81 373 THR A N 1
ATOM 2844 C CA . THR A 1 373 ? -11.815 14.656 7.136 1.00 97.81 373 THR A CA 1
ATOM 2845 C C . THR A 1 373 ? -10.663 13.901 7.786 1.00 97.81 373 THR A C 1
ATOM 2847 O O . THR A 1 373 ? -10.823 12.748 8.197 1.00 97.81 373 THR A O 1
ATOM 2850 N N . VAL A 1 374 ? -9.514 14.568 7.901 1.00 95.81 374 VAL A N 1
ATOM 2851 C CA . VAL A 1 374 ? -8.336 14.090 8.634 1.00 95.81 374 VAL A CA 1
ATOM 2852 C C . VAL A 1 374 ? -8.057 14.999 9.827 1.00 95.81 374 VAL A C 1
ATOM 2854 O O . VAL A 1 374 ? -8.106 16.225 9.710 1.00 95.81 374 VAL A O 1
ATOM 2857 N N . THR A 1 375 ? -7.767 14.403 10.979 1.00 95.38 375 THR A N 1
ATOM 2858 C CA . THR A 1 375 ? -7.489 15.129 12.224 1.00 95.38 375 THR A CA 1
ATOM 2859 C C . THR A 1 375 ? -6.169 15.890 12.144 1.00 95.38 375 THR A C 1
ATOM 2861 O O . THR A 1 375 ? -6.095 17.049 12.557 1.00 95.38 375 THR A O 1
ATOM 2864 N N . GLU A 1 376 ? -5.146 15.273 11.552 1.00 94.75 376 GLU A N 1
ATOM 2865 C CA . GLU A 1 376 ? -3.847 15.890 11.288 1.00 94.75 376 GLU A CA 1
ATOM 2866 C C . GLU A 1 376 ? -3.382 15.574 9.858 1.00 94.75 376 GLU A C 1
ATOM 2868 O O . GLU A 1 376 ? -3.592 14.475 9.340 1.00 94.75 376 GLU A O 1
ATOM 2873 N N . THR A 1 377 ? -2.712 16.538 9.220 1.00 95.06 377 THR A N 1
ATOM 2874 C CA . THR A 1 377 ? -2.118 16.360 7.883 1.00 95.06 377 THR A CA 1
ATOM 2875 C C . THR A 1 377 ? -1.007 15.308 7.896 1.00 95.06 377 THR A C 1
ATOM 2877 O O . THR A 1 377 ? -0.877 14.528 6.958 1.00 95.06 377 THR A O 1
ATOM 2880 N N . GLU A 1 378 ? -0.218 15.270 8.973 1.00 94.75 378 GLU A N 1
ATOM 2881 C CA . GLU A 1 378 ? 0.782 14.227 9.211 1.00 94.75 378 GLU A CA 1
ATOM 2882 C C . GLU A 1 378 ? 0.132 13.038 9.923 1.00 94.75 378 GLU A C 1
ATOM 2884 O O . GLU A 1 378 ? 0.254 12.887 11.139 1.00 94.75 378 GLU A O 1
ATOM 2889 N N . SER A 1 379 ? -0.604 12.222 9.171 1.00 92.88 379 SER A N 1
ATOM 2890 C CA . SER A 1 379 ? -1.374 11.102 9.714 1.00 92.88 379 SER A CA 1
ATOM 2891 C C . SER A 1 379 ? -1.039 9.768 9.050 1.00 92.88 379 SER A C 1
ATOM 2893 O O . SER A 1 379 ? -0.643 9.679 7.889 1.00 92.88 379 SER A O 1
ATOM 2895 N N . TYR A 1 380 ? -1.174 8.707 9.835 1.00 97.69 380 TYR A N 1
ATOM 2896 C CA . TYR A 1 380 ? -0.751 7.348 9.519 1.00 97.69 380 TYR A CA 1
ATOM 2897 C C . TYR A 1 380 ? -1.851 6.439 10.033 1.00 97.69 380 TYR A C 1
ATOM 2899 O O . TYR A 1 380 ? -2.316 6.649 11.152 1.00 97.69 380 TYR A O 1
ATOM 2907 N N . PHE A 1 381 ? -2.306 5.497 9.219 1.00 98.81 381 PHE A N 1
ATOM 2908 C CA . PHE A 1 381 ? -3.539 4.770 9.491 1.00 98.81 381 PHE A CA 1
ATOM 2909 C C . PHE A 1 381 ? -3.289 3.276 9.529 1.00 98.81 381 PHE A C 1
ATOM 2911 O O . PHE A 1 381 ? -2.721 2.720 8.588 1.00 98.81 381 PHE A O 1
ATOM 2918 N N . TRP A 1 382 ? -3.717 2.648 10.621 1.00 98.88 382 TRP A N 1
ATOM 2919 C CA . TRP A 1 382 ? -3.676 1.205 10.769 1.00 98.88 382 TRP A CA 1
ATOM 2920 C C . TRP A 1 382 ? -4.554 0.506 9.739 1.00 98.88 382 TRP A C 1
ATOM 2922 O O . TRP A 1 382 ? -5.600 1.009 9.333 1.00 98.88 382 TRP A O 1
ATOM 2932 N N . THR A 1 383 ? -4.130 -0.703 9.397 1.00 98.81 383 THR A N 1
ATOM 2933 C CA . THR A 1 383 ? -4.915 -1.687 8.653 1.00 98.81 383 THR A CA 1
ATOM 2934 C C . THR A 1 383 ? -5.148 -2.914 9.537 1.00 98.81 383 THR A C 1
ATOM 2936 O O . THR A 1 383 ? -4.461 -3.099 10.547 1.00 98.81 383 THR A O 1
ATOM 2939 N N . GLY A 1 384 ? -6.070 -3.789 9.145 1.00 98.44 384 GLY A N 1
ATOM 2940 C CA . GLY A 1 384 ? -6.342 -5.063 9.814 1.00 98.44 384 GLY A CA 1
ATOM 2941 C C . GLY A 1 384 ? -5.241 -6.120 9.677 1.00 98.44 384 GLY A C 1
ATOM 2942 O O . GLY A 1 384 ? -5.414 -7.224 10.195 1.00 98.44 384 GLY A O 1
ATOM 2943 N N . THR A 1 385 ? -4.125 -5.819 9.005 1.00 98.56 385 THR A N 1
ATOM 2944 C CA . THR A 1 385 ? -3.189 -6.838 8.508 1.00 98.56 385 THR A CA 1
ATOM 2945 C C . THR A 1 385 ? -1.852 -6.816 9.230 1.00 98.56 385 THR A C 1
ATOM 2947 O O . THR A 1 385 ? -1.201 -5.782 9.397 1.00 98.56 385 THR A O 1
ATOM 2950 N N . THR A 1 386 ? -1.412 -8.007 9.626 1.00 98.25 386 THR A N 1
ATOM 2951 C CA . THR A 1 386 ? -0.066 -8.256 10.150 1.00 98.25 386 THR A CA 1
ATOM 2952 C C . THR A 1 386 ? 0.939 -8.277 8.997 1.00 98.25 386 THR A C 1
ATOM 2954 O O . THR A 1 386 ? 0.690 -8.927 7.987 1.00 98.25 386 THR A O 1
ATOM 2957 N N . LEU A 1 387 ? 2.088 -7.611 9.148 1.00 96.94 387 LEU A N 1
ATOM 2958 C CA . LEU A 1 387 ? 3.207 -7.730 8.207 1.00 96.94 387 LEU A CA 1
ATOM 2959 C C . LEU A 1 387 ? 4.293 -8.616 8.815 1.00 96.94 387 LEU A C 1
ATOM 2961 O O . LEU A 1 387 ? 4.857 -8.266 9.848 1.00 96.94 387 LEU A O 1
ATOM 2965 N N . LEU A 1 388 ? 4.637 -9.713 8.137 1.00 95.94 388 LEU A N 1
ATOM 2966 C CA . LEU A 1 388 ? 5.661 -10.658 8.607 1.00 95.94 388 LEU A CA 1
ATOM 2967 C C . LEU A 1 388 ? 7.104 -10.150 8.452 1.00 95.94 388 LEU A C 1
ATOM 2969 O O . LEU A 1 388 ? 8.053 -10.792 8.904 1.00 95.94 388 LEU A O 1
ATOM 2973 N N . GLU A 1 389 ? 7.282 -8.981 7.841 1.00 93.31 389 GLU A N 1
ATOM 2974 C CA . GLU A 1 389 ? 8.564 -8.302 7.670 1.00 93.31 389 GLU A CA 1
ATOM 2975 C C . GLU A 1 389 ? 8.953 -7.484 8.916 1.00 93.31 389 GLU A C 1
ATOM 2977 O O . GLU A 1 389 ? 9.145 -6.261 8.862 1.00 93.31 389 GLU A O 1
ATOM 2982 N N . ALA A 1 390 ? 9.049 -8.176 10.052 1.00 88.81 390 ALA A N 1
ATOM 2983 C CA . ALA A 1 390 ? 9.550 -7.644 11.316 1.00 88.81 390 ALA A CA 1
ATOM 2984 C C . ALA A 1 390 ? 11.091 -7.736 11.396 1.00 88.81 390 ALA A C 1
ATOM 2986 O O . ALA A 1 390 ? 11.707 -8.517 10.665 1.00 88.81 390 ALA A O 1
ATOM 2987 N N . PRO A 1 391 ? 11.748 -6.980 12.297 1.00 87.44 391 PRO A N 1
ATOM 2988 C CA . PRO A 1 391 ? 13.156 -7.195 12.624 1.00 87.44 391 PRO A CA 1
ATOM 2989 C C . PRO A 1 391 ? 13.427 -8.662 13.008 1.00 87.44 391 PRO A C 1
ATOM 2991 O O . PRO A 1 391 ? 12.635 -9.237 13.753 1.00 87.44 391 PRO A O 1
ATOM 2994 N N . PRO A 1 392 ? 14.561 -9.265 12.599 1.00 84.19 392 PRO A N 1
ATOM 2995 C CA . PRO A 1 392 ? 14.813 -10.706 12.764 1.00 84.19 392 PRO A CA 1
ATOM 2996 C C . PRO A 1 392 ? 14.961 -11.164 14.226 1.00 84.19 392 PRO A C 1
ATOM 2998 O O . PRO A 1 392 ? 15.017 -12.356 14.509 1.00 84.19 392 PRO A O 1
ATOM 3001 N N . PHE A 1 393 ? 15.067 -10.224 15.167 1.00 86.56 393 PHE A N 1
ATOM 3002 C CA . PHE A 1 393 ? 15.122 -10.489 16.606 1.00 86.56 393 PHE A CA 1
ATOM 3003 C C . PHE A 1 393 ? 13.762 -10.319 17.308 1.00 86.56 393 PHE A C 1
ATOM 3005 O O . PHE A 1 393 ? 13.689 -10.468 18.527 1.00 86.56 393 PHE A O 1
ATOM 3012 N N . LEU A 1 394 ? 12.700 -9.994 16.567 1.00 88.88 394 LEU A N 1
ATOM 3013 C CA . LEU A 1 394 ? 11.322 -9.922 17.049 1.00 88.88 394 LEU A CA 1
ATOM 3014 C C . LEU A 1 394 ? 10.489 -11.039 16.411 1.00 88.88 394 LEU A C 1
ATOM 3016 O O . LEU A 1 394 ? 10.846 -11.577 15.365 1.00 88.88 394 LEU A O 1
ATOM 3020 N N . ALA A 1 395 ? 9.358 -11.378 17.032 1.00 91.69 395 ALA A N 1
ATOM 3021 C CA . ALA A 1 395 ? 8.404 -12.307 16.435 1.00 91.69 395 ALA A CA 1
ATOM 3022 C C . ALA A 1 395 ? 7.882 -11.749 15.099 1.00 91.69 395 ALA A C 1
ATOM 3024 O O . ALA A 1 395 ? 7.573 -10.558 15.006 1.00 91.69 395 ALA A O 1
ATOM 3025 N N . SER A 1 396 ? 7.751 -12.589 14.071 1.00 92.00 396 SER A N 1
ATOM 3026 C CA . SER A 1 396 ? 7.298 -12.157 12.740 1.00 92.00 396 SER A CA 1
ATOM 3027 C C . SER A 1 396 ? 5.899 -11.537 12.767 1.00 92.00 396 SER A C 1
ATOM 3029 O O . SER A 1 396 ? 5.641 -10.582 12.046 1.00 92.00 396 SER A O 1
ATOM 3031 N N . GLY A 1 397 ? 5.023 -12.000 13.662 1.00 95.81 397 GLY A N 1
ATOM 3032 C CA . GLY A 1 397 ? 3.680 -11.453 13.852 1.00 95.81 397 GLY A CA 1
ATOM 3033 C C . GLY A 1 397 ? 3.615 -10.139 14.637 1.00 95.81 397 GLY A C 1
ATOM 3034 O O . GLY A 1 397 ? 2.516 -9.661 14.910 1.00 95.81 397 GLY A O 1
ATOM 3035 N N . SER A 1 398 ? 4.749 -9.544 15.026 1.00 97.25 398 SER A N 1
ATOM 3036 C CA . SER A 1 398 ? 4.774 -8.383 15.932 1.00 97.25 398 SER A CA 1
ATOM 3037 C C . SER A 1 398 ? 4.422 -7.040 15.297 1.00 97.25 398 SER A C 1
ATOM 3039 O O . SER A 1 398 ? 4.227 -6.060 16.017 1.00 97.25 398 SER A O 1
ATOM 3041 N N . HIS A 1 399 ? 4.353 -6.972 13.968 1.00 97.81 399 HIS A N 1
ATOM 3042 C CA . HIS A 1 399 ? 4.115 -5.733 13.235 1.00 97.81 399 HIS A CA 1
ATOM 3043 C C . HIS A 1 399 ? 2.796 -5.774 12.470 1.00 97.81 399 HIS A C 1
ATOM 3045 O O . HIS A 1 399 ? 2.391 -6.811 11.949 1.00 97.81 399 HIS A O 1
ATOM 3051 N N . ALA A 1 400 ? 2.139 -4.624 12.374 1.00 98.44 400 ALA A N 1
ATOM 3052 C CA . ALA A 1 400 ? 0.968 -4.428 11.531 1.00 98.44 400 ALA A CA 1
ATOM 3053 C C . ALA A 1 400 ? 1.251 -3.381 10.457 1.00 98.44 400 ALA A C 1
ATOM 3055 O O . ALA A 1 400 ? 2.112 -2.514 10.625 1.00 98.44 400 ALA A O 1
ATOM 3056 N N . VAL A 1 401 ? 0.545 -3.482 9.335 1.00 98.69 401 VAL A N 1
ATOM 3057 C CA . VAL A 1 401 ? 0.680 -2.555 8.213 1.00 98.69 401 VAL A CA 1
ATOM 3058 C C . VAL A 1 401 ? -0.034 -1.244 8.536 1.00 98.69 401 VAL A C 1
ATOM 3060 O O . VAL A 1 401 ? -1.158 -1.244 9.048 1.00 98.69 401 VAL A O 1
ATOM 3063 N N . TYR A 1 402 ? 0.599 -0.129 8.176 1.00 98.69 402 TYR A N 1
ATOM 3064 C CA . TYR A 1 402 ? -0.046 1.178 8.118 1.00 98.69 402 TYR A CA 1
ATOM 3065 C C . TYR A 1 402 ? 0.200 1.860 6.769 1.00 98.69 402 TYR A C 1
ATOM 3067 O O . TYR A 1 402 ? 1.225 1.634 6.114 1.00 98.69 402 TYR A O 1
ATOM 3075 N N . ILE A 1 403 ? -0.720 2.744 6.385 1.00 98.75 403 ILE A N 1
ATOM 3076 C CA . ILE A 1 403 ? -0.572 3.644 5.235 1.00 98.75 403 ILE A CA 1
ATOM 3077 C C . ILE A 1 403 ? -0.315 5.066 5.742 1.00 98.75 403 ILE A C 1
ATOM 3079 O O . ILE A 1 403 ? -1.035 5.574 6.604 1.00 98.75 403 ILE A O 1
ATOM 3083 N N . ALA A 1 404 ? 0.738 5.707 5.234 1.00 98.38 404 ALA A N 1
ATOM 3084 C CA . ALA A 1 404 ? 1.102 7.077 5.577 1.00 98.38 404 ALA A CA 1
ATOM 3085 C C . ALA A 1 404 ? 0.355 8.058 4.666 1.00 98.38 404 ALA A 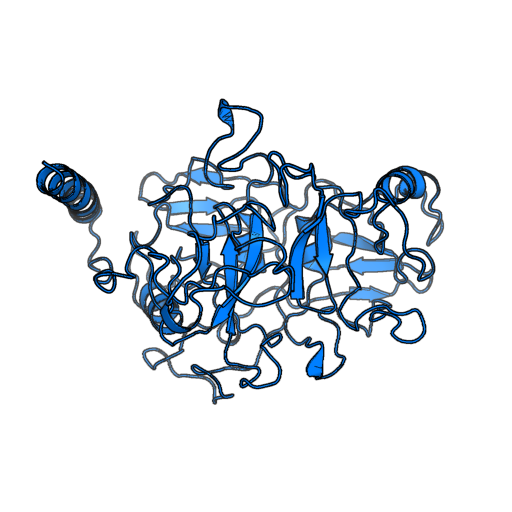C 1
ATOM 3087 O O . ALA A 1 404 ? 0.750 8.243 3.522 1.00 98.38 404 ALA A O 1
ATOM 3088 N N . PHE A 1 405 ? -0.705 8.701 5.150 1.00 98.50 405 PHE A N 1
ATOM 3089 C CA . PHE A 1 405 ? -1.347 9.807 4.425 1.00 98.50 405 PHE A CA 1
ATOM 3090 C C . PHE A 1 405 ? -0.581 11.127 4.613 1.00 98.50 405 PHE A C 1
ATOM 3092 O O . PHE A 1 405 ? -0.639 12.014 3.763 1.00 98.50 405 PHE A O 1
ATOM 3099 N N . GLY A 1 406 ? 0.179 11.238 5.703 1.00 97.88 406 GLY A N 1
ATOM 3100 C CA . GLY A 1 406 ? 1.256 12.202 5.895 1.00 97.88 406 GLY A CA 1
ATOM 3101 C C . GLY A 1 406 ? 2.581 11.743 5.291 1.00 97.88 406 GLY A C 1
ATOM 3102 O O . GLY A 1 406 ? 2.683 10.664 4.709 1.00 97.88 406 GLY A O 1
ATOM 3103 N N . ARG A 1 407 ? 3.632 12.546 5.458 1.00 97.25 407 ARG A N 1
ATOM 3104 C CA . ARG A 1 407 ? 4.986 12.203 5.008 1.00 97.25 407 ARG A CA 1
ATOM 3105 C C . ARG A 1 407 ? 5.511 11.029 5.824 1.00 97.25 407 ARG A C 1
ATOM 3107 O O . ARG A 1 407 ? 5.522 11.074 7.046 1.00 97.25 407 ARG A O 1
ATOM 3114 N N . ALA A 1 408 ? 5.990 9.981 5.167 1.00 96.31 408 ALA A N 1
ATOM 3115 C CA . ALA A 1 408 ? 6.627 8.868 5.860 1.00 96.31 408 ALA A CA 1
ATOM 3116 C C . ALA A 1 408 ? 8.028 9.275 6.347 1.00 96.31 408 ALA A C 1
ATOM 3118 O O . ALA A 1 408 ? 8.987 9.311 5.567 1.00 96.31 408 ALA A O 1
ATOM 3119 N N . MET A 1 409 ? 8.110 9.620 7.635 1.00 93.81 409 MET A N 1
ATOM 3120 C CA . MET A 1 409 ? 9.283 10.237 8.252 1.00 93.81 409 MET A CA 1
ATOM 3121 C C . MET A 1 409 ? 10.342 9.228 8.709 1.00 93.81 409 MET A C 1
ATOM 3123 O O . MET A 1 409 ? 10.053 8.071 9.015 1.00 93.81 409 MET A O 1
ATOM 3127 N N . GLY A 1 410 ? 11.576 9.710 8.810 1.00 91.38 410 GLY A N 1
ATOM 3128 C CA . GLY A 1 410 ? 12.707 9.010 9.400 1.00 91.38 410 GLY A CA 1
ATOM 3129 C C . GLY A 1 410 ? 13.849 9.977 9.691 1.00 91.38 410 GLY A C 1
ATOM 3130 O O . GLY A 1 410 ? 13.838 11.123 9.246 1.00 91.38 410 GLY A O 1
ATOM 3131 N N . PHE A 1 411 ? 14.849 9.537 10.440 1.00 85.00 411 PHE A N 1
ATOM 3132 C CA . PHE A 1 411 ? 15.979 10.373 10.862 1.00 85.00 411 PHE A CA 1
ATOM 3133 C C . PHE A 1 411 ? 17.073 10.523 9.790 1.00 85.00 411 PHE A C 1
ATOM 3135 O O . PHE A 1 411 ? 18.163 11.021 10.078 1.00 85.00 411 PHE A O 1
ATOM 3142 N N . GLY A 1 412 ? 16.785 10.091 8.557 1.00 70.00 412 GLY A N 1
ATOM 3143 C CA . GLY A 1 412 ? 17.737 10.052 7.452 1.00 70.00 412 GLY A CA 1
ATOM 3144 C C . GLY A 1 412 ? 18.731 8.896 7.596 1.00 70.00 412 GLY A C 1
ATOM 3145 O O . GLY A 1 412 ? 18.668 8.136 8.567 1.00 70.00 412 GLY A O 1
ATOM 3146 N N . PRO A 1 413 ? 19.652 8.715 6.631 1.00 58.88 413 PRO A N 1
ATOM 3147 C CA . PRO A 1 413 ? 20.701 7.721 6.773 1.00 58.88 413 PRO A CA 1
ATOM 3148 C C . PRO A 1 413 ? 21.441 7.980 8.084 1.00 58.88 413 PRO A C 1
ATOM 3150 O O . PRO A 1 413 ? 22.067 9.025 8.278 1.00 58.88 413 PRO A O 1
ATOM 3153 N N . SER A 1 414 ? 21.375 7.016 9.000 1.00 45.56 414 SER A N 1
ATOM 3154 C CA . SER A 1 414 ? 22.337 6.947 10.082 1.00 45.56 414 SER A CA 1
ATOM 3155 C C . SER A 1 414 ? 23.696 6.764 9.418 1.00 45.56 414 SER A C 1
ATOM 3157 O O . SER A 1 414 ? 24.027 5.658 9.005 1.00 45.56 414 SER A O 1
ATOM 3159 N N . PHE A 1 415 ? 24.452 7.846 9.256 1.00 32.44 415 PHE A N 1
ATOM 3160 C CA . PHE A 1 415 ? 25.891 7.751 9.078 1.00 32.44 415 PHE A CA 1
ATOM 3161 C C . PHE A 1 415 ? 26.449 7.129 10.368 1.00 32.44 415 PHE A C 1
ATOM 3163 O O . PHE A 1 415 ? 26.284 7.746 11.429 1.00 32.44 415 PHE A O 1
ATOM 3170 N N . PRO A 1 416 ? 27.034 5.919 10.350 1.00 28.97 416 PRO A N 1
ATOM 3171 C CA . PRO A 1 416 ? 28.189 5.667 11.193 1.00 28.97 416 PRO A CA 1
ATOM 3172 C C . PRO A 1 416 ? 29.387 6.495 10.711 1.00 28.97 416 PRO A C 1
ATOM 3174 O O . PRO A 1 416 ? 29.544 6.669 9.477 1.00 28.97 416 PRO A O 1
#

Foldseek 3Di:
DVVVVVVVVVVVVVVVCVVQVFPDALPDFPPDPDPLDDDDPDDPDQDKFQAFFFLKKDKAFLDDRQNVLSAADDQFSFRHRLWAWFWWKDDAQDLQALAAQEAQQDQWFDALFDTDPADDQPDFLHQFSNNDDHHYFDWDQPVQQWIAGPRNRKIWGQEWPVPWWDFPVCLQVVQQVDQGSHDRQWGFAAPLVVLSQAHQVAELVVPRFRGPCVRHDAAADDVVVVDDRQQAKEFGPQWAQFAHFPGATFGWIAGRHQGIIGTDHQADPVRHGDIHTTMIMDDDPCHLDWDWDDPVSQKIQTSNRRMIIRQEISLHIDRLSVNQVSQQPTDGPNDRRIGFAAPSVVSSQFQSCAACRGPDPVRNAFRGDPSHDYNDRFGKYFGSAAHQNDDPVGRSRRMGMIRTSYRRIRSGRPDD

pLDDT: mean 88.47, std 18.22, range [28.97, 98.88]

Radius of gyration: 21.0 Å; chains: 1; bounding box: 56×50×56 Å